Protein AF-A0A5N8ZDA6-F1 (afdb_monomer)

Secondary structure (DSSP, 8-state):
--S---GGGS-TT-HHHHHHHHHT--TT-TT--SHHHHHHHHHH---SHHHHHHHHHHSSTTGGGGHHHHHHHHTTSS----SSGGGHHHHGGGTT---BHHHHHHHHHHTT---HHHHHHHHHHHHHT-HHHHHHHHHHHHHHHHHTT--HHHHHHHHHHHTTGGGTPBPHHHHHHHHHHHHHHHHHHHHSHHHHHHHHHHHTTT-HHHHHHHHHHHTTSS--BPPP-TTT--SS-EEEEETTEEEEEP-GGGSTT--HHHHHHHHHHHHHH----SHHHHHHHS-TTT--HHHHHHHHHHTTTTTSS-HHHHHHTHHHHHHHHHHHHHHHHTT---TTGGGT------------------HHHHHHHHHHHHSS--SPPHHHHHHHHHHHH-TTEE-SHHHHTTS-TTSEEEEEEEEEEEEEEE-TTS-EEEEEEEEETTEEEEEEE-GGGGGG--GGGGSSEEEEEEEEEEETTEEEEEEEEEEE--TTHHHHGGGTTS--S-------------------------------EEEEEEEHHHHTT-TTHHHHHHHHHHTTEEEEEEEEEEEETTEEEEEEEEEEEE---HHHHHHHHHHH-TT-EEEE-

pLDDT: mean 82.07, std 17.81, range [22.28, 98.19]

Sequence (613 aa):
TEKDFDIYEISKSDNNTFKLLSKGDTFGVFQLESAGMRKYIKELKPTSISDIAAMIALYRPGPMEHIDRFIRSKYGKEKISYPHETLKDILAETYGIIVYQDQVLKIAQAFGGYTLGEADILRKAMGKKIQEVMQAEKSRFISGSIEKGFDEKLSNEVFELIEPFAGYAFNKAHSVSYAMIAYWTAYFKANYKIEYFTALLNSSINNTDKISVCVNELRKTELQILKPNINTSNVNFEIISNDKGRVITYGLSSLKNVGETSLSKIILEREKNGDFESLSDFCKRVDSSWINKKILESLVKSGSFDEFGDRGGLLDSIERILIQINSITKLRNSNQSTMFDLFGEEVETPVNFIEIHETSTDNSQKMFWEQEVMGVSFTENPNHKKMMRIKQINEEIIVSLQQIETVDINRQHTFIAEVKSYEKRTSRKGSEFMIVKLELVDGSIDLMVWQNKLSEVDIWVHSPIAKIKGKINNRNGENSIWYDSAEIFSFEDQSNLQNNLKSQTPIITKEEYKPKMKKENSPIEEITNGNINEIREIIITLDTQKHSSNKHLMDDITRILLDNEGNIPVSIVVKNNSEKIKLNLPFANVNTSKSFEEKLDSIVGLQNVFYKH

Radius of gyration: 35.69 Å; Cα contacts (8 Å, |Δi|>4): 875; chains: 1; bounding box: 74×100×97 Å

Nearest PDB structures (foldseek):
  7pu7-assembly1_A  TM=8.007E-01  e=2.616E-35  Mycobacterium tuberculosis
  4iqj-assembly1_B  TM=6.644E-01  e=2.038E-38  Thermus aquaticus
  4iqj-assembly1_D  TM=6.532E-01  e=2.038E-38  Thermus aquaticus
  4iqj-assembly1_C  TM=6.615E-01  e=1.069E-35  Thermus aquaticus
  4jom-assembly1_A  TM=8.902E-01  e=9.235E-27  Escherichia coli K-12

Solvent-accessible surface area (backbone atoms only — not comparable to full-atom values): 34813 Å² total; per-residue (Å²): 133,96,63,92,79,60,79,86,73,58,69,82,74,51,62,57,29,34,51,36,43,29,70,34,67,23,77,89,18,55,97,34,52,48,71,70,50,20,52,50,38,31,72,53,41,40,83,42,56,65,48,46,15,51,48,66,50,27,72,41,96,74,51,43,77,48,46,64,55,46,42,33,27,74,72,65,76,35,84,72,61,62,101,43,78,86,46,40,81,66,21,55,93,44,53,52,45,90,53,33,42,64,44,55,36,51,47,34,30,72,44,24,61,37,52,74,71,54,20,48,51,53,44,53,41,43,52,68,64,43,64,72,58,48,53,52,50,48,55,46,33,38,53,31,13,44,78,70,70,44,58,68,67,60,37,49,52,55,49,62,62,44,56,75,37,41,65,60,38,26,60,51,70,62,32,45,56,53,25,49,52,24,47,50,40,34,36,38,47,54,76,37,44,69,64,38,52,39,51,55,43,50,78,32,35,94,35,39,67,60,37,25,53,49,54,57,54,39,66,78,46,95,60,50,69,48,72,40,28,70,71,78,31,45,57,54,45,42,80,46,79,54,101,90,45,73,34,33,34,30,25,55,36,37,32,49,74,33,53,56,76,36,46,48,53,55,51,51,52,31,74,74,71,46,69,66,88,38,63,67,51,43,34,68,71,46,51,49,90,48,58,50,72,60,32,52,51,32,39,38,42,50,37,26,44,54,92,66,45,44,55,54,20,50,60,77,38,44,67,60,51,53,51,49,12,40,52,49,37,48,49,66,71,62,72,58,64,51,86,50,52,79,70,74,43,89,70,75,77,86,72,78,80,82,83,61,55,92,51,84,67,53,64,70,59,47,26,49,36,12,32,72,30,42,53,42,57,80,65,76,56,76,63,40,61,54,45,52,51,49,34,75,76,37,78,73,45,38,40,35,61,74,57,59,78,76,51,71,54,93,44,77,44,39,33,47,32,30,46,76,51,73,47,80,47,68,46,99,85,71,50,49,33,34,43,34,38,29,37,34,68,76,47,73,43,46,33,41,32,48,58,95,48,50,86,73,65,60,74,34,76,77,26,68,30,25,35,37,33,25,32,52,43,75,57,99,86,46,71,33,31,38,61,74,50,72,41,68,49,62,86,69,66,61,67,63,56,71,71,72,78,75,86,85,82,89,82,88,84,78,87,78,92,89,90,82,90,88,82,92,88,84,92,83,91,82,88,88,88,85,91,85,82,69,62,63,32,40,39,39,44,44,47,54,86,85,48,66,84,50,91,53,53,68,59,54,51,52,48,56,41,66,76,31,63,47,84,27,40,34,31,41,33,42,38,50,104,88,51,76,50,77,45,78,39,95,85,39,28,29,53,92,44,75,69,54,52,55,56,48,33,74,73,62,37,85,91,25,69,44,79,39,100

Foldseek 3Di:
DPDPDDLVPDDQQDPLLLVCQLCLVCPQQFPQHDPVSSVLSVLQSDRGLLSQLLSSQQPDPPSVVCSVVQSCLVVVVDPQDELDPLLCVLCVSRSNAQRALVSQLSLLCSQLVDDSVVSVVQLVCLLVVPPVVLVVVLVSRLVSNVVVPDDSVSSNVSSVRVNSCSNRHHHSVVSSVSSSSSSSLSVCCRPVVQVSLQVQCQVCLQPLQSNQVSVVSCVVDPAAEDFAALQPEEQGWDWDADPVGIHIYHHLCSWPPQHSVLRNVSVVQCVVPHGQPELLSSLLRHALVSDDLSSQLRCLLSCRCVVHAHSVLSNVCSVVSSVSSHVNNCCVVVPCPDPCVVVVDPDPDPRDDRDRPHDDDDLVSSQVSNCVTNVGGPRADPVQVLQVVVCVVPVQEDQDPVVVVVDDLVDKGKYKWFFDDKDWDADPVRFIKMWTWTAGRYGIATEIGGRVCPVQDDCQNVARIKIFIFGWDDDPNHIHTYGDHIDRDDSVVVVVVVVPPPDDDDDDDDDDDDDDDDDYDDDDDDDDDDDDDDFAAKEFEAECVVCVVPPCLVVQLVVLQVVFADAHWYWYWYDDPPDIDIGTDPPRHGDDDPVSVVSNCVRRNPPRMDTHD

Mean predicted aligned error: 16.7 Å

Structure (mmCIF, N/CA/C/O backbone):
data_AF-A0A5N8ZDA6-F1
#
_entry.id   AF-A0A5N8ZDA6-F1
#
loop_
_atom_site.group_PDB
_atom_site.id
_atom_site.type_symbol
_atom_site.label_atom_id
_atom_site.label_alt_id
_atom_site.label_comp_id
_atom_site.label_asym_id
_atom_site.label_entity_id
_atom_site.label_seq_id
_atom_site.pdbx_PDB_ins_code
_atom_site.Cartn_x
_atom_site.Cartn_y
_atom_site.Cartn_z
_atom_site.occupancy
_atom_site.B_iso_or_equiv
_atom_site.auth_seq_id
_atom_site.auth_comp_id
_atom_site.auth_asym_id
_atom_site.auth_atom_id
_atom_site.pdbx_PDB_model_num
ATOM 1 N N . THR A 1 1 ? -13.681 0.923 -21.274 1.00 44.97 1 THR A N 1
ATOM 2 C CA . THR A 1 1 ? -14.851 0.923 -20.369 1.00 44.97 1 THR A CA 1
ATOM 3 C C . THR A 1 1 ? -15.712 2.121 -20.726 1.00 44.97 1 THR A C 1
ATOM 5 O O . THR A 1 1 ? -15.374 3.225 -20.342 1.00 44.97 1 THR A O 1
ATOM 8 N N . GLU A 1 2 ? -16.768 1.925 -21.521 1.00 45.09 2 GLU A N 1
ATOM 9 C CA . GLU A 1 2 ? -17.649 2.997 -22.048 1.00 45.09 2 GLU A CA 1
ATOM 10 C C . GLU A 1 2 ? -18.914 3.215 -21.195 1.00 45.09 2 GLU A C 1
ATOM 12 O O . GLU A 1 2 ? -20.007 3.437 -21.707 1.00 45.09 2 GLU A O 1
ATOM 17 N N . LYS A 1 3 ? -18.800 3.108 -19.871 1.00 56.09 3 LYS A N 1
ATOM 18 C CA . LYS A 1 3 ? -19.872 3.544 -18.973 1.00 56.09 3 LYS A CA 1
ATOM 19 C C . LYS A 1 3 ? -19.346 4.733 -18.197 1.00 56.09 3 LYS A C 1
ATOM 21 O O . LYS A 1 3 ? -18.344 4.576 -17.499 1.00 56.09 3 LYS A O 1
ATOM 26 N N . ASP A 1 4 ? -20.019 5.873 -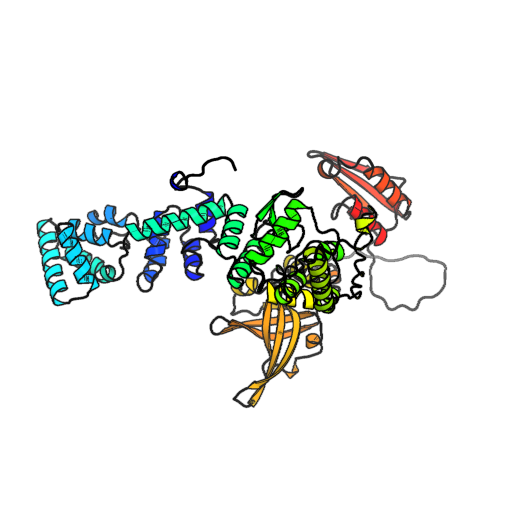18.313 1.00 70.50 4 ASP A N 1
ATOM 27 C CA . ASP A 1 4 ? -19.856 6.965 -17.359 1.00 70.50 4 ASP A CA 1
ATOM 28 C C . ASP A 1 4 ? -20.093 6.382 -15.964 1.00 70.50 4 ASP A C 1
ATOM 30 O O . ASP A 1 4 ? -21.165 5.859 -15.655 1.00 70.50 4 ASP A O 1
ATOM 34 N N . PHE A 1 5 ? -19.027 6.336 -15.170 1.00 77.50 5 PHE A N 1
ATOM 35 C CA . PHE A 1 5 ? -19.032 5.738 -13.846 1.00 77.50 5 PHE A CA 1
ATOM 36 C C . PHE A 1 5 ? -19.267 6.851 -12.827 1.00 77.50 5 PHE A C 1
ATOM 38 O O . PHE A 1 5 ? -18.382 7.681 -12.615 1.00 77.50 5 PHE A O 1
ATOM 45 N N . ASP A 1 6 ? -20.434 6.863 -12.183 1.00 88.62 6 ASP A N 1
ATOM 46 C CA . ASP A 1 6 ? -20.705 7.763 -11.064 1.00 88.62 6 ASP A CA 1
ATOM 47 C C . ASP A 1 6 ? -20.425 7.060 -9.726 1.00 88.62 6 ASP A C 1
ATOM 49 O O . ASP A 1 6 ? -21.058 6.072 -9.345 1.00 88.62 6 ASP A O 1
ATOM 53 N N . ILE A 1 7 ? -19.467 7.602 -8.974 1.00 90.62 7 ILE A N 1
ATOM 54 C CA . ILE A 1 7 ? -19.080 7.107 -7.652 1.00 90.62 7 ILE A CA 1
ATOM 55 C C . ILE A 1 7 ? -20.233 7.178 -6.632 1.00 90.62 7 ILE A C 1
ATOM 57 O O . ILE A 1 7 ? -20.275 6.390 -5.679 1.00 90.62 7 ILE A O 1
ATOM 61 N N . TYR A 1 8 ? -21.189 8.092 -6.826 1.00 91.94 8 TYR A N 1
ATOM 62 C CA . TYR A 1 8 ? -22.351 8.258 -5.954 1.00 91.94 8 TYR A CA 1
ATOM 63 C C . TYR A 1 8 ? -23.435 7.194 -6.186 1.00 91.94 8 TYR A C 1
ATOM 65 O O . TYR A 1 8 ? -24.268 6.988 -5.300 1.00 91.94 8 TYR A O 1
ATOM 73 N N . GLU A 1 9 ? -23.385 6.468 -7.308 1.00 91.69 9 GLU A N 1
ATOM 74 C CA . GLU A 1 9 ? -24.292 5.355 -7.620 1.00 91.69 9 GLU A CA 1
ATOM 75 C C . GLU A 1 9 ? -23.808 4.001 -7.070 1.00 91.69 9 GLU A C 1
ATOM 77 O O . GLU A 1 9 ? -24.547 3.013 -7.089 1.00 91.69 9 GLU A O 1
ATOM 82 N N . ILE A 1 10 ? -22.585 3.934 -6.527 1.00 92.81 10 ILE A N 1
ATOM 83 C CA . ILE A 1 10 ? -22.046 2.710 -5.923 1.00 92.81 10 ILE A CA 1
ATOM 84 C C . ILE A 1 10 ? -22.944 2.254 -4.761 1.00 92.81 10 ILE A C 1
ATOM 86 O O . ILE A 1 10 ? -23.200 2.993 -3.805 1.00 92.81 10 ILE A O 1
ATOM 90 N N . SER A 1 11 ? -23.364 0.982 -4.798 1.00 94.12 11 SER A N 1
ATOM 91 C CA . SER A 1 11 ? -24.116 0.363 -3.702 1.00 94.12 11 SER A CA 1
ATOM 92 C C . SER A 1 11 ? -23.351 0.473 -2.387 1.00 94.12 11 SER A C 1
ATOM 94 O O . SER A 1 11 ? -22.189 0.086 -2.307 1.00 94.12 11 SER A O 1
ATOM 96 N N . LYS A 1 12 ? -24.026 0.921 -1.325 1.00 94.94 12 LYS A N 1
ATOM 97 C CA . LYS A 1 12 ? -23.490 1.037 0.047 1.00 94.94 12 LYS A CA 1
ATOM 98 C C . LYS A 1 12 ? -23.471 -0.294 0.819 1.00 94.94 12 LYS A C 1
ATOM 100 O O . LYS A 1 12 ? -23.159 -0.311 2.007 1.00 94.94 12 LYS A O 1
ATOM 105 N N . SER A 1 13 ? -23.864 -1.389 0.163 1.00 95.25 13 SER A N 1
ATOM 106 C CA . SER A 1 13 ? -24.004 -2.735 0.740 1.00 95.25 13 SER A CA 1
ATOM 107 C C . SER A 1 13 ? -23.238 -3.812 -0.045 1.00 95.25 13 SER A C 1
ATOM 109 O O . SER A 1 13 ? -23.569 -4.994 0.031 1.00 95.25 13 SER A O 1
ATOM 111 N N . ASP A 1 14 ? -22.216 -3.424 -0.815 1.00 97.00 14 ASP A N 1
ATOM 112 C CA . ASP A 1 14 ? -21.460 -4.355 -1.654 1.00 97.00 14 ASP A CA 1
ATOM 113 C C . ASP A 1 14 ? -20.702 -5.405 -0.822 1.00 97.00 14 ASP A C 1
ATOM 115 O O . ASP A 1 14 ? -19.830 -5.104 -0.003 1.00 97.00 14 ASP A O 1
ATOM 119 N N . ASN A 1 15 ? -21.024 -6.676 -1.065 1.00 97.44 15 ASN A N 1
ATOM 120 C CA . ASN A 1 15 ? -20.497 -7.799 -0.295 1.00 97.44 15 ASN A CA 1
ATOM 121 C C . ASN A 1 15 ? -18.991 -8.005 -0.520 1.00 97.44 15 ASN A C 1
ATOM 123 O O . ASN A 1 15 ? -18.276 -8.385 0.408 1.00 97.44 15 ASN A O 1
ATOM 127 N N . ASN A 1 16 ? -18.489 -7.759 -1.734 1.00 97.75 16 ASN A N 1
ATOM 128 C CA . ASN A 1 16 ? -17.065 -7.925 -2.040 1.00 97.75 16 ASN A CA 1
ATOM 129 C C . ASN A 1 16 ? -16.219 -6.912 -1.262 1.00 97.75 16 ASN A C 1
ATOM 131 O O . ASN A 1 16 ? -15.208 -7.286 -0.663 1.00 97.75 16 ASN A O 1
ATOM 135 N N . THR A 1 17 ? -16.689 -5.668 -1.182 1.00 98.06 17 THR A N 1
ATOM 136 C CA . THR A 1 17 ? -16.065 -4.584 -0.415 1.00 98.06 17 THR A CA 1
ATOM 137 C C . THR A 1 17 ? -15.952 -4.933 1.067 1.00 98.06 17 THR A C 1
ATOM 139 O O . THR A 1 17 ? -14.860 -4.910 1.640 1.00 98.06 17 THR A O 1
ATOM 142 N N . PHE A 1 18 ? -17.054 -5.343 1.701 1.00 98.19 18 PHE A N 1
ATOM 143 C CA . PHE A 1 18 ? -17.026 -5.709 3.120 1.00 98.19 18 PHE A CA 1
ATOM 144 C C . PHE A 1 18 ? -16.232 -6.990 3.392 1.00 98.19 18 PHE A C 1
ATOM 146 O O . PHE A 1 18 ? -15.569 -7.083 4.427 1.00 98.19 18 PHE A O 1
ATOM 153 N N . LYS A 1 19 ? -16.209 -7.958 2.465 1.00 98.06 19 LYS A N 1
ATOM 154 C CA . LYS A 1 19 ? -15.329 -9.136 2.560 1.00 98.06 19 LYS A CA 1
ATOM 155 C C . LYS A 1 19 ? -13.851 -8.756 2.505 1.00 98.06 19 LYS A C 1
ATOM 157 O O . LYS A 1 19 ? -13.074 -9.309 3.281 1.00 98.06 19 LYS A O 1
ATOM 162 N N . LEU A 1 20 ? -13.464 -7.836 1.620 1.00 97.31 20 LEU A N 1
ATOM 163 C CA . LEU A 1 20 ? -12.094 -7.325 1.523 1.00 97.31 20 LEU A CA 1
ATOM 164 C C . LEU A 1 20 ? -11.671 -6.656 2.838 1.00 97.31 20 LEU A C 1
ATOM 166 O O . LEU A 1 20 ? -10.649 -7.030 3.419 1.00 97.31 20 LEU A O 1
ATOM 170 N N . LEU A 1 21 ? -12.507 -5.758 3.370 1.00 97.94 21 LEU A N 1
ATOM 171 C CA . LEU A 1 21 ? -12.263 -5.110 4.662 1.00 97.94 21 LEU A CA 1
ATOM 172 C C . LEU A 1 21 ? -12.187 -6.133 5.803 1.00 97.94 21 LEU A C 1
ATOM 174 O O . LEU A 1 21 ? -11.251 -6.113 6.594 1.00 97.94 21 LEU A O 1
ATOM 178 N N . SER A 1 22 ? -13.106 -7.098 5.848 1.00 97.12 22 SER A N 1
ATOM 179 C CA . SER A 1 22 ? -13.143 -8.140 6.886 1.00 97.12 22 SER A CA 1
ATOM 180 C C . SER A 1 22 ? -11.922 -9.064 6.882 1.00 97.12 22 SER A C 1
ATOM 182 O O . SER A 1 22 ? -11.603 -9.665 7.907 1.00 97.12 22 SER A O 1
ATOM 184 N N . LYS A 1 23 ? -11.222 -9.194 5.748 1.00 95.12 23 LYS A N 1
ATOM 185 C CA . LYS A 1 23 ? -9.942 -9.916 5.664 1.00 95.12 23 LYS A CA 1
ATOM 186 C C . LYS A 1 23 ? -8.762 -9.092 6.192 1.00 95.12 23 LYS A C 1
ATOM 188 O O . LYS A 1 23 ? -7.704 -9.663 6.452 1.00 95.12 23 LYS A O 1
ATOM 193 N N . GLY A 1 24 ? -8.942 -7.784 6.379 1.00 93.75 24 GLY A N 1
ATOM 194 C CA . GLY A 1 24 ? -7.867 -6.842 6.672 1.00 93.75 24 GLY A CA 1
ATOM 195 C C . GLY A 1 24 ? -7.011 -6.522 5.444 1.00 93.75 24 GLY A C 1
ATOM 196 O O . GLY A 1 24 ? -5.871 -6.102 5.600 1.00 93.75 24 GLY A O 1
ATOM 197 N N . ASP A 1 25 ? -7.517 -6.725 4.225 1.00 92.56 25 ASP A N 1
ATOM 198 C CA . ASP A 1 25 ? -6.783 -6.404 2.996 1.00 92.56 25 ASP A CA 1
ATOM 199 C C . ASP A 1 25 ? -6.913 -4.905 2.666 1.00 92.56 25 ASP A C 1
ATOM 201 O O . ASP A 1 25 ? -7.508 -4.490 1.673 1.00 92.56 25 ASP A O 1
ATOM 205 N N . THR A 1 26 ? -6.380 -4.061 3.549 1.00 95.19 26 THR A N 1
ATOM 206 C CA . THR A 1 26 ? -6.582 -2.604 3.525 1.00 95.19 26 THR A CA 1
ATOM 207 C C . THR A 1 26 ? -5.403 -1.816 2.958 1.00 95.19 26 THR A C 1
ATOM 209 O O . THR A 1 26 ? -5.384 -0.597 3.076 1.00 95.19 26 THR A O 1
ATOM 212 N N . PHE A 1 27 ? -4.412 -2.465 2.333 1.00 92.62 27 PHE A N 1
ATOM 213 C CA . PHE A 1 27 ? -3.343 -1.734 1.638 1.00 92.62 27 PHE A CA 1
ATOM 214 C C . PHE A 1 27 ? -3.924 -0.818 0.553 1.00 92.62 27 PHE A C 1
ATOM 216 O O . PHE A 1 27 ? -4.753 -1.276 -0.240 1.00 92.62 27 PHE A O 1
ATOM 223 N N . GLY A 1 28 ? -3.512 0.451 0.545 1.00 93.25 28 GLY A N 1
ATOM 224 C CA . GLY A 1 28 ? -4.039 1.465 -0.359 1.00 93.25 28 GLY A CA 1
ATOM 225 C C . GLY A 1 28 ? -5.493 1.854 -0.088 1.00 93.25 28 GLY A C 1
ATOM 226 O O . GLY A 1 28 ? -6.056 2.567 -0.903 1.00 93.25 28 GLY A O 1
ATOM 227 N N . VAL A 1 29 ? -6.139 1.394 0.991 1.00 97.31 29 VAL A N 1
ATOM 228 C CA . VAL A 1 29 ? -7.509 1.802 1.353 1.00 97.31 29 VAL A CA 1
ATOM 229 C C . VAL A 1 29 ? -7.443 3.005 2.284 1.00 97.31 29 VAL A C 1
ATOM 231 O O . VAL A 1 29 ? -6.904 2.919 3.388 1.00 97.31 29 VAL A O 1
ATOM 234 N N . PHE A 1 30 ? -8.039 4.117 1.858 1.00 96.75 30 PHE A N 1
ATOM 235 C CA . PHE A 1 30 ? -7.929 5.405 2.536 1.00 96.75 30 PHE A CA 1
ATOM 236 C C . PHE A 1 30 ? -8.260 5.320 4.039 1.00 96.75 30 PHE A C 1
ATOM 238 O O . PHE A 1 30 ? -9.266 4.734 4.429 1.00 96.75 30 PHE A O 1
ATOM 245 N N . GLN A 1 31 ? -7.398 5.908 4.881 1.00 94.44 31 GLN A N 1
ATOM 246 C CA . GLN A 1 31 ? -7.428 5.883 6.359 1.00 94.44 31 GLN A CA 1
ATOM 247 C C . GLN A 1 31 ? -7.310 4.511 7.047 1.00 94.44 31 GLN A C 1
ATOM 249 O O . GLN A 1 31 ? -7.088 4.471 8.259 1.00 94.44 31 GLN A O 1
ATOM 254 N N . LEU A 1 32 ? -7.396 3.393 6.321 1.00 95.69 32 LEU A N 1
ATOM 255 C CA . LEU A 1 32 ? -7.449 2.049 6.907 1.00 95.69 32 LEU A CA 1
ATOM 256 C C . LEU A 1 32 ? -6.135 1.259 6.787 1.00 95.69 32 LEU A C 1
ATOM 258 O O . LEU A 1 32 ? -6.100 0.064 7.080 1.00 95.69 32 LEU A O 1
ATOM 262 N N . GLU A 1 33 ? -5.044 1.907 6.377 1.00 89.31 33 GLU A N 1
ATOM 263 C CA . GLU A 1 33 ? -3.803 1.221 5.986 1.00 89.31 33 GLU A CA 1
ATOM 264 C C . GLU A 1 33 ? -2.897 0.819 7.156 1.00 89.31 33 GLU A C 1
ATOM 266 O O . GLU A 1 33 ? -2.186 -0.184 7.050 1.00 89.31 33 GLU A O 1
ATOM 271 N N . SER A 1 34 ? -2.908 1.589 8.256 1.00 87.38 34 SER A N 1
ATOM 272 C CA . SER A 1 34 ? -1.982 1.383 9.382 1.00 87.38 34 SER A CA 1
ATOM 273 C C . SER A 1 34 ? -2.161 0.007 10.032 1.00 87.38 34 SER A C 1
ATOM 275 O O . SER A 1 34 ? -3.277 -0.505 10.116 1.00 87.38 34 SER A O 1
ATOM 277 N N . ALA A 1 35 ? -1.074 -0.581 10.538 1.00 84.25 35 ALA A N 1
ATOM 278 C CA . ALA A 1 35 ? -1.081 -1.948 11.066 1.00 84.25 35 ALA A CA 1
ATOM 279 C C . ALA A 1 35 ? -2.130 -2.177 12.173 1.00 84.25 35 ALA A C 1
ATOM 281 O O . ALA A 1 35 ? -2.884 -3.150 12.126 1.00 84.25 35 ALA A O 1
ATOM 282 N N . GLY A 1 36 ? -2.230 -1.262 13.145 1.00 86.44 36 GLY A N 1
ATOM 283 C CA . GLY A 1 36 ? -3.228 -1.377 14.212 1.00 86.44 36 GLY A CA 1
ATOM 284 C C . GLY A 1 36 ? -4.663 -1.161 13.718 1.00 86.44 36 GLY A C 1
ATOM 285 O O . GLY A 1 36 ? -5.559 -1.894 14.129 1.00 86.44 36 GLY A O 1
ATOM 286 N N . MET A 1 37 ? -4.884 -0.243 12.770 1.00 92.62 37 MET A N 1
ATOM 287 C CA . MET A 1 37 ? -6.203 -0.051 12.156 1.00 92.62 37 MET A CA 1
ATOM 288 C C . MET A 1 37 ? -6.630 -1.303 11.385 1.00 92.62 37 MET A C 1
ATOM 290 O O . MET A 1 37 ? -7.750 -1.782 11.539 1.00 92.62 37 MET A O 1
ATOM 294 N N . ARG A 1 38 ? -5.714 -1.893 10.610 1.00 90.88 38 ARG A N 1
ATOM 295 C CA . ARG A 1 38 ? -5.936 -3.140 9.869 1.00 90.88 38 ARG A CA 1
ATOM 296 C C . ARG A 1 38 ? -6.331 -4.290 10.794 1.00 90.88 38 ARG A C 1
ATOM 298 O O . ARG A 1 38 ? -7.262 -5.030 10.474 1.00 90.88 38 ARG A O 1
ATOM 305 N N . LYS A 1 39 ? -5.659 -4.418 11.945 1.00 91.88 39 LYS A N 1
ATOM 306 C CA . LYS A 1 39 ? -6.009 -5.395 12.986 1.00 91.88 39 LYS A CA 1
ATOM 307 C C . LYS A 1 39 ? -7.460 -5.211 13.438 1.00 91.88 39 LYS A C 1
ATOM 309 O O . LYS A 1 39 ? -8.247 -6.150 13.341 1.00 91.88 39 LYS A O 1
ATOM 314 N N . TYR A 1 40 ? -7.834 -4.005 13.863 1.00 95.62 40 TYR A N 1
ATOM 315 C CA . TYR A 1 40 ? -9.186 -3.760 14.364 1.00 95.62 40 TYR A CA 1
ATOM 316 C C . TYR A 1 40 ? -10.264 -3.872 13.290 1.00 95.62 40 TYR A C 1
ATOM 318 O O . TYR A 1 40 ? -11.334 -4.393 13.576 1.00 95.62 40 TYR A O 1
ATOM 326 N N . ILE A 1 41 ? -10.004 -3.461 12.047 1.00 96.56 41 ILE A N 1
ATOM 327 C CA . ILE A 1 41 ? -10.948 -3.651 10.934 1.00 96.56 41 ILE A CA 1
ATOM 328 C C . ILE A 1 41 ? -11.190 -5.146 10.667 1.00 96.56 41 ILE A C 1
ATOM 330 O O . ILE A 1 41 ? -12.336 -5.562 10.480 1.00 96.56 41 ILE A O 1
ATOM 334 N N . LYS A 1 42 ? -10.136 -5.970 10.717 1.00 95.50 42 LYS A N 1
ATOM 335 C CA . LYS A 1 42 ? -10.234 -7.431 10.571 1.00 95.50 42 LYS A CA 1
ATOM 336 C C . LYS A 1 42 ? -11.038 -8.079 11.704 1.00 95.50 42 LYS A C 1
ATOM 338 O O . LYS A 1 42 ? -11.796 -9.017 11.461 1.00 95.50 42 LYS A O 1
ATOM 343 N N . GLU A 1 43 ? -10.895 -7.588 12.932 1.00 96.06 43 GLU A N 1
ATOM 344 C CA . GLU A 1 43 ? -11.679 -8.054 14.084 1.00 96.06 43 GLU A CA 1
ATOM 345 C C . GLU A 1 43 ? -13.137 -7.565 14.025 1.00 96.06 43 GLU A C 1
ATOM 347 O O . GLU A 1 43 ? -14.069 -8.344 14.243 1.00 96.06 43 GLU A O 1
ATOM 352 N N . LEU A 1 44 ? -13.344 -6.300 13.652 1.00 97.06 44 LEU A N 1
ATOM 353 C CA . LEU A 1 44 ? -14.652 -5.662 13.520 1.00 97.06 44 LEU A CA 1
ATOM 354 C C . LEU A 1 44 ? -15.521 -6.313 12.440 1.00 97.06 44 LEU A C 1
ATOM 356 O O . LEU A 1 44 ? -16.739 -6.357 12.612 1.00 97.06 44 LEU A O 1
ATOM 360 N N . LYS A 1 45 ? -14.908 -6.780 11.339 1.00 97.38 45 LYS A N 1
ATOM 361 C CA . LYS A 1 45 ? -15.573 -7.244 10.104 1.00 97.38 45 LYS A CA 1
ATOM 362 C C . LYS A 1 45 ? -16.743 -6.322 9.741 1.00 97.38 45 LYS A C 1
ATOM 364 O O . LYS A 1 45 ? -17.907 -6.655 9.995 1.00 97.38 45 LYS A O 1
ATOM 369 N N . PRO A 1 46 ? -16.452 -5.095 9.273 1.00 97.06 46 PRO A N 1
ATOM 370 C CA . PRO A 1 46 ? -17.491 -4.105 9.025 1.00 97.06 46 PRO A CA 1
ATOM 371 C C . PRO A 1 46 ? -18.524 -4.654 8.036 1.00 97.06 46 PRO A C 1
ATOM 373 O O . PRO A 1 46 ? -18.172 -5.322 7.068 1.00 97.06 46 PRO A O 1
ATOM 376 N N . THR A 1 47 ? -19.797 -4.373 8.304 1.00 96.00 47 THR A N 1
ATOM 377 C CA . THR A 1 47 ? -20.955 -4.783 7.486 1.00 96.00 47 THR A CA 1
ATOM 378 C C . THR A 1 47 ? -21.764 -3.578 7.005 1.00 96.00 47 THR A C 1
ATOM 380 O O . THR A 1 47 ? -22.775 -3.733 6.328 1.00 96.00 47 THR A O 1
ATOM 383 N N . SER A 1 48 ? -21.347 -2.370 7.387 1.00 96.12 48 SER A N 1
ATOM 384 C CA . SER A 1 48 ? -21.975 -1.106 7.022 1.00 96.12 48 SER A CA 1
ATOM 385 C C . SER A 1 48 ? -20.940 0.022 6.983 1.00 96.12 48 SER A C 1
ATOM 387 O O . SER A 1 48 ? -19.863 -0.084 7.572 1.00 96.12 48 SER A O 1
ATOM 389 N N . ILE A 1 49 ? -21.281 1.138 6.336 1.00 96.88 49 ILE A N 1
ATOM 390 C CA . ILE A 1 49 ? -20.456 2.359 6.368 1.00 96.88 49 ILE A CA 1
ATOM 391 C C . ILE A 1 49 ? -20.374 2.922 7.795 1.00 96.88 49 ILE A C 1
ATOM 393 O O . ILE A 1 49 ? -19.333 3.444 8.188 1.00 96.88 49 ILE A O 1
ATOM 397 N N . SER A 1 50 ? -21.434 2.769 8.595 1.00 95.94 50 SER A N 1
ATOM 398 C CA . SER A 1 50 ? -21.455 3.197 9.997 1.00 95.94 50 SER A CA 1
ATOM 399 C C . SER A 1 50 ? -20.391 2.487 10.836 1.00 95.94 50 SER A C 1
ATOM 401 O O . SER A 1 50 ? -19.748 3.132 11.657 1.00 95.94 50 SER A O 1
ATOM 403 N N . ASP A 1 51 ? -20.130 1.199 10.583 1.00 96.75 51 ASP A N 1
ATOM 404 C CA . ASP A 1 51 ? -19.039 0.472 11.248 1.00 96.75 51 ASP A CA 1
ATOM 405 C C . ASP A 1 51 ? -17.665 1.076 10.911 1.00 96.75 51 ASP A C 1
ATOM 407 O O . ASP A 1 51 ? -16.817 1.234 11.789 1.00 96.75 51 ASP A O 1
ATOM 411 N N . ILE A 1 52 ? -17.445 1.438 9.641 1.00 97.62 52 ILE A N 1
ATOM 412 C CA . ILE A 1 52 ? -16.197 2.069 9.182 1.00 97.62 52 ILE A CA 1
ATOM 413 C C . ILE A 1 52 ? -16.039 3.447 9.838 1.00 97.62 52 ILE A C 1
ATOM 415 O O . ILE A 1 52 ? -14.975 3.763 10.369 1.00 97.62 52 ILE A O 1
ATOM 419 N N . ALA A 1 53 ? -17.109 4.247 9.856 1.00 97.44 53 ALA A N 1
ATOM 420 C CA . ALA A 1 53 ? -17.123 5.557 10.498 1.00 97.44 53 ALA A CA 1
ATOM 421 C C . ALA A 1 53 ? -16.824 5.450 12.000 1.00 97.44 53 ALA A C 1
ATOM 423 O O . ALA A 1 53 ? -15.974 6.173 12.518 1.00 97.44 53 ALA A O 1
ATOM 424 N N . ALA A 1 54 ? -17.472 4.519 12.705 1.00 96.44 54 ALA A N 1
ATOM 425 C CA . ALA A 1 54 ? -17.228 4.290 14.125 1.00 96.44 54 ALA A CA 1
ATOM 426 C C . ALA A 1 54 ? -15.770 3.897 14.388 1.00 96.44 54 ALA A C 1
ATOM 428 O O . ALA A 1 54 ? -15.151 4.439 15.300 1.00 96.44 54 ALA A O 1
ATOM 429 N N . MET A 1 55 ? -15.183 3.035 13.553 1.00 96.75 55 MET A N 1
ATOM 430 C CA . MET A 1 55 ? -13.774 2.665 13.689 1.00 96.75 55 MET A CA 1
ATOM 431 C C . MET A 1 55 ? -12.831 3.858 13.471 1.00 96.75 55 MET A C 1
ATOM 433 O O . MET A 1 55 ? -11.930 4.074 14.278 1.00 96.75 55 MET A O 1
ATOM 437 N N . ILE A 1 56 ? -13.063 4.683 12.442 1.00 95.62 56 ILE A N 1
ATOM 438 C CA . ILE A 1 56 ? -12.298 5.923 12.210 1.00 95.62 56 ILE A CA 1
ATOM 439 C C . ILE A 1 56 ? -12.400 6.864 13.422 1.00 95.62 56 ILE A C 1
ATOM 441 O O . ILE A 1 56 ? -11.413 7.476 13.833 1.00 95.62 56 ILE A O 1
ATOM 445 N N . ALA A 1 57 ? -13.587 6.974 14.020 1.00 95.00 57 ALA A N 1
ATOM 446 C CA . ALA A 1 57 ? -13.808 7.809 15.194 1.00 95.00 57 ALA A CA 1
ATOM 447 C C . ALA A 1 57 ? -13.108 7.261 16.451 1.00 95.00 57 ALA A C 1
ATOM 449 O O . ALA A 1 57 ? -12.530 8.045 17.209 1.00 95.00 57 ALA A O 1
ATOM 450 N N . LEU A 1 58 ? -13.144 5.944 16.667 1.00 94.50 58 LEU A N 1
ATOM 451 C CA . LEU A 1 58 ? -12.620 5.280 17.863 1.00 94.50 58 LEU A CA 1
ATOM 452 C C . LEU A 1 58 ? -11.102 5.057 17.833 1.00 94.50 58 LEU A C 1
ATOM 454 O O . LEU A 1 58 ? -10.477 5.069 18.890 1.00 94.50 58 LEU A O 1
ATOM 458 N N . TYR A 1 59 ? -10.488 4.875 16.660 1.00 94.12 59 TYR A N 1
ATOM 459 C CA . TYR A 1 59 ? -9.055 4.579 16.519 1.00 94.12 59 TYR A CA 1
ATOM 460 C C . TYR A 1 59 ? -8.169 5.825 16.701 1.00 94.12 59 TYR A C 1
ATOM 462 O O . TYR A 1 59 ? -7.462 6.269 15.796 1.00 94.12 59 TYR A O 1
ATOM 470 N N . ARG A 1 60 ? -8.248 6.437 17.887 1.00 90.69 60 ARG A N 1
ATOM 471 C CA . ARG A 1 60 ? -7.465 7.601 18.320 1.00 90.69 60 ARG A CA 1
ATOM 472 C C . ARG A 1 60 ? -7.102 7.482 19.812 1.00 90.69 60 ARG A C 1
ATOM 474 O O . ARG A 1 60 ? -7.839 6.833 20.557 1.00 90.69 60 ARG A O 1
ATOM 481 N N . PRO A 1 61 ? -6.006 8.109 20.281 1.00 84.62 61 PRO A N 1
ATOM 482 C CA . PRO A 1 61 ? -5.625 8.073 21.695 1.00 84.62 61 PRO A CA 1
ATOM 483 C C . PRO A 1 61 ? -6.762 8.549 22.613 1.00 84.62 61 PRO A C 1
ATOM 485 O O . PRO A 1 61 ? -7.302 9.635 22.401 1.00 84.62 61 PRO A O 1
ATOM 488 N N . GLY A 1 62 ? -7.123 7.739 23.613 1.00 84.44 62 GLY A N 1
ATOM 489 C CA . GLY A 1 62 ? -8.324 7.919 24.438 1.00 84.44 62 GLY A CA 1
ATOM 490 C C . GLY A 1 62 ? -9.396 6.881 24.088 1.00 84.44 62 GLY A C 1
ATOM 491 O O . GLY A 1 62 ? -9.402 5.815 24.696 1.00 84.44 62 GLY A O 1
ATOM 492 N N . PRO A 1 63 ? -10.248 7.115 23.071 1.00 86.94 63 PRO A N 1
ATOM 493 C CA . PRO A 1 63 ? -11.386 6.246 22.758 1.00 86.94 63 PRO A CA 1
ATOM 494 C C . PRO A 1 63 ? -11.012 4.848 22.239 1.00 86.94 63 PRO A C 1
ATOM 496 O O . PRO A 1 63 ? -11.887 3.984 22.161 1.00 86.94 63 PRO A O 1
ATOM 499 N N . MET A 1 64 ? -9.737 4.593 21.912 1.00 90.50 64 MET A N 1
ATOM 500 C CA . MET A 1 64 ? -9.258 3.267 21.497 1.00 90.50 64 MET A CA 1
ATOM 501 C C . MET A 1 64 ? -9.575 2.159 22.507 1.00 90.50 64 MET A C 1
ATOM 503 O O . MET A 1 64 ? -9.789 1.022 22.093 1.00 90.50 64 MET A O 1
ATOM 507 N N . GLU A 1 65 ? -9.655 2.470 23.804 1.00 89.50 65 GLU A N 1
ATOM 508 C CA . GLU A 1 65 ? -9.998 1.491 24.846 1.00 89.50 65 GLU A CA 1
ATOM 509 C C . GLU A 1 65 ? -11.411 0.900 24.685 1.00 89.50 65 GLU A C 1
ATOM 511 O O . GLU A 1 65 ? -11.700 -0.197 25.164 1.00 89.50 65 GLU A O 1
ATOM 516 N N . HIS A 1 66 ? -12.298 1.594 23.966 1.00 91.56 66 HIS A N 1
ATOM 517 C CA . HIS A 1 66 ? -13.663 1.137 23.724 1.00 91.56 66 HIS A CA 1
ATOM 518 C C . HIS A 1 66 ? -13.807 0.267 22.476 1.00 91.56 66 HIS A C 1
ATOM 520 O O . HIS A 1 66 ? -14.880 -0.303 22.277 1.00 91.56 66 HIS A O 1
ATOM 526 N N . ILE A 1 67 ? -12.766 0.132 21.644 1.00 95.19 67 ILE A N 1
ATOM 527 C CA . ILE A 1 67 ? -12.847 -0.645 20.399 1.00 95.19 67 ILE A CA 1
ATOM 528 C C . ILE A 1 67 ? -13.189 -2.107 20.695 1.00 95.19 67 ILE A C 1
ATOM 530 O O . ILE A 1 67 ? -14.109 -2.656 20.088 1.00 95.19 67 ILE A O 1
ATOM 534 N N . ASP A 1 68 ? -12.527 -2.725 21.673 1.00 95.19 68 ASP A N 1
ATOM 535 C CA . ASP A 1 68 ? -12.779 -4.130 22.002 1.00 95.19 68 ASP A CA 1
ATOM 536 C C . ASP A 1 68 ? -14.217 -4.348 22.486 1.00 95.19 68 ASP A C 1
ATOM 538 O O . ASP A 1 68 ? -14.872 -5.323 22.107 1.00 95.19 68 ASP A O 1
ATOM 542 N N . ARG A 1 69 ? -14.734 -3.415 23.297 1.00 94.69 69 ARG A N 1
ATOM 543 C CA . ARG A 1 69 ? -16.130 -3.424 23.749 1.00 94.69 69 ARG A CA 1
ATOM 544 C C . ARG A 1 69 ? -17.086 -3.266 22.571 1.00 94.69 69 ARG A C 1
ATOM 546 O O . ARG A 1 69 ? -18.022 -4.048 22.447 1.00 94.69 69 ARG A O 1
ATOM 553 N N . PHE A 1 70 ? -16.825 -2.308 21.684 1.00 95.81 70 PHE A N 1
ATOM 554 C CA . PHE A 1 70 ? -17.618 -2.068 20.478 1.00 95.81 70 PHE A CA 1
ATOM 555 C C . PHE A 1 70 ? -17.725 -3.339 19.625 1.00 95.81 70 PHE A C 1
ATOM 557 O O . PHE A 1 70 ? -18.823 -3.753 19.250 1.00 95.81 70 PHE A O 1
ATOM 564 N N . ILE A 1 71 ? -16.594 -4.009 19.387 1.00 96.75 71 ILE A N 1
ATOM 565 C CA . ILE A 1 71 ? -16.526 -5.252 18.613 1.00 96.75 71 ILE A CA 1
ATOM 566 C C . ILE A 1 71 ? -17.277 -6.385 19.327 1.00 96.75 71 ILE A C 1
ATOM 568 O O . ILE A 1 71 ? -18.089 -7.070 18.703 1.00 96.75 71 ILE A O 1
ATOM 572 N N . ARG A 1 72 ? -17.060 -6.600 20.632 1.00 96.94 72 ARG A N 1
ATOM 573 C CA . ARG A 1 72 ? -17.767 -7.656 21.383 1.00 96.94 72 ARG A CA 1
ATOM 574 C C . ARG A 1 72 ? -19.277 -7.443 21.398 1.00 96.94 72 ARG A C 1
ATOM 576 O O . ARG A 1 72 ? -20.010 -8.410 21.184 1.00 96.94 72 ARG A O 1
ATOM 583 N N . SER A 1 73 ? -19.730 -6.209 21.606 1.00 95.44 73 SER A N 1
ATOM 584 C CA . SER A 1 73 ? -21.148 -5.854 21.597 1.00 95.44 73 SER A CA 1
ATOM 585 C C . SER A 1 73 ? -21.784 -6.080 20.226 1.00 95.44 73 SER A C 1
ATOM 587 O O . SER A 1 73 ? -22.854 -6.682 20.153 1.00 95.44 73 SER A O 1
ATOM 589 N N . LYS A 1 74 ? -21.097 -5.708 19.133 1.00 94.94 74 LYS A N 1
ATOM 590 C CA . LYS A 1 74 ? -21.551 -5.984 17.758 1.00 94.94 74 LYS A CA 1
ATOM 591 C C . LYS A 1 74 ? -21.848 -7.468 17.523 1.00 94.94 74 LYS A C 1
ATOM 593 O O . LYS A 1 74 ? -22.829 -7.807 16.870 1.00 94.94 74 LYS A O 1
ATOM 598 N N . TYR A 1 75 ? -21.014 -8.358 18.059 1.00 95.56 75 TYR A N 1
ATOM 599 C CA . TYR A 1 75 ? -21.185 -9.810 17.923 1.00 95.56 75 TYR A CA 1
ATOM 600 C C . TYR A 1 75 ? -22.032 -10.455 19.029 1.00 95.56 75 TYR A C 1
ATOM 602 O O . TYR A 1 75 ? -22.070 -11.681 19.117 1.00 95.56 75 TYR A O 1
ATOM 610 N N . GLY A 1 76 ? -22.661 -9.667 19.906 1.00 94.00 76 GLY A N 1
ATOM 611 C CA . GLY A 1 76 ? -23.457 -10.185 21.021 1.00 94.00 76 GLY A CA 1
ATOM 612 C C . GLY A 1 76 ? -22.649 -10.951 22.076 1.00 94.00 76 GLY A C 1
ATOM 613 O O . GLY A 1 76 ? -23.226 -11.690 22.869 1.00 94.00 76 GLY A O 1
ATOM 614 N N . LYS A 1 77 ? -21.318 -10.794 22.101 1.00 94.50 77 LYS A N 1
ATOM 615 C CA . LYS A 1 77 ? -20.434 -11.387 23.124 1.00 94.50 77 LYS A CA 1
ATOM 616 C C . LYS A 1 77 ? -20.435 -10.594 24.426 1.00 94.50 77 LYS A C 1
ATOM 618 O O . LYS A 1 77 ? -20.032 -11.108 25.463 1.00 94.50 77 LYS A O 1
ATOM 623 N N . GLU A 1 78 ? -20.862 -9.341 24.359 1.00 94.88 78 GLU A N 1
ATOM 624 C CA . GLU A 1 78 ? -21.089 -8.474 25.504 1.00 94.88 78 GLU A CA 1
ATOM 625 C C . GLU A 1 78 ? -22.507 -7.909 25.396 1.00 94.88 78 GLU A C 1
ATOM 627 O O . GLU A 1 78 ? -22.947 -7.520 24.311 1.00 94.88 78 GLU A O 1
ATOM 632 N N . LYS A 1 79 ? -23.255 -7.918 26.504 1.00 93.12 79 LYS A N 1
ATOM 633 C CA . LYS A 1 79 ? -24.634 -7.428 26.513 1.00 93.12 79 LYS A CA 1
ATOM 634 C C . LYS A 1 79 ? -24.624 -5.912 26.335 1.00 93.12 79 LYS A C 1
ATOM 636 O O . LYS A 1 79 ? -24.042 -5.195 27.147 1.00 93.12 79 LYS A O 1
ATOM 641 N N . ILE A 1 80 ? -25.323 -5.429 25.311 1.00 93.56 80 ILE A N 1
ATOM 642 C CA . ILE A 1 80 ? -25.558 -3.996 25.136 1.00 93.56 80 ILE A CA 1
ATOM 643 C C . ILE A 1 80 ? -26.442 -3.525 26.293 1.00 93.56 80 ILE A C 1
ATOM 645 O O . ILE A 1 80 ? -27.541 -4.044 26.496 1.00 93.56 80 ILE A O 1
ATOM 649 N N . SER A 1 81 ? -25.937 -2.568 27.064 1.00 86.75 81 SER A N 1
ATOM 650 C CA . SER A 1 81 ? -26.634 -1.978 28.201 1.00 86.75 81 SER A CA 1
ATOM 651 C C . SER A 1 81 ? -26.731 -0.479 27.998 1.00 86.75 81 SER A C 1
ATOM 653 O O . SER A 1 81 ? -25.746 0.163 27.634 1.00 86.75 81 SER A O 1
ATOM 655 N N . TYR A 1 82 ? -27.913 0.058 28.266 1.00 90.25 82 TYR A N 1
ATOM 656 C CA . TYR A 1 82 ? -28.183 1.486 28.273 1.00 90.25 82 TYR A CA 1
ATOM 657 C C . TYR A 1 82 ? -28.587 1.874 29.697 1.00 90.25 82 TYR A C 1
ATOM 659 O O . TYR A 1 82 ? -29.352 1.124 30.304 1.00 90.25 82 TYR A O 1
ATOM 667 N N . PRO A 1 83 ? -28.134 3.024 30.224 1.00 87.12 83 PRO A N 1
ATOM 668 C CA . PRO A 1 83 ? -28.617 3.526 31.512 1.00 87.12 83 PRO A CA 1
ATOM 669 C C . PRO A 1 83 ? -30.143 3.708 31.549 1.00 87.12 83 PRO A C 1
ATOM 671 O O . PRO A 1 83 ? -30.770 3.555 32.589 1.00 87.12 83 PRO A O 1
ATOM 674 N N . HIS A 1 84 ? -30.755 4.011 30.398 1.00 92.31 84 HIS A N 1
ATOM 675 C CA . HIS A 1 84 ? -32.196 4.198 30.263 1.00 92.31 84 HIS A CA 1
ATOM 676 C C . HIS A 1 84 ? -32.672 3.909 28.832 1.00 92.31 84 HIS A C 1
ATOM 678 O O . HIS A 1 84 ? -31.914 4.107 27.879 1.00 92.31 84 HIS A O 1
ATOM 684 N N . GLU A 1 85 ? -33.944 3.529 28.659 1.00 91.31 85 GLU A N 1
ATOM 685 C CA . GLU A 1 85 ? -34.533 3.207 27.345 1.00 91.31 85 GLU A CA 1
ATOM 686 C C . GLU A 1 85 ? -34.472 4.400 26.370 1.00 91.31 85 GLU A C 1
ATOM 688 O O . GLU A 1 85 ? -34.209 4.216 25.187 1.00 91.31 85 GLU A O 1
ATOM 693 N N . THR A 1 86 ? -34.584 5.639 26.866 1.00 90.56 86 THR A N 1
ATOM 694 C CA . THR A 1 86 ? -34.444 6.878 26.063 1.00 90.56 86 THR A CA 1
ATOM 695 C C . THR A 1 86 ? -33.097 6.984 25.334 1.00 90.56 86 THR A C 1
ATOM 697 O O . THR A 1 86 ? -32.994 7.661 24.314 1.00 90.56 86 THR A O 1
ATOM 700 N N . LEU A 1 87 ? -32.046 6.330 25.841 1.00 91.75 87 LEU A N 1
ATOM 701 C CA . LEU A 1 87 ? -30.715 6.353 25.224 1.00 91.75 87 LEU A CA 1
ATOM 702 C C . LEU A 1 87 ? -30.546 5.315 24.118 1.00 91.75 87 LEU A C 1
ATOM 704 O O . LEU A 1 87 ? -29.600 5.411 23.335 1.00 91.75 87 LEU A O 1
ATOM 708 N N . LYS A 1 88 ? -31.452 4.339 24.039 1.00 93.12 88 LYS A N 1
ATOM 709 C CA . LYS A 1 88 ? -31.362 3.225 23.101 1.00 93.12 88 LYS A CA 1
ATOM 710 C C . LYS A 1 88 ? -31.303 3.715 21.663 1.00 93.12 88 LYS A C 1
ATOM 712 O O . LYS A 1 88 ? -30.353 3.383 20.971 1.00 93.12 88 LYS A O 1
ATOM 717 N N . ASP A 1 89 ? -32.223 4.576 21.239 1.00 92.75 89 ASP A N 1
ATOM 718 C CA . ASP A 1 89 ? -32.258 5.059 19.850 1.00 92.75 89 ASP A CA 1
ATOM 719 C C . ASP A 1 89 ? -31.051 5.943 19.493 1.00 92.75 89 ASP A C 1
ATOM 721 O O . ASP A 1 89 ? -30.615 5.982 18.343 1.00 92.75 89 ASP A O 1
ATOM 725 N N . ILE A 1 90 ? -30.474 6.638 20.479 1.00 93.50 90 ILE A N 1
ATOM 726 C CA . ILE A 1 90 ? -29.312 7.519 20.285 1.00 93.50 90 ILE A CA 1
ATOM 727 C C . ILE A 1 90 ? -28.019 6.702 20.147 1.00 93.50 90 ILE A C 1
ATOM 729 O O . ILE A 1 90 ? -27.140 7.053 19.356 1.00 93.50 90 ILE A O 1
ATOM 733 N N . LEU A 1 91 ? -27.894 5.624 20.926 1.00 93.00 91 LEU A N 1
ATOM 734 C CA . LEU A 1 91 ? -26.668 4.833 21.056 1.00 93.00 91 LEU A CA 1
ATOM 735 C C . LEU A 1 91 ? -26.735 3.469 20.352 1.00 93.00 91 LEU A C 1
ATOM 737 O O . LEU A 1 91 ? -25.738 2.747 20.346 1.00 93.00 91 LEU A O 1
ATOM 741 N N . ALA A 1 92 ? -27.873 3.105 19.755 1.00 92.44 92 ALA A N 1
ATOM 742 C CA . ALA A 1 92 ? -28.072 1.825 19.072 1.00 92.44 92 ALA A CA 1
ATOM 743 C C . ALA A 1 92 ? -27.041 1.597 17.962 1.00 92.44 92 ALA A C 1
ATOM 745 O O . ALA A 1 92 ? -26.462 0.517 17.870 1.00 92.44 92 ALA A O 1
ATOM 746 N N . GLU A 1 93 ? -26.768 2.628 17.155 1.00 91.62 93 GLU A N 1
ATOM 747 C CA . GLU A 1 93 ? -25.805 2.552 16.047 1.00 91.62 93 GLU A CA 1
ATOM 748 C C . GLU A 1 93 ? -24.353 2.324 16.496 1.00 91.62 93 GLU A C 1
ATOM 750 O O . GLU A 1 93 ? -23.512 1.940 15.688 1.00 91.62 93 GLU A O 1
ATOM 755 N N . THR A 1 94 ? -24.055 2.548 17.776 1.00 93.69 94 THR A N 1
ATOM 756 C CA . THR A 1 94 ? -22.724 2.382 18.374 1.00 93.69 94 THR A CA 1
ATOM 757 C C . THR A 1 94 ? -22.741 1.414 19.554 1.00 93.69 94 THR A C 1
ATOM 759 O O . THR A 1 94 ? -21.861 1.452 20.415 1.00 93.69 94 THR A O 1
ATOM 762 N N . TYR A 1 95 ? -23.742 0.531 19.602 1.00 93.25 95 TYR A N 1
ATOM 763 C CA . TYR A 1 95 ? -23.856 -0.550 20.579 1.00 93.25 95 TYR A CA 1
ATOM 764 C C . TYR A 1 95 ? -23.766 -0.083 22.046 1.00 93.25 95 TYR A C 1
ATOM 766 O O . TYR A 1 95 ? -23.152 -0.746 22.884 1.00 93.25 95 TYR A O 1
ATOM 774 N N . GLY A 1 96 ? -24.366 1.071 22.362 1.00 91.12 96 GLY A N 1
ATOM 775 C CA . GLY A 1 96 ? -24.382 1.634 23.719 1.00 91.12 96 GLY A CA 1
ATOM 776 C C . GLY A 1 96 ? -23.139 2.445 24.101 1.00 91.12 96 GLY A C 1
ATOM 777 O O . GLY A 1 96 ? -23.024 2.870 25.247 1.00 91.12 96 GLY A O 1
ATOM 778 N N . ILE A 1 97 ? -22.205 2.666 23.172 1.00 91.25 97 ILE A N 1
ATOM 779 C CA . ILE A 1 97 ? -20.975 3.436 23.404 1.00 91.25 97 ILE A CA 1
ATOM 780 C C . ILE A 1 97 ? -21.141 4.837 22.819 1.00 91.25 97 ILE A C 1
ATOM 782 O O . ILE A 1 97 ? -21.583 4.984 21.681 1.00 91.25 97 ILE A O 1
ATOM 786 N N . ILE A 1 98 ? -20.763 5.875 23.564 1.00 91.31 98 ILE A N 1
ATOM 787 C CA . ILE A 1 98 ? -20.749 7.247 23.046 1.00 91.31 98 ILE A CA 1
ATOM 788 C C . ILE A 1 98 ? -19.513 7.421 22.161 1.00 91.31 98 ILE A C 1
ATOM 790 O O . ILE A 1 98 ? -18.381 7.333 22.627 1.00 91.31 98 ILE A O 1
ATOM 794 N N . VAL A 1 99 ? -19.734 7.676 20.874 1.00 92.56 99 VAL A N 1
ATOM 795 C CA . VAL A 1 99 ? -18.668 7.858 19.876 1.00 92.56 99 VAL A CA 1
ATOM 796 C C . VAL A 1 99 ? -18.714 9.261 19.279 1.00 92.56 99 VAL A C 1
ATOM 798 O O . VAL A 1 99 ? -17.672 9.872 19.023 1.00 92.56 99 VAL A O 1
ATOM 801 N N . TYR A 1 100 ? -19.919 9.794 19.065 1.00 93.81 100 TYR A N 1
ATOM 802 C CA . TYR A 1 100 ? -20.125 11.015 18.296 1.00 93.81 100 TYR A CA 1
ATOM 803 C C . TYR A 1 100 ? -20.563 12.209 19.142 1.00 93.81 100 TYR A C 1
ATOM 805 O O . TYR A 1 100 ? -21.311 12.081 20.107 1.00 93.81 100 TYR A O 1
ATOM 813 N N . GLN A 1 101 ? -20.167 13.406 18.709 1.00 92.06 101 GLN A N 1
ATOM 814 C CA . GLN A 1 101 ? -20.629 14.675 19.281 1.00 92.06 101 GLN A CA 1
ATOM 815 C C . GLN A 1 101 ? -22.151 14.804 19.176 1.00 92.06 101 GLN A C 1
ATOM 817 O O . GLN A 1 101 ? -22.801 15.201 20.136 1.00 92.06 101 GLN A O 1
ATOM 822 N N . ASP A 1 102 ? -22.727 14.388 18.049 1.00 91.94 102 ASP A N 1
ATOM 823 C CA . ASP A 1 102 ? -24.171 14.345 17.817 1.00 91.94 102 ASP A CA 1
ATOM 824 C C . ASP A 1 102 ? -24.919 13.524 18.875 1.00 91.94 102 ASP A C 1
ATOM 826 O O . ASP A 1 102 ? -26.034 13.878 19.253 1.00 91.94 102 ASP A O 1
ATOM 830 N N . GLN A 1 103 ? -24.312 12.443 19.378 1.00 93.19 103 GLN A N 1
ATOM 831 C CA . GLN A 1 103 ? -24.911 11.637 20.442 1.00 93.19 103 GLN A CA 1
ATOM 832 C C . GLN A 1 103 ? -24.950 12.426 21.749 1.00 93.19 103 GLN A C 1
ATOM 834 O O . GLN A 1 103 ? -25.996 12.469 22.384 1.00 93.19 103 GLN A O 1
ATOM 839 N N . VAL A 1 104 ? -23.872 13.135 22.103 1.00 91.44 104 VAL A N 1
ATOM 840 C CA . VAL A 1 104 ? -23.838 14.013 23.287 1.00 91.44 104 VAL A CA 1
ATOM 841 C C . VAL A 1 104 ? -24.911 15.102 23.199 1.00 91.44 104 VAL A C 1
ATOM 843 O O . VAL A 1 104 ? -25.646 15.315 24.162 1.00 91.44 104 VAL A O 1
ATOM 846 N N . LEU A 1 105 ? -25.067 15.739 22.032 1.00 92.25 105 LEU A N 1
ATOM 847 C CA . LEU A 1 105 ? -26.100 16.760 21.818 1.00 92.25 105 LEU A CA 1
ATOM 848 C C . LEU A 1 105 ? -27.514 16.191 22.002 1.00 92.25 105 LEU A C 1
ATOM 850 O O . LEU A 1 105 ? -28.345 16.790 22.685 1.00 92.25 105 LEU A O 1
ATOM 854 N N . LYS A 1 106 ? -27.782 15.015 21.423 1.00 93.62 106 LYS A N 1
ATOM 855 C CA . LYS A 1 106 ? -29.078 14.337 21.547 1.00 93.62 106 LYS A CA 1
ATOM 856 C C . LYS A 1 106 ? -29.357 13.871 22.974 1.00 93.62 106 LYS A C 1
ATOM 858 O O . LYS A 1 106 ? -30.500 13.954 23.406 1.00 93.62 106 LYS A O 1
ATOM 863 N N . ILE A 1 107 ? -28.340 13.432 23.718 1.00 93.50 107 ILE A N 1
ATOM 864 C CA . ILE A 1 107 ? -28.473 13.070 25.137 1.00 93.50 107 ILE A CA 1
ATOM 865 C C . ILE A 1 107 ? -28.827 14.307 25.965 1.00 93.50 107 ILE A C 1
ATOM 867 O O . ILE A 1 107 ? -29.787 14.264 26.731 1.00 93.50 107 ILE A O 1
ATOM 871 N N . ALA A 1 108 ? -28.115 15.423 25.771 1.00 92.81 108 ALA A N 1
ATOM 872 C CA . ALA A 1 108 ? -28.400 16.689 26.447 1.00 92.81 108 ALA A CA 1
ATOM 873 C C . ALA A 1 108 ? -29.827 17.182 26.177 1.00 92.81 108 ALA A C 1
ATOM 875 O O . ALA A 1 108 ? -30.537 17.574 27.101 1.00 92.81 108 ALA A O 1
ATOM 876 N N . GLN A 1 109 ? -30.286 17.093 24.929 1.00 93.88 109 GLN A N 1
ATOM 877 C CA . GLN A 1 109 ? -31.664 17.417 24.582 1.00 93.88 109 GLN A CA 1
ATOM 878 C C . GLN A 1 109 ? -32.658 16.453 25.241 1.00 93.88 109 GLN A C 1
ATOM 880 O O . GLN A 1 109 ? -33.643 16.900 25.829 1.00 93.88 109 GLN A O 1
ATOM 885 N N . ALA A 1 110 ? -32.423 15.141 25.150 1.00 92.31 110 ALA A N 1
ATOM 886 C CA . ALA A 1 110 ? -33.348 14.116 25.621 1.00 92.31 110 ALA A CA 1
ATOM 887 C C . ALA A 1 110 ? -33.512 14.128 27.148 1.00 92.31 110 ALA A C 1
ATOM 889 O O . ALA A 1 110 ? -34.651 14.151 27.612 1.00 92.31 110 ALA A O 1
ATOM 890 N N . PHE A 1 111 ? -32.405 14.190 27.893 1.00 91.81 111 PHE A N 1
ATOM 891 C CA . PHE A 1 111 ? -32.377 14.190 29.358 1.00 91.81 111 PHE A CA 1
ATOM 892 C C . PHE A 1 111 ? -32.481 15.594 29.939 1.00 91.81 111 PHE A C 1
ATOM 894 O O . PHE A 1 111 ? -33.459 15.900 30.598 1.00 91.81 111 PHE A O 1
ATOM 901 N N . GLY A 1 112 ? -31.539 16.482 29.628 1.00 90.56 112 GLY A N 1
ATOM 902 C CA . GLY A 1 112 ? -31.459 17.800 30.264 1.00 90.56 112 GLY A CA 1
ATOM 903 C C . GLY A 1 112 ? -32.402 18.869 29.698 1.00 90.56 112 GLY A C 1
ATOM 904 O O . GLY A 1 112 ? -32.351 20.006 30.150 1.00 90.56 112 GLY A O 1
ATOM 905 N N . GLY A 1 113 ? -33.209 18.557 28.676 1.00 92.44 113 GLY A N 1
ATOM 906 C CA . GLY A 1 113 ? -34.162 19.514 28.091 1.00 92.44 113 GLY A CA 1
ATOM 907 C C . GLY A 1 113 ? -33.530 20.641 27.268 1.00 92.44 113 GLY A C 1
ATOM 908 O O . GLY A 1 113 ? -34.204 21.617 26.957 1.00 92.44 113 GLY A O 1
ATOM 909 N N . TYR A 1 114 ? -32.260 20.503 26.886 1.00 93.94 114 TYR A N 1
ATOM 910 C CA . TYR A 1 114 ? -31.526 21.513 26.125 1.00 93.94 114 TYR A CA 1
ATOM 911 C C . TYR A 1 114 ? -32.103 21.697 24.716 1.00 93.94 114 TYR A C 1
ATOM 913 O O . TYR A 1 114 ? -32.458 20.731 24.031 1.00 93.94 114 TYR A O 1
ATOM 921 N N . THR A 1 115 ? -32.089 22.930 24.215 1.00 94.19 115 THR A N 1
ATOM 922 C CA . THR A 1 115 ? -32.107 23.165 22.767 1.00 94.19 115 THR A CA 1
ATOM 923 C C . THR A 1 115 ? -30.777 22.714 22.148 1.00 94.19 115 THR A C 1
ATOM 925 O O . THR A 1 115 ? -29.753 22.620 22.826 1.00 94.19 115 THR A O 1
ATOM 928 N N . LEU A 1 116 ? -30.745 22.464 20.835 1.00 90.06 116 LEU A N 1
ATOM 929 C CA . LEU A 1 116 ? -29.505 22.047 20.160 1.00 90.06 116 LEU A CA 1
ATOM 930 C C . LEU A 1 116 ? -28.383 23.096 20.269 1.00 90.06 116 LEU A C 1
ATOM 932 O O . LEU A 1 116 ? -27.213 22.730 20.355 1.00 90.06 116 LEU A O 1
ATOM 936 N N . GLY A 1 117 ? -28.734 24.387 20.296 1.00 90.06 117 GLY A N 1
ATOM 937 C CA . GLY A 1 117 ? -27.764 25.468 20.482 1.00 90.06 117 GLY A CA 1
ATOM 938 C C . GLY A 1 117 ? -27.129 25.440 21.871 1.00 90.06 117 GLY A C 1
ATOM 939 O O . GLY A 1 117 ? -25.912 25.547 21.999 1.00 90.06 117 GLY A O 1
ATOM 940 N N . GLU A 1 118 ? -27.933 25.221 22.909 1.00 91.44 118 GLU A N 1
ATOM 941 C CA . GLU A 1 118 ? -27.442 25.116 24.286 1.00 91.44 118 GLU A CA 1
ATOM 942 C C . GLU A 1 118 ? -26.632 23.835 24.501 1.00 91.44 118 GLU A C 1
ATOM 944 O O . GLU A 1 118 ? -25.596 23.861 25.158 1.00 91.44 118 GLU A O 1
ATOM 949 N N . ALA A 1 119 ? -27.046 22.724 23.890 1.00 90.44 119 ALA A N 1
ATOM 950 C CA . ALA A 1 119 ? -26.286 21.482 23.924 1.00 90.44 119 ALA A CA 1
ATOM 951 C C . ALA A 1 119 ? -24.890 21.636 23.278 1.00 90.44 119 ALA A C 1
ATOM 953 O O . ALA A 1 119 ? -23.925 21.020 23.733 1.00 90.44 119 ALA A O 1
ATOM 954 N N . ASP A 1 120 ? -24.733 22.478 22.247 1.00 86.62 120 ASP A N 1
ATOM 955 C CA . ASP A 1 120 ? -23.405 22.773 21.683 1.00 86.62 120 ASP A CA 1
ATOM 956 C C . ASP A 1 120 ? -22.554 23.650 22.617 1.00 86.62 120 ASP A C 1
ATOM 958 O O . ASP A 1 120 ? -21.332 23.480 22.664 1.00 86.62 120 ASP A O 1
ATOM 962 N N . ILE A 1 121 ? -23.172 24.538 23.407 1.00 85.69 121 ILE A N 1
ATOM 963 C CA . ILE A 1 121 ? -22.475 25.276 24.475 1.00 85.69 121 ILE A CA 1
ATOM 964 C C . ILE A 1 121 ? -21.934 24.289 25.518 1.00 85.69 121 ILE A C 1
ATOM 966 O O . ILE A 1 121 ? -20.738 24.333 25.817 1.00 85.69 121 ILE A O 1
ATOM 970 N N . LEU A 1 122 ? -22.765 23.343 25.974 1.00 86.19 122 LEU A N 1
ATOM 971 C CA . LEU A 1 122 ? -22.365 22.256 26.876 1.00 86.19 122 LEU A CA 1
ATOM 972 C C . LEU A 1 122 ? -21.176 21.464 26.312 1.00 86.19 122 LEU A C 1
ATOM 974 O O . LEU A 1 122 ? -20.142 21.313 26.966 1.00 86.19 122 LEU A O 1
ATOM 978 N N . ARG A 1 123 ? -21.276 21.019 25.054 1.00 87.38 123 ARG A N 1
ATOM 979 C CA . ARG A 1 123 ? -20.209 20.275 24.367 1.00 87.38 123 ARG A CA 1
ATOM 980 C C . ARG A 1 123 ? -18.899 21.072 24.303 1.00 87.38 123 ARG A C 1
ATOM 982 O O . ARG A 1 123 ? -17.822 20.515 24.522 1.00 87.38 123 ARG A O 1
ATOM 989 N N . LYS A 1 124 ? -18.962 22.376 24.000 1.00 84.25 124 LYS A N 1
ATOM 990 C CA . LYS A 1 124 ? -17.786 23.267 23.969 1.00 84.25 124 LYS A CA 1
ATOM 991 C C . LYS A 1 124 ? -17.167 23.448 25.356 1.00 84.25 124 LYS A C 1
ATOM 993 O O . LYS A 1 124 ? -15.939 23.468 25.458 1.00 84.25 124 LYS A O 1
ATOM 998 N N . ALA A 1 125 ? -17.989 23.572 26.399 1.00 83.44 125 ALA A N 1
ATOM 999 C CA . ALA A 1 125 ? -17.532 23.693 27.781 1.00 83.44 125 ALA A CA 1
ATOM 1000 C C . ALA A 1 125 ? -16.781 22.435 28.237 1.00 83.44 125 ALA A C 1
ATOM 1002 O O . ALA A 1 125 ? -15.658 22.538 28.738 1.00 83.44 125 ALA A O 1
ATOM 1003 N N . MET A 1 126 ? -17.344 21.257 27.958 1.00 82.50 126 MET A N 1
ATOM 1004 C CA . MET A 1 126 ? -16.717 19.969 28.255 1.00 82.50 126 MET A CA 1
ATOM 1005 C C . MET A 1 126 ? -15.374 19.791 27.536 1.00 82.50 126 MET A C 1
ATOM 1007 O O . MET A 1 126 ? -14.387 19.389 28.151 1.00 82.50 126 MET A O 1
ATOM 1011 N N . GLY A 1 127 ? -15.293 20.161 26.252 1.00 81.88 127 GLY A N 1
ATOM 1012 C CA . GLY A 1 127 ? -14.043 20.085 25.490 1.00 81.88 127 GLY A CA 1
ATOM 1013 C C . GLY A 1 127 ? -12.922 20.968 26.057 1.00 81.88 127 GLY A C 1
ATOM 1014 O O . GLY A 1 127 ? -11.754 20.592 25.995 1.00 81.88 127 GLY A O 1
ATOM 1015 N N . LYS A 1 128 ? -13.266 22.125 26.643 1.00 82.69 128 LYS A N 1
ATOM 1016 C CA . LYS A 1 128 ? -12.306 23.040 27.288 1.00 82.69 128 LYS A CA 1
ATOM 1017 C C . LYS A 1 128 ? -12.008 22.702 28.754 1.00 82.69 128 LYS A C 1
ATOM 1019 O O . LYS A 1 128 ? -11.087 23.291 29.312 1.00 82.69 128 LYS A O 1
ATOM 1024 N N . LYS A 1 129 ? -12.763 21.784 29.371 1.00 79.44 129 LYS A N 1
ATOM 1025 C CA . LYS A 1 129 ? -12.631 21.372 30.782 1.00 79.44 129 LYS A CA 1
ATOM 1026 C C . LYS A 1 129 ? -12.670 22.540 31.785 1.00 79.44 129 LYS A C 1
ATOM 1028 O O . LYS A 1 129 ? -11.913 22.563 32.752 1.00 79.44 129 LYS A O 1
ATOM 1033 N N . ILE A 1 130 ? -13.544 23.523 31.563 1.00 79.62 130 ILE A N 1
ATOM 1034 C CA . ILE A 1 130 ? -13.685 24.679 32.466 1.00 79.62 130 ILE A CA 1
ATOM 1035 C C . ILE A 1 130 ? -14.541 24.262 33.669 1.00 79.62 130 ILE A C 1
ATOM 1037 O O . ILE A 1 130 ? -15.748 24.085 33.521 1.00 79.62 130 ILE A O 1
ATOM 1041 N N .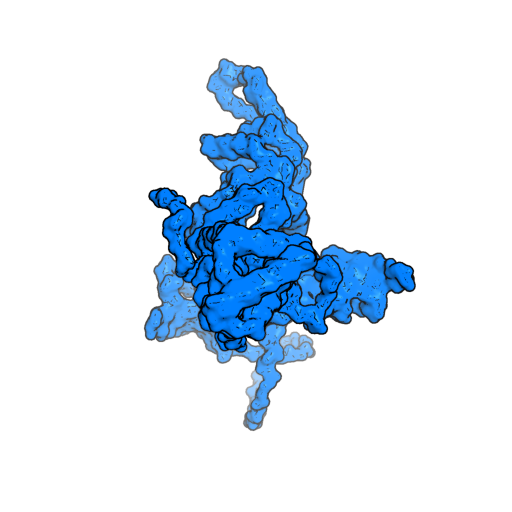 GLN A 1 131 ? -13.927 24.102 34.847 1.00 81.75 131 GLN A N 1
ATOM 1042 C CA . GLN A 1 131 ? -14.583 23.535 36.038 1.00 81.75 131 GLN A CA 1
ATOM 1043 C C . GLN A 1 131 ? -15.857 24.282 36.457 1.00 81.75 131 GLN A C 1
ATOM 1045 O O . GLN A 1 131 ? -16.887 23.650 36.675 1.00 81.75 131 GLN A O 1
ATOM 1050 N N . GLU A 1 132 ? -15.809 25.612 36.525 1.00 85.56 132 GLU A N 1
ATOM 1051 C CA . GLU A 1 132 ? -16.948 26.444 36.945 1.00 85.56 132 GLU A CA 1
ATOM 1052 C C . GLU A 1 132 ? -18.147 26.290 35.998 1.00 85.56 132 GLU A C 1
ATOM 1054 O O . GLU A 1 132 ? -19.280 26.094 36.435 1.00 85.56 132 GLU A O 1
ATOM 1059 N N . VAL A 1 133 ? -17.886 26.298 34.686 1.00 84.50 133 VAL A N 1
ATOM 1060 C CA . VAL A 1 133 ? -18.922 26.113 33.661 1.00 84.50 133 VAL A CA 1
ATOM 1061 C C . VAL A 1 133 ? -19.472 24.690 33.717 1.00 84.50 133 VAL A C 1
ATOM 1063 O O . VAL A 1 133 ? -20.679 24.503 33.661 1.00 84.50 133 VAL A O 1
ATOM 1066 N N . MET A 1 134 ? -18.617 23.683 33.904 1.00 84.25 134 MET A N 1
ATOM 1067 C CA . MET A 1 134 ? -19.048 22.288 34.027 1.00 84.25 134 MET A CA 1
ATOM 1068 C C . MET A 1 134 ? -19.964 22.047 35.230 1.00 84.25 134 MET A C 1
ATOM 1070 O O . MET A 1 134 ? -20.943 21.317 35.099 1.00 84.25 134 MET A O 1
ATOM 1074 N N . GLN A 1 135 ? -19.698 22.670 36.382 1.00 87.31 135 GLN A N 1
ATOM 1075 C CA . GLN A 1 135 ? -20.580 22.564 37.550 1.00 87.31 135 GLN A CA 1
ATOM 1076 C C . GLN A 1 135 ? -21.937 23.241 37.322 1.00 87.31 135 GLN A C 1
ATOM 1078 O O . GLN A 1 135 ? -22.975 22.684 37.698 1.00 87.31 135 GLN A O 1
ATOM 1083 N N . ALA A 1 136 ? -21.942 24.412 36.678 1.00 89.62 136 ALA A N 1
ATOM 1084 C CA . ALA A 1 136 ? -23.175 25.103 36.309 1.00 89.62 136 ALA A CA 1
ATOM 1085 C C . ALA A 1 136 ? -24.013 24.261 35.333 1.00 89.62 136 ALA A C 1
ATOM 1087 O O . ALA A 1 136 ? -25.203 24.037 35.554 1.00 89.62 136 ALA A O 1
ATOM 1088 N N . GLU A 1 137 ? -23.372 23.715 34.301 1.00 90.56 137 GLU A N 1
ATOM 1089 C CA . GLU A 1 137 ? -24.013 22.857 33.309 1.00 90.56 137 GLU A CA 1
ATOM 1090 C C . GLU A 1 137 ? -24.485 21.512 33.892 1.00 90.56 137 GLU A C 1
ATOM 1092 O O . GLU A 1 137 ? -25.562 21.033 33.533 1.00 90.56 137 GLU A O 1
ATOM 1097 N N . LYS A 1 138 ? -23.745 20.918 34.843 1.00 91.44 138 LYS A N 1
ATOM 1098 C CA . LYS A 1 138 ? -24.187 19.721 35.581 1.00 91.44 138 LYS A CA 1
ATOM 1099 C C . LYS A 1 138 ? -25.476 19.999 36.347 1.00 91.44 138 LYS A C 1
ATOM 1101 O O . LYS A 1 138 ? -26.450 19.262 36.210 1.00 91.44 138 LYS A O 1
ATOM 1106 N N . SER A 1 139 ? -25.501 21.095 37.105 1.00 92.44 139 SER A N 1
ATOM 1107 C CA . SER A 1 139 ? -26.672 21.507 37.892 1.00 92.44 139 SER A CA 1
ATOM 1108 C C . SER A 1 139 ? -27.888 21.753 36.995 1.00 92.44 139 SER A C 1
ATOM 1110 O O . SER A 1 139 ? -28.998 21.301 37.290 1.00 92.44 139 SER A O 1
ATOM 1112 N N . ARG A 1 140 ? -27.666 22.408 35.850 1.00 93.12 140 ARG A N 1
ATOM 1113 C CA . ARG A 1 140 ? -28.685 22.640 34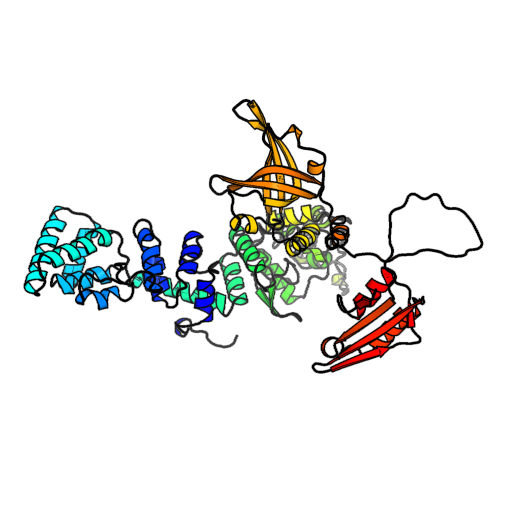.825 1.00 93.12 140 ARG A CA 1
ATOM 1114 C C . ARG A 1 140 ? -29.206 21.336 34.219 1.00 93.12 140 ARG A C 1
ATOM 1116 O O . ARG A 1 140 ? -30.415 21.165 34.099 1.00 93.12 140 ARG A O 1
ATOM 1123 N N . PHE A 1 141 ? -28.313 20.418 33.847 1.00 94.56 141 PHE A N 1
ATOM 1124 C CA . PHE A 1 141 ? -28.686 19.133 33.256 1.00 94.56 141 PHE A CA 1
ATOM 1125 C C . PHE A 1 141 ? -29.528 18.284 34.206 1.00 94.56 141 PHE A C 1
ATOM 1127 O O . PHE A 1 141 ? -30.542 17.734 33.782 1.00 94.56 141 PHE A O 1
ATOM 1134 N N . ILE A 1 142 ? -29.143 18.203 35.482 1.00 94.81 142 ILE A N 1
ATOM 1135 C CA . ILE A 1 142 ? -29.893 17.451 36.496 1.00 94.81 142 ILE A CA 1
ATOM 1136 C C . ILE A 1 142 ? -31.274 18.077 36.706 1.00 94.81 142 ILE A C 1
ATOM 1138 O O . ILE A 1 142 ? -32.270 17.363 36.652 1.00 94.81 142 ILE A O 1
ATOM 1142 N N . SER A 1 143 ? -31.348 19.404 36.854 1.00 95.06 143 SER A N 1
ATOM 1143 C CA . SER A 1 143 ? -32.626 20.111 37.037 1.00 95.06 143 SER A CA 1
ATOM 1144 C C . SER A 1 143 ? -33.579 19.868 35.861 1.00 95.06 143 SER A C 1
ATOM 1146 O O . SER A 1 143 ? -34.716 19.451 36.065 1.00 95.06 143 SER A O 1
ATOM 1148 N N . GLY A 1 144 ? -33.091 20.018 34.623 1.00 94.69 144 GLY A N 1
ATOM 1149 C CA . GLY A 1 144 ? -33.890 19.749 33.424 1.00 94.69 144 GLY A CA 1
ATOM 1150 C C . GLY A 1 144 ? -34.281 18.274 33.262 1.00 94.69 144 GLY A C 1
ATOM 1151 O O . GLY A 1 144 ? -35.354 17.973 32.741 1.00 94.69 144 GLY A O 1
ATOM 1152 N N . SER A 1 145 ? -33.452 17.346 33.750 1.00 95.06 145 SER A N 1
ATOM 1153 C CA . SER A 1 145 ? -33.773 15.911 33.751 1.00 95.06 145 SER A CA 1
ATOM 1154 C C . SER A 1 145 ? -34.886 15.572 34.741 1.00 95.06 145 SER A C 1
ATOM 1156 O O . SER A 1 145 ? -35.795 14.814 34.401 1.00 95.06 145 SER A O 1
ATOM 1158 N N . ILE A 1 146 ? -34.873 16.190 35.925 1.00 95.38 146 ILE A N 1
ATOM 1159 C CA . ILE A 1 146 ? -35.936 16.041 36.926 1.00 95.38 146 ILE A CA 1
ATOM 1160 C C . ILE A 1 146 ? -37.257 16.615 36.399 1.00 95.38 146 ILE A C 1
ATOM 1162 O O . ILE A 1 146 ? -38.292 15.961 36.512 1.00 95.38 146 ILE A O 1
ATOM 1166 N N . GLU A 1 147 ? -37.237 17.786 35.751 1.00 94.69 147 GLU A N 1
ATOM 1167 C CA . GLU A 1 147 ? -38.429 18.377 35.116 1.00 94.69 147 GLU A CA 1
ATOM 1168 C C . GLU A 1 147 ? -39.032 17.477 34.026 1.00 94.69 147 GLU A C 1
ATOM 1170 O O . GLU A 1 147 ? -40.244 17.473 33.807 1.00 94.69 147 GLU A O 1
ATOM 1175 N N . LYS A 1 148 ? -38.197 16.668 33.369 1.00 92.44 148 LYS A N 1
ATOM 1176 C CA . LYS A 1 148 ? -38.615 15.665 32.381 1.00 92.44 148 LYS A CA 1
ATOM 1177 C C . LYS A 1 148 ? -39.072 14.335 32.980 1.00 92.44 148 LYS A C 1
ATOM 1179 O O . LYS A 1 148 ? -39.493 13.455 32.230 1.00 92.44 148 LYS A O 1
ATOM 1184 N N . GLY A 1 149 ? -39.030 14.195 34.304 1.00 92.88 149 GLY A N 1
ATOM 1185 C CA . GLY A 1 149 ? -39.499 13.015 35.026 1.00 92.88 149 GLY A CA 1
ATOM 1186 C C . GLY A 1 149 ? -38.450 11.919 35.222 1.00 92.88 149 GLY A C 1
ATOM 1187 O O . GLY A 1 149 ? -38.825 10.795 35.553 1.00 92.88 149 GLY A O 1
ATOM 1188 N N . PHE A 1 150 ? -37.159 12.210 35.027 1.00 94.88 150 PHE A N 1
ATOM 1189 C CA . PHE A 1 150 ? -36.077 11.283 35.368 1.00 94.88 150 PHE A CA 1
ATOM 1190 C C . PHE A 1 150 ? -35.670 11.432 36.834 1.00 94.88 150 PHE A C 1
ATOM 1192 O O . PHE A 1 150 ? -35.714 12.525 37.399 1.00 94.88 150 PHE A O 1
ATOM 1199 N N . ASP A 1 151 ? -35.240 10.335 37.458 1.00 93.81 151 ASP A N 1
ATOM 1200 C CA . ASP A 1 151 ? -34.714 10.400 38.816 1.00 93.81 151 ASP A CA 1
ATOM 1201 C C . ASP A 1 151 ? -33.316 11.050 38.851 1.00 93.81 151 ASP A C 1
ATOM 1203 O O . ASP A 1 151 ? -32.545 11.022 37.884 1.00 93.81 151 ASP A O 1
ATOM 1207 N N . GLU A 1 152 ? -32.985 11.675 39.981 1.00 93.44 152 GLU A N 1
ATOM 1208 C CA . GLU A 1 152 ? -31.725 12.403 40.154 1.00 93.44 152 GLU A CA 1
ATOM 1209 C C . GLU A 1 152 ? -30.496 11.484 40.050 1.00 93.44 152 GLU A C 1
ATOM 1211 O O . GLU A 1 152 ? -29.449 11.896 39.543 1.00 93.44 152 GLU A O 1
ATOM 1216 N N . LYS A 1 153 ? -30.608 10.226 40.493 1.00 93.75 153 LYS A N 1
ATOM 1217 C CA . LYS A 1 153 ? -29.497 9.268 40.485 1.00 93.75 153 LYS A CA 1
ATOM 1218 C C . LYS A 1 153 ? -29.128 8.880 39.053 1.00 93.75 153 LYS A C 1
ATOM 1220 O O . LYS A 1 153 ? -27.958 8.953 38.688 1.00 93.75 153 LYS A O 1
ATOM 1225 N N . LEU A 1 154 ? -30.123 8.546 38.239 1.00 93.31 154 LEU A N 1
ATOM 1226 C CA . LEU A 1 154 ? -29.994 8.277 36.814 1.00 93.31 154 LEU A CA 1
ATOM 1227 C C . LEU A 1 154 ? -29.477 9.511 36.070 1.00 93.31 154 LEU A C 1
ATOM 1229 O O . LEU A 1 154 ? -28.612 9.397 35.208 1.00 93.31 154 LEU A O 1
ATOM 1233 N N . SER A 1 155 ? -29.972 10.700 36.417 1.00 93.56 155 SER A N 1
ATOM 1234 C CA . SER A 1 155 ? -29.522 11.955 35.801 1.00 93.56 155 SER A CA 1
ATOM 1235 C C . SER A 1 155 ? -28.031 12.206 36.048 1.00 93.56 155 SER A C 1
ATOM 1237 O O . SER A 1 155 ? -27.308 12.589 35.128 1.00 93.56 155 SER A O 1
ATOM 1239 N N . ASN A 1 156 ? -27.552 11.937 37.267 1.00 92.44 156 ASN A N 1
ATOM 1240 C CA . ASN A 1 156 ? -26.126 11.989 37.587 1.00 92.44 156 ASN A CA 1
ATOM 1241 C C . ASN A 1 156 ? -25.329 10.931 36.813 1.00 92.44 156 ASN A C 1
ATOM 1243 O O . ASN A 1 156 ? -24.319 11.277 36.208 1.00 92.44 156 ASN A O 1
ATOM 1247 N N . GLU A 1 157 ? -25.805 9.683 36.765 1.00 91.62 157 GLU A N 1
ATOM 1248 C CA . GLU A 1 157 ? -25.151 8.595 36.024 1.00 91.62 157 GLU A CA 1
ATOM 1249 C C . GLU A 1 157 ? -24.999 8.928 34.529 1.00 91.62 157 GLU A C 1
ATOM 1251 O O . GLU A 1 157 ? -23.929 8.749 33.947 1.00 91.62 157 GLU A O 1
ATOM 1256 N N . VAL A 1 158 ? -26.043 9.472 33.895 1.00 91.38 158 VAL A N 1
ATOM 1257 C CA . VAL A 1 158 ? -25.997 9.871 32.480 1.00 91.38 158 VAL A CA 1
ATOM 1258 C C . VAL A 1 158 ? -25.070 11.069 32.263 1.00 91.38 158 VAL A C 1
ATOM 1260 O O . VAL A 1 158 ? -24.365 11.109 31.253 1.00 91.38 158 VAL A O 1
ATOM 1263 N N . PHE A 1 159 ? -25.025 12.029 33.193 1.00 90.00 159 PHE A N 1
ATOM 1264 C CA . PHE A 1 159 ? -24.086 13.149 33.101 1.00 90.00 159 PHE A CA 1
ATOM 1265 C C . PHE A 1 159 ? -22.624 12.683 33.225 1.00 90.00 159 PHE A C 1
ATOM 1267 O O . PHE A 1 159 ? -21.763 13.091 32.445 1.00 90.00 159 PHE A O 1
ATOM 1274 N N . GLU A 1 160 ? -22.346 11.776 34.161 1.00 88.31 160 GLU A N 1
ATOM 1275 C CA . GLU A 1 160 ? -21.025 11.160 34.339 1.00 88.31 160 GLU A CA 1
ATOM 1276 C C . GLU A 1 160 ? -20.624 10.298 33.136 1.00 88.31 160 GLU A C 1
ATOM 1278 O O . GLU A 1 160 ? -19.441 10.193 32.818 1.00 88.31 160 GLU A O 1
ATOM 1283 N N . LEU A 1 161 ? -21.596 9.737 32.408 1.00 84.38 161 LEU A N 1
ATOM 1284 C CA . LEU A 1 161 ? -21.344 9.031 31.155 1.00 84.38 161 LEU A CA 1
ATOM 1285 C C . LEU A 1 161 ? -20.918 9.980 30.022 1.00 84.38 161 LEU A C 1
ATOM 1287 O O . LEU A 1 161 ? -20.090 9.595 29.204 1.00 84.38 161 LEU A O 1
ATOM 1291 N N . ILE A 1 162 ? -21.463 11.198 29.927 1.00 85.62 162 ILE A N 1
ATOM 1292 C CA . ILE A 1 162 ? -21.129 12.139 28.834 1.00 85.62 162 ILE A CA 1
ATOM 1293 C C . ILE A 1 162 ? -19.850 12.946 29.100 1.00 85.62 162 ILE A C 1
ATOM 1295 O O . ILE A 1 162 ? -19.126 13.267 28.154 1.00 85.62 162 ILE A O 1
ATOM 1299 N N . GLU A 1 163 ? -19.559 13.264 30.364 1.00 81.81 163 GLU A N 1
ATOM 1300 C CA . GLU A 1 163 ? -18.454 14.138 30.780 1.00 81.81 163 GLU A CA 1
ATOM 1301 C C . GLU A 1 163 ? -17.070 13.705 30.248 1.00 81.81 163 GLU A C 1
ATOM 1303 O O . GLU A 1 163 ? -16.410 14.525 29.597 1.00 81.81 163 GLU A O 1
ATOM 1308 N N . PRO A 1 164 ? -16.613 12.446 30.426 1.00 77.44 164 PRO A N 1
ATOM 1309 C CA . PRO A 1 164 ? -15.306 12.024 29.928 1.00 77.44 164 PRO A CA 1
ATOM 1310 C C . PRO A 1 164 ? -15.263 11.960 28.396 1.00 77.44 164 PRO A C 1
ATOM 1312 O O . PRO A 1 164 ? -14.214 12.194 27.792 1.00 77.44 164 PRO A O 1
ATOM 1315 N N . PHE A 1 165 ? -16.400 11.701 27.744 1.00 71.44 165 PHE A N 1
ATOM 1316 C CA . PHE A 1 165 ? -16.466 11.512 26.297 1.00 71.44 165 PHE A CA 1
ATOM 1317 C C . PHE A 1 165 ? -16.522 12.806 25.514 1.00 71.44 165 PHE A C 1
ATOM 1319 O O . PHE A 1 165 ? -16.096 12.824 24.366 1.00 71.44 165 PHE A O 1
ATOM 1326 N N . ALA A 1 166 ? -16.981 13.911 26.083 1.00 65.62 166 ALA A N 1
ATOM 1327 C CA . ALA A 1 166 ? -17.055 15.156 25.333 1.00 65.62 166 ALA A CA 1
ATOM 1328 C C . ALA A 1 166 ? -15.675 15.723 24.923 1.00 65.62 166 ALA A C 1
ATOM 1330 O O . ALA A 1 166 ? -15.593 16.486 23.959 1.00 65.62 166 ALA A O 1
ATOM 1331 N N . GLY A 1 167 ? -14.585 15.282 25.566 1.00 68.19 167 GLY A N 1
ATOM 1332 C CA . GLY A 1 167 ? -13.211 15.534 25.108 1.00 68.19 167 GLY A CA 1
ATOM 1333 C C . GLY A 1 167 ? -12.746 14.658 23.931 1.00 68.19 167 GLY A C 1
ATOM 1334 O O . GLY A 1 167 ? -11.820 15.043 23.220 1.00 68.19 167 GLY A O 1
ATOM 1335 N N . TYR A 1 168 ? -13.387 13.508 23.695 1.00 77.12 168 TYR A N 1
ATOM 1336 C CA . TYR A 1 168 ? -12.970 12.502 22.700 1.00 77.12 168 TYR A CA 1
ATOM 1337 C C . TYR A 1 168 ? -14.005 12.247 21.591 1.00 77.12 168 TYR A C 1
ATOM 1339 O O . TYR A 1 168 ? -13.665 11.699 20.533 1.00 77.12 168 TYR A O 1
ATOM 1347 N N . ALA A 1 169 ? -15.248 12.681 21.804 1.00 81.25 169 ALA A N 1
ATOM 1348 C CA . ALA A 1 169 ? -16.371 12.510 20.902 1.00 81.25 169 ALA A CA 1
ATOM 1349 C C . ALA A 1 169 ? -16.058 13.145 19.548 1.00 81.25 169 ALA A C 1
ATOM 1351 O O . ALA A 1 169 ? -15.600 14.291 19.444 1.00 81.25 169 ALA A O 1
ATOM 1352 N N . PHE A 1 170 ? -16.312 12.383 18.491 1.00 90.88 170 PHE A N 1
ATOM 1353 C CA . PHE A 1 170 ? -15.942 12.769 17.140 1.00 90.88 170 PHE A CA 1
ATOM 1354 C C . PHE A 1 170 ? -17.095 13.423 16.391 1.00 90.88 170 PHE A C 1
ATOM 1356 O O . PHE A 1 170 ? -18.263 13.126 16.633 1.00 90.88 170 PHE A O 1
ATOM 1363 N N . ASN A 1 171 ? -16.781 14.305 15.448 1.00 93.44 171 ASN A N 1
ATOM 1364 C CA . ASN A 1 171 ? -17.805 14.869 14.580 1.00 93.44 171 ASN A CA 1
ATOM 1365 C C . ASN A 1 171 ? -18.327 13.783 13.622 1.00 93.44 171 ASN A C 1
ATOM 1367 O O . ASN A 1 171 ? -17.561 13.248 12.814 1.00 93.44 171 ASN A O 1
ATOM 1371 N N . LYS A 1 172 ? -19.624 13.450 13.707 1.00 94.44 172 LYS A N 1
ATOM 1372 C CA . LYS A 1 172 ? -20.203 12.343 12.935 1.00 94.44 172 LYS A CA 1
ATOM 1373 C C . LYS A 1 172 ? -20.186 12.611 11.434 1.00 94.44 172 LYS A C 1
ATOM 1375 O O . LYS A 1 172 ? -19.824 11.725 10.666 1.00 94.44 172 LYS A O 1
ATOM 1380 N N . ALA A 1 173 ? -20.535 13.826 11.013 1.00 95.81 173 ALA A N 1
ATOM 1381 C CA . ALA A 1 173 ? -20.585 14.189 9.598 1.00 95.81 173 ALA A CA 1
ATOM 1382 C C . ALA A 1 173 ? -19.209 14.043 8.927 1.00 95.81 173 ALA A C 1
ATOM 1384 O O . ALA A 1 173 ? -19.098 13.436 7.861 1.00 95.81 173 ALA A O 1
ATOM 1385 N N . HIS A 1 174 ? -18.150 14.519 9.587 1.00 95.81 174 HIS A N 1
ATOM 1386 C CA . HIS A 1 174 ? -16.773 14.346 9.127 1.00 95.81 174 HIS A CA 1
ATOM 1387 C C . HIS A 1 174 ? -16.381 12.862 9.059 1.00 95.81 174 HIS A C 1
ATOM 1389 O O . HIS A 1 174 ? -15.886 12.396 8.035 1.00 95.81 174 HIS A O 1
ATOM 1395 N N . SER A 1 175 ? -16.678 12.102 10.116 1.00 96.12 175 SER A N 1
ATOM 1396 C CA . SER A 1 175 ? -16.406 10.664 10.192 1.00 96.12 175 SER A CA 1
ATOM 1397 C C . SER A 1 175 ? -17.052 9.868 9.059 1.00 96.12 175 SER A C 1
ATOM 1399 O O . SER A 1 175 ? -16.375 9.102 8.381 1.00 96.12 175 SER A O 1
ATOM 1401 N N . VAL A 1 176 ? -18.348 10.081 8.816 1.00 96.75 176 VAL A N 1
ATOM 1402 C CA . VAL A 1 176 ? -19.106 9.381 7.771 1.00 96.75 176 VAL A CA 1
ATOM 1403 C C . VAL A 1 176 ? -18.632 9.792 6.378 1.00 96.75 176 VAL A C 1
ATOM 1405 O O . VAL A 1 176 ? -18.517 8.938 5.503 1.00 96.75 176 VAL A O 1
ATOM 1408 N N . SER A 1 177 ? -18.298 11.069 6.169 1.00 97.00 177 SER A N 1
ATOM 1409 C CA . SER A 1 177 ? -17.785 11.548 4.877 1.00 97.00 177 SER A CA 1
ATOM 1410 C C . SER A 1 177 ? -16.462 10.869 4.508 1.00 97.00 177 SER A C 1
ATOM 1412 O O . SER A 1 177 ? -16.295 10.396 3.387 1.00 97.00 177 SER A O 1
ATOM 1414 N N . TYR A 1 178 ? -15.541 10.745 5.466 1.00 97.06 178 TYR A N 1
ATOM 1415 C CA . TYR A 1 178 ? -14.264 10.058 5.252 1.00 97.06 178 TYR A CA 1
ATOM 1416 C C . TYR A 1 178 ? -14.435 8.535 5.172 1.00 97.06 178 TYR A C 1
ATOM 1418 O O . TYR A 1 178 ? -13.774 7.890 4.360 1.00 97.06 178 TYR A O 1
ATOM 1426 N N . ALA A 1 179 ? -15.373 7.965 5.935 1.00 97.81 179 ALA A N 1
ATOM 1427 C CA . ALA A 1 179 ? -15.752 6.560 5.811 1.00 97.81 179 ALA A CA 1
ATOM 1428 C C . ALA A 1 179 ? -16.297 6.227 4.416 1.00 97.81 179 ALA A C 1
ATOM 1430 O O . ALA A 1 179 ? -16.054 5.130 3.924 1.00 97.81 179 ALA A O 1
ATOM 1431 N N . MET A 1 180 ? -16.981 7.166 3.754 1.00 97.69 180 MET A N 1
ATOM 1432 C CA . MET A 1 180 ? -17.434 6.990 2.373 1.00 97.69 180 MET A CA 1
ATOM 1433 C C . MET A 1 180 ? -16.252 6.897 1.398 1.00 97.69 180 MET A C 1
ATOM 1435 O O . MET A 1 180 ? -16.239 6.020 0.542 1.00 97.69 180 MET A O 1
ATOM 1439 N N . ILE A 1 181 ? -15.214 7.722 1.571 1.00 97.50 181 ILE A N 1
ATOM 1440 C CA . ILE A 1 181 ? -13.981 7.642 0.766 1.00 97.50 181 ILE A CA 1
ATOM 1441 C C . ILE A 1 181 ? -13.245 6.320 1.026 1.00 97.50 181 ILE A C 1
ATOM 1443 O O . ILE A 1 181 ? -12.808 5.649 0.087 1.00 97.50 181 ILE A O 1
ATOM 1447 N N . ALA A 1 182 ? -13.145 5.904 2.292 1.00 98.00 182 ALA A N 1
ATOM 1448 C CA . ALA A 1 182 ? -12.590 4.601 2.660 1.00 98.00 182 ALA A CA 1
ATOM 1449 C C . ALA A 1 182 ? -13.391 3.446 2.027 1.00 98.00 182 ALA A C 1
ATOM 1451 O O . ALA A 1 182 ? -12.815 2.489 1.513 1.00 98.00 182 ALA A O 1
ATOM 1452 N N . TYR A 1 183 ? -14.721 3.555 2.000 1.00 98.12 183 TYR A N 1
ATOM 1453 C CA . TYR A 1 183 ? -15.594 2.579 1.358 1.00 98.12 183 TYR A CA 1
ATOM 1454 C C . TYR A 1 183 ? -15.397 2.536 -0.161 1.00 98.12 183 TYR A C 1
ATOM 1456 O O . TYR A 1 183 ? -15.232 1.455 -0.713 1.00 98.12 183 TYR A O 1
ATOM 1464 N N . TRP A 1 184 ? -15.350 3.683 -0.842 1.00 97.56 184 TRP A N 1
ATOM 1465 C CA . TRP A 1 184 ? -15.128 3.735 -2.288 1.00 97.56 184 TRP A CA 1
ATOM 1466 C C . TRP A 1 184 ? -13.765 3.177 -2.696 1.00 97.56 184 TRP A C 1
ATOM 1468 O O . TRP A 1 184 ? -13.678 2.383 -3.628 1.00 97.56 184 TRP A O 1
ATOM 1478 N N . THR A 1 185 ? -12.703 3.535 -1.974 1.00 97.50 185 THR A N 1
ATOM 1479 C CA . THR A 1 185 ? -11.361 2.980 -2.220 1.00 97.50 185 THR A CA 1
ATOM 1480 C C . THR A 1 185 ? -11.327 1.466 -2.006 1.00 97.50 185 THR A C 1
ATOM 1482 O O . THR A 1 185 ? -10.803 0.734 -2.847 1.00 97.50 185 THR A O 1
ATOM 1485 N N . ALA A 1 186 ? -11.972 0.963 -0.949 1.00 98.00 186 ALA A N 1
ATOM 1486 C CA . ALA A 1 186 ? -12.147 -0.474 -0.745 1.00 98.00 186 ALA A CA 1
ATOM 1487 C C . ALA A 1 186 ? -12.985 -1.133 -1.857 1.00 98.00 186 ALA A C 1
ATOM 1489 O O . ALA A 1 186 ? -12.663 -2.241 -2.284 1.00 98.00 186 ALA A O 1
ATOM 1490 N N . TYR A 1 187 ? -14.025 -0.455 -2.350 1.00 97.75 187 TYR A N 1
ATOM 1491 C CA . TYR A 1 187 ? -14.894 -0.942 -3.419 1.00 97.75 187 TYR A CA 1
ATOM 1492 C C . TYR A 1 187 ? -14.142 -1.113 -4.735 1.00 97.75 187 TYR A C 1
ATOM 1494 O O . TYR A 1 187 ? -14.223 -2.179 -5.349 1.00 97.75 187 TYR A O 1
ATOM 1502 N N . PHE A 1 188 ? -13.371 -0.106 -5.149 1.00 96.75 188 PHE A N 1
ATOM 1503 C CA . PHE A 1 188 ? -12.557 -0.209 -6.356 1.00 96.75 188 PHE A CA 1
ATOM 1504 C C . PHE A 1 188 ? -11.484 -1.281 -6.216 1.00 96.75 188 PHE A C 1
ATOM 1506 O O . PHE A 1 188 ? -11.313 -2.084 -7.126 1.00 96.75 188 PHE A O 1
ATOM 1513 N N . LYS A 1 189 ? -10.831 -1.385 -5.055 1.00 96.44 189 LYS A N 1
ATOM 1514 C CA . LYS A 1 189 ? -9.872 -2.466 -4.810 1.00 96.44 189 LYS A CA 1
ATOM 1515 C C . LYS A 1 189 ? -10.516 -3.856 -4.896 1.00 96.44 189 LYS A C 1
ATOM 1517 O O . LYS A 1 189 ? -9.899 -4.785 -5.413 1.00 96.44 189 LYS A O 1
ATOM 1522 N N . ALA A 1 190 ? -11.743 -4.006 -4.395 1.00 96.38 190 ALA A N 1
ATOM 1523 C CA . ALA A 1 190 ? -12.451 -5.283 -4.374 1.00 96.38 190 ALA A CA 1
ATOM 1524 C C . ALA A 1 190 ? -12.986 -5.700 -5.752 1.00 96.38 190 ALA A C 1
ATOM 1526 O O . ALA A 1 190 ? -12.973 -6.888 -6.067 1.00 96.38 190 ALA A O 1
ATOM 1527 N N . ASN A 1 191 ? -13.462 -4.743 -6.554 1.00 95.56 191 ASN A N 1
ATOM 1528 C CA . ASN A 1 191 ? -14.219 -5.020 -7.780 1.00 95.56 191 ASN A CA 1
ATOM 1529 C C . ASN A 1 191 ? -13.459 -4.672 -9.077 1.00 95.56 191 ASN A C 1
ATOM 1531 O O . ASN A 1 191 ? -13.744 -5.251 -10.121 1.00 95.56 191 ASN A O 1
ATOM 1535 N N . TYR A 1 192 ? -12.463 -3.784 -9.009 1.00 94.75 192 TYR A N 1
ATOM 1536 C CA . TYR A 1 192 ? -11.652 -3.285 -10.131 1.00 94.75 192 TYR A CA 1
ATOM 1537 C C . TYR A 1 192 ? -10.165 -3.289 -9.754 1.00 94.75 192 TYR A C 1
ATOM 1539 O O . TYR A 1 192 ? -9.474 -2.274 -9.792 1.00 94.75 192 TYR A O 1
ATOM 1547 N N . LYS A 1 193 ? -9.685 -4.447 -9.285 1.00 94.38 193 LYS A N 1
ATOM 1548 C CA . LYS A 1 193 ? -8.389 -4.585 -8.606 1.00 94.38 193 LYS A CA 1
ATOM 1549 C C . LYS A 1 193 ? -7.213 -4.072 -9.451 1.00 94.38 193 LYS A C 1
ATOM 1551 O O . LYS A 1 193 ? -6.391 -3.316 -8.941 1.00 94.38 193 LYS A O 1
ATOM 1556 N N . ILE A 1 194 ? -7.129 -4.463 -10.726 1.00 95.81 194 ILE A N 1
ATOM 1557 C CA . ILE A 1 194 ? -6.008 -4.082 -11.605 1.00 95.81 194 ILE A CA 1
ATOM 1558 C C . ILE A 1 194 ? -6.038 -2.589 -11.945 1.00 95.81 194 ILE A C 1
ATOM 1560 O O . ILE A 1 194 ? -4.999 -1.934 -11.899 1.00 95.81 194 ILE A O 1
ATOM 1564 N N . GLU A 1 195 ? -7.221 -2.027 -12.195 1.00 95.81 195 GLU A N 1
ATOM 1565 C CA . GLU A 1 195 ? -7.430 -0.592 -12.395 1.00 95.81 195 GLU A CA 1
ATOM 1566 C C . GLU A 1 195 ? -7.057 0.195 -11.140 1.00 95.81 195 GLU A C 1
ATOM 1568 O O . GLU A 1 195 ? -6.338 1.189 -11.223 1.00 95.81 195 GLU A O 1
ATOM 1573 N N . TYR A 1 196 ? -7.473 -0.290 -9.969 1.00 96.19 196 TYR A N 1
ATOM 1574 C CA . TYR A 1 196 ? -7.199 0.347 -8.689 1.00 96.19 196 TYR A CA 1
ATOM 1575 C C . TYR A 1 196 ? -5.706 0.390 -8.366 1.00 96.19 196 TYR A C 1
ATOM 1577 O O . TYR A 1 196 ? -5.177 1.447 -8.032 1.00 96.19 196 TYR A O 1
ATOM 1585 N N . PHE A 1 197 ? -5.005 -0.740 -8.496 1.00 96.50 197 PHE A N 1
ATOM 1586 C CA . PHE A 1 197 ? -3.562 -0.774 -8.263 1.00 96.50 197 PHE A CA 1
ATOM 1587 C C . PHE A 1 197 ? -2.791 0.054 -9.293 1.00 96.50 197 PHE A C 1
ATOM 1589 O O . PHE A 1 197 ? -1.838 0.731 -8.919 1.00 96.50 197 PHE A O 1
ATOM 1596 N N . THR A 1 198 ? -3.217 0.065 -10.559 1.00 97.69 198 THR A N 1
ATOM 1597 C CA . THR A 1 198 ? -2.597 0.922 -11.583 1.00 97.69 198 THR A CA 1
ATOM 1598 C C . THR A 1 198 ? -2.783 2.402 -11.246 1.00 97.69 198 THR A C 1
ATOM 1600 O O . THR A 1 198 ? -1.828 3.175 -11.299 1.00 97.69 198 THR A O 1
ATOM 1603 N N . ALA A 1 199 ? -3.983 2.800 -10.810 1.00 97.00 199 ALA A N 1
ATOM 1604 C CA . ALA A 1 199 ? -4.247 4.157 -10.341 1.00 97.00 199 ALA A CA 1
ATOM 1605 C C . ALA A 1 199 ? -3.416 4.514 -9.095 1.00 97.00 199 ALA A C 1
ATOM 1607 O O . ALA A 1 199 ? -2.880 5.617 -9.022 1.00 97.00 199 ALA A O 1
ATOM 1608 N N . LEU A 1 200 ? -3.252 3.581 -8.150 1.00 96.12 200 LEU A N 1
ATOM 1609 C CA . LEU A 1 200 ? -2.448 3.768 -6.936 1.00 96.12 200 LEU A CA 1
ATOM 1610 C C . LEU A 1 200 ? -0.944 3.913 -7.232 1.00 96.12 200 LEU A C 1
ATOM 1612 O O . LEU A 1 200 ? -0.250 4.710 -6.591 1.00 96.12 200 LEU A O 1
ATOM 1616 N N . LEU A 1 201 ? -0.439 3.152 -8.208 1.00 96.69 201 LEU A N 1
ATOM 1617 C CA . LEU A 1 201 ? 0.927 3.278 -8.718 1.00 96.69 201 LEU A CA 1
ATOM 1618 C C . LEU A 1 201 ? 1.131 4.655 -9.360 1.00 96.69 201 LEU A C 1
ATOM 1620 O O . LEU A 1 201 ? 2.053 5.376 -8.981 1.00 96.69 201 LEU A O 1
ATOM 1624 N N . ASN A 1 202 ? 0.221 5.064 -10.247 1.00 97.00 202 ASN A N 1
ATOM 1625 C CA . ASN A 1 202 ? 0.284 6.362 -10.919 1.00 97.00 202 ASN A CA 1
ATOM 1626 C C . ASN A 1 202 ? 0.114 7.550 -9.957 1.00 97.00 202 ASN A C 1
ATOM 1628 O O . ASN A 1 202 ? 0.813 8.551 -10.091 1.00 97.00 202 ASN A O 1
ATOM 1632 N N . SER A 1 203 ? -0.729 7.447 -8.923 1.00 95.56 203 SER A N 1
ATOM 1633 C CA . SER A 1 203 ? -0.854 8.506 -7.907 1.00 95.56 203 SER A CA 1
ATOM 1634 C C . SER A 1 203 ? 0.414 8.674 -7.064 1.00 95.56 203 SER A C 1
ATOM 1636 O O . SER A 1 203 ? 0.605 9.703 -6.418 1.00 95.56 203 SER A O 1
ATOM 1638 N N . SER A 1 204 ? 1.266 7.647 -7.038 1.00 92.44 204 SER A N 1
ATOM 1639 C CA . SER A 1 204 ? 2.506 7.594 -6.263 1.00 92.44 204 SER A CA 1
ATOM 1640 C C . SER A 1 204 ? 3.749 7.612 -7.152 1.00 92.44 204 SER A C 1
ATOM 1642 O O . SER A 1 204 ? 4.828 7.288 -6.666 1.00 92.44 204 SER A O 1
ATOM 1644 N N . ILE A 1 205 ? 3.620 8.000 -8.426 1.00 91.94 205 ILE A N 1
ATOM 1645 C CA . ILE A 1 205 ? 4.659 7.802 -9.447 1.00 91.94 205 ILE A CA 1
ATOM 1646 C C . ILE A 1 205 ? 5.998 8.474 -9.110 1.00 91.94 205 ILE A C 1
ATOM 1648 O O . ILE A 1 205 ? 7.061 7.943 -9.407 1.00 91.94 205 ILE A O 1
ATOM 1652 N N . ASN A 1 206 ? 5.942 9.591 -8.381 1.00 89.50 206 ASN A N 1
ATOM 1653 C CA . ASN A 1 206 ? 7.108 10.348 -7.922 1.00 89.50 206 ASN A CA 1
ATOM 1654 C C . ASN A 1 206 ? 7.674 9.857 -6.572 1.00 89.50 206 ASN A C 1
ATOM 1656 O O . ASN A 1 206 ? 8.519 10.525 -5.977 1.00 89.50 206 ASN A O 1
ATOM 1660 N N . ASN A 1 207 ? 7.183 8.738 -6.034 1.00 89.00 207 ASN A N 1
ATOM 1661 C CA . ASN A 1 207 ? 7.602 8.184 -4.748 1.00 89.00 207 ASN A CA 1
ATOM 1662 C C . ASN A 1 207 ? 7.971 6.701 -4.896 1.00 89.00 207 ASN A C 1
ATOM 1664 O O . ASN A 1 207 ? 7.132 5.810 -4.751 1.00 89.00 207 ASN A O 1
ATOM 1668 N N . THR A 1 208 ? 9.257 6.452 -5.146 1.00 83.75 208 THR A N 1
ATOM 1669 C CA . THR A 1 208 ? 9.816 5.111 -5.362 1.00 83.75 208 THR A CA 1
ATOM 1670 C C . THR A 1 208 ? 9.549 4.154 -4.194 1.00 83.75 208 THR A C 1
ATOM 1672 O O . THR A 1 208 ? 9.242 2.987 -4.425 1.00 83.75 208 THR A O 1
ATOM 1675 N N . ASP A 1 209 ? 9.579 4.635 -2.947 1.00 79.38 209 ASP A N 1
ATOM 1676 C CA . ASP A 1 209 ? 9.328 3.794 -1.768 1.00 79.38 209 ASP A CA 1
ATOM 1677 C C . ASP A 1 209 ? 7.880 3.285 -1.751 1.00 79.38 209 ASP A C 1
ATOM 1679 O O . ASP A 1 209 ? 7.629 2.094 -1.563 1.00 79.38 209 ASP A O 1
ATOM 1683 N N . LYS A 1 210 ? 6.906 4.165 -2.023 1.00 86.56 210 LYS A N 1
ATOM 1684 C CA . LYS A 1 210 ? 5.491 3.775 -2.125 1.00 86.56 210 LYS A CA 1
ATOM 1685 C C . LYS A 1 210 ? 5.239 2.812 -3.280 1.00 86.56 210 LYS A C 1
ATOM 1687 O O . LYS A 1 210 ? 4.444 1.886 -3.124 1.00 86.56 210 LYS A O 1
ATOM 1692 N N . ILE A 1 211 ? 5.907 3.012 -4.415 1.00 91.69 211 ILE A N 1
ATOM 1693 C CA . ILE A 1 211 ? 5.821 2.101 -5.562 1.00 91.69 211 ILE A CA 1
ATOM 1694 C C . ILE A 1 211 ? 6.358 0.728 -5.182 1.00 91.69 211 ILE A C 1
ATOM 1696 O O . ILE A 1 211 ? 5.668 -0.257 -5.413 1.00 91.69 211 ILE A O 1
ATOM 1700 N N . SER A 1 212 ? 7.527 0.654 -4.542 1.00 84.44 212 SER A N 1
ATOM 1701 C CA . SER A 1 212 ? 8.105 -0.613 -4.084 1.00 84.44 212 SER A CA 1
ATOM 1702 C C . SER A 1 212 ? 7.144 -1.379 -3.169 1.00 84.44 212 SER A C 1
ATOM 1704 O O . SER A 1 212 ? 6.851 -2.553 -3.413 1.00 84.44 212 SER A O 1
ATOM 1706 N N . VAL A 1 213 ? 6.552 -0.703 -2.175 1.00 83.75 213 VAL A N 1
ATOM 1707 C CA . VAL A 1 213 ? 5.538 -1.314 -1.299 1.00 83.75 213 VAL A CA 1
ATOM 1708 C C . VAL A 1 213 ? 4.318 -1.779 -2.105 1.00 83.75 213 VAL A C 1
ATOM 1710 O O . VAL A 1 213 ? 3.849 -2.898 -1.910 1.00 83.75 213 VAL A O 1
ATOM 1713 N N . CYS A 1 214 ? 3.831 -0.971 -3.050 1.00 91.06 214 CYS A N 1
ATOM 1714 C CA . CYS A 1 214 ? 2.691 -1.316 -3.903 1.00 91.06 214 CYS A CA 1
ATOM 1715 C C . CYS A 1 214 ? 2.965 -2.527 -4.806 1.00 91.06 214 CYS A C 1
ATOM 1717 O O . CYS A 1 214 ? 2.136 -3.431 -4.896 1.00 91.06 214 CYS A O 1
ATOM 1719 N N . VAL A 1 215 ? 4.146 -2.596 -5.423 1.00 88.88 215 VAL A N 1
ATOM 1720 C CA . VAL A 1 215 ? 4.586 -3.734 -6.242 1.00 88.88 215 VAL A CA 1
ATOM 1721 C C . VAL A 1 215 ? 4.687 -5.003 -5.393 1.00 88.88 215 VAL A C 1
ATOM 1723 O O . VAL A 1 215 ? 4.250 -6.070 -5.823 1.00 88.88 215 VAL A O 1
ATOM 1726 N N . ASN A 1 216 ? 5.204 -4.903 -4.168 1.00 81.38 216 ASN A N 1
ATOM 1727 C CA . ASN A 1 216 ? 5.261 -6.040 -3.249 1.00 81.38 216 ASN A CA 1
ATOM 1728 C C . ASN A 1 216 ? 3.869 -6.512 -2.808 1.00 81.38 216 ASN A C 1
ATOM 1730 O O . ASN A 1 216 ? 3.657 -7.711 -2.644 1.00 81.38 216 ASN A O 1
ATOM 1734 N N . GLU A 1 217 ? 2.903 -5.608 -2.656 1.00 83.94 217 GLU A N 1
ATOM 1735 C CA . GLU A 1 217 ? 1.507 -5.971 -2.391 1.00 83.94 217 GLU A CA 1
ATOM 1736 C C . GLU A 1 217 ? 0.837 -6.608 -3.614 1.00 83.94 217 GLU A C 1
ATOM 1738 O O . GLU A 1 217 ? 0.154 -7.621 -3.476 1.00 83.94 217 GLU A O 1
ATOM 1743 N N . LEU A 1 218 ? 1.106 -6.105 -4.823 1.00 86.88 218 LEU A N 1
ATOM 1744 C CA . LEU A 1 218 ? 0.646 -6.709 -6.077 1.00 86.88 218 LEU A CA 1
ATOM 1745 C C . LEU A 1 218 ? 1.116 -8.160 -6.233 1.00 86.88 218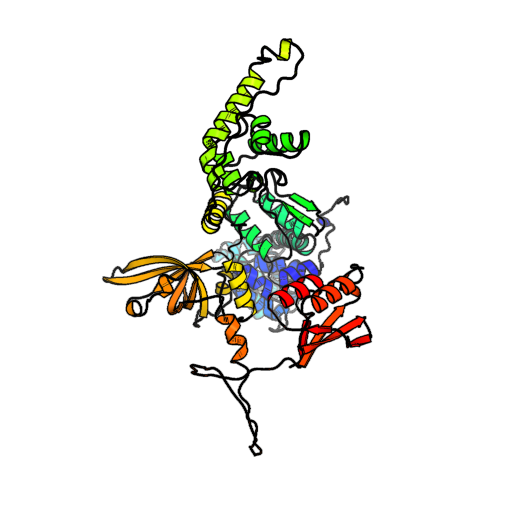 LEU A C 1
ATOM 1747 O O . LEU A 1 218 ? 0.322 -9.009 -6.630 1.00 86.88 218 LEU A O 1
ATOM 1751 N N . ARG A 1 219 ? 2.359 -8.474 -5.843 1.00 81.12 219 ARG A N 1
ATOM 1752 C CA . ARG A 1 219 ? 2.917 -9.843 -5.875 1.00 81.12 219 ARG A CA 1
ATOM 1753 C C . ARG A 1 219 ? 2.184 -10.844 -4.986 1.00 81.12 219 ARG A C 1
ATOM 1755 O O . ARG A 1 219 ? 2.297 -12.045 -5.207 1.00 81.12 219 ARG A O 1
ATOM 1762 N N . LYS A 1 220 ? 1.446 -10.371 -3.978 1.00 78.25 220 LYS A N 1
ATOM 1763 C CA . LYS A 1 220 ? 0.603 -11.217 -3.112 1.00 78.25 220 LYS A CA 1
ATOM 1764 C C . LYS A 1 220 ? -0.733 -11.559 -3.771 1.00 78.25 220 LYS A C 1
ATOM 1766 O O . LYS A 1 220 ? -1.518 -12.323 -3.213 1.00 78.25 220 LYS A O 1
ATOM 1771 N N . THR A 1 221 ? -1.006 -10.967 -4.929 1.00 83.38 221 THR A N 1
ATOM 1772 C CA . THR A 1 221 ? -2.213 -11.178 -5.717 1.00 83.38 221 THR A CA 1
ATOM 1773 C C . THR A 1 221 ? -1.896 -11.953 -6.992 1.00 83.38 221 THR A C 1
ATOM 1775 O O . THR A 1 221 ? -0.750 -12.180 -7.358 1.00 83.38 221 THR A O 1
ATOM 1778 N N . GLU A 1 222 ? -2.951 -12.339 -7.688 1.00 83.94 222 GLU A N 1
ATOM 1779 C CA . GLU A 1 222 ? -2.949 -12.938 -9.016 1.00 83.94 222 GLU A CA 1
ATOM 1780 C C . GLU A 1 222 ? -2.547 -11.970 -10.146 1.00 83.94 222 GLU A C 1
ATOM 1782 O O . GLU A 1 222 ? -2.436 -12.387 -11.297 1.00 83.94 222 GLU A O 1
ATOM 1787 N N . LEU A 1 223 ? -2.367 -10.678 -9.847 1.00 88.94 223 LEU A N 1
ATOM 1788 C CA . LEU A 1 223 ? -2.049 -9.664 -10.846 1.00 88.94 223 LEU A CA 1
ATOM 1789 C C . LEU A 1 223 ? -0.574 -9.708 -11.240 1.00 88.94 223 LEU A C 1
ATOM 1791 O O . LEU A 1 223 ? 0.317 -9.802 -10.397 1.00 88.94 223 LEU A O 1
ATOM 1795 N N . GLN A 1 224 ? -0.320 -9.557 -12.537 1.00 89.19 224 GLN A N 1
ATOM 1796 C CA . GLN A 1 224 ? 1.027 -9.500 -13.083 1.00 89.19 224 GLN A CA 1
ATOM 1797 C C . GLN A 1 224 ? 1.402 -8.063 -13.448 1.00 89.19 224 GLN A C 1
ATOM 1799 O O . GLN A 1 224 ? 0.648 -7.359 -14.122 1.00 89.19 224 GLN A O 1
ATOM 1804 N N . ILE A 1 225 ? 2.608 -7.670 -13.041 1.00 92.38 225 ILE A N 1
ATOM 1805 C CA . ILE A 1 225 ? 3.288 -6.463 -13.502 1.00 92.38 225 ILE A CA 1
ATOM 1806 C C . ILE A 1 225 ? 4.530 -6.869 -14.304 1.00 92.38 225 ILE A C 1
ATOM 1808 O O . ILE A 1 225 ? 5.341 -7.675 -13.844 1.00 92.38 225 ILE A O 1
ATOM 1812 N N . LEU A 1 226 ? 4.642 -6.362 -15.529 1.00 92.62 226 LEU A N 1
ATOM 1813 C CA . LEU A 1 226 ? 5.775 -6.606 -16.414 1.00 92.62 226 LEU A CA 1
ATOM 1814 C C . LEU A 1 226 ? 6.970 -5.751 -15.994 1.00 92.62 226 LEU A C 1
ATOM 1816 O O . LEU A 1 226 ? 6.803 -4.655 -15.460 1.00 92.62 226 LEU A O 1
ATOM 1820 N N . LYS A 1 227 ? 8.178 -6.262 -16.249 1.00 93.31 227 LYS A N 1
ATOM 1821 C CA . LYS A 1 227 ? 9.412 -5.501 -16.042 1.00 93.31 227 LYS A CA 1
ATOM 1822 C C . LYS A 1 227 ? 9.457 -4.275 -16.976 1.00 93.31 227 LYS A C 1
ATOM 1824 O O . LYS A 1 227 ? 8.814 -4.309 -18.028 1.00 93.31 227 LYS A O 1
ATOM 1829 N N . PRO A 1 228 ? 10.213 -3.223 -16.624 1.00 95.75 228 PRO A N 1
ATOM 1830 C CA . PRO A 1 228 ? 10.460 -2.096 -17.518 1.00 95.75 228 PRO A CA 1
ATOM 1831 C C . PRO A 1 228 ? 11.020 -2.550 -18.866 1.00 95.75 228 PRO A C 1
ATOM 1833 O O . PRO A 1 228 ? 11.885 -3.425 -18.914 1.00 95.75 228 PRO A O 1
ATOM 1836 N N . ASN A 1 229 ? 10.544 -1.941 -19.948 1.00 96.62 229 ASN A N 1
ATOM 1837 C CA . ASN A 1 229 ? 11.023 -2.192 -21.304 1.00 96.62 229 ASN A CA 1
ATOM 1838 C C . ASN A 1 229 ? 10.767 -0.950 -22.166 1.00 96.62 229 ASN A C 1
ATOM 1840 O O . ASN A 1 229 ? 9.649 -0.446 -22.194 1.00 96.62 229 ASN A O 1
ATOM 1844 N N . ILE A 1 230 ? 11.780 -0.447 -22.870 1.00 97.25 230 ILE A N 1
ATOM 1845 C CA . ILE A 1 230 ? 11.652 0.777 -23.671 1.00 97.25 230 ILE A CA 1
ATOM 1846 C C . ILE A 1 230 ? 10.642 0.653 -24.824 1.00 97.25 230 ILE A C 1
ATOM 1848 O O . ILE A 1 230 ? 10.028 1.649 -25.203 1.00 97.25 230 ILE A O 1
ATOM 1852 N N . ASN A 1 231 ? 10.421 -0.558 -25.337 1.00 96.50 231 ASN A N 1
ATOM 1853 C CA . ASN A 1 231 ? 9.485 -0.843 -26.420 1.00 96.50 231 ASN A CA 1
ATOM 1854 C C . ASN A 1 231 ? 8.046 -1.018 -25.916 1.00 96.50 231 ASN A C 1
ATOM 1856 O O . ASN A 1 231 ? 7.118 -0.514 -26.535 1.00 96.50 231 ASN A O 1
ATOM 1860 N N . THR A 1 232 ? 7.835 -1.635 -24.747 1.00 93.88 232 THR A N 1
ATOM 1861 C CA . THR A 1 232 ? 6.468 -1.945 -24.274 1.00 93.88 232 THR A CA 1
ATOM 1862 C C . THR A 1 232 ? 5.956 -1.063 -23.134 1.00 93.88 232 THR A C 1
ATOM 1864 O O . THR A 1 232 ? 4.752 -1.010 -22.894 1.00 93.88 232 THR A O 1
ATOM 1867 N N . SER A 1 233 ? 6.836 -0.419 -22.365 1.00 96.19 233 SER A N 1
ATOM 1868 C CA . SER A 1 233 ? 6.439 0.435 -21.240 1.00 96.19 233 SER A CA 1
ATOM 1869 C C . SER A 1 233 ? 6.111 1.853 -21.688 1.00 96.19 233 SER A C 1
ATOM 1871 O O . SER A 1 233 ? 6.761 2.399 -22.575 1.00 96.19 233 SER A O 1
ATOM 1873 N N . ASN A 1 234 ? 5.158 2.488 -21.010 1.00 95.88 234 ASN A N 1
ATOM 1874 C CA . ASN A 1 234 ? 4.812 3.888 -21.230 1.00 95.88 234 ASN A CA 1
ATOM 1875 C C . ASN A 1 234 ? 5.367 4.806 -20.140 1.00 95.88 234 ASN A C 1
ATOM 1877 O O . ASN A 1 234 ? 6.079 4.376 -19.228 1.00 95.88 234 ASN A O 1
ATOM 1881 N N . VAL A 1 235 ? 5.085 6.106 -20.275 1.00 96.38 235 VAL A N 1
ATOM 1882 C CA . VAL A 1 235 ? 5.473 7.117 -19.282 1.00 96.38 235 VAL A CA 1
ATOM 1883 C C . VAL A 1 235 ? 4.938 6.724 -17.906 1.00 96.38 235 VAL A C 1
ATOM 1885 O O . VAL A 1 235 ? 5.704 6.609 -16.953 1.00 96.38 235 VAL A O 1
ATOM 1888 N N . ASN A 1 236 ? 3.638 6.443 -17.842 1.00 97.00 236 ASN A N 1
ATOM 1889 C CA . ASN A 1 236 ? 2.921 6.023 -16.645 1.00 97.00 236 ASN A CA 1
ATOM 1890 C C . ASN A 1 236 ? 2.686 4.507 -16.652 1.00 97.00 236 ASN A C 1
ATOM 1892 O O . ASN A 1 236 ? 2.842 3.853 -17.682 1.00 97.00 236 ASN A O 1
ATOM 1896 N N . PHE A 1 237 ? 2.303 3.946 -15.503 1.00 97.56 237 PHE A N 1
ATOM 1897 C CA . PHE A 1 237 ? 1.850 2.557 -15.437 1.00 97.56 237 PHE A CA 1
ATOM 1898 C C . PHE A 1 237 ? 0.558 2.410 -16.238 1.00 97.56 237 PHE A C 1
ATOM 1900 O O . PHE A 1 237 ? -0.353 3.234 -16.102 1.00 97.56 237 PHE A O 1
ATOM 1907 N N . GLU A 1 238 ? 0.456 1.352 -17.033 1.00 96.69 238 GLU A N 1
ATOM 1908 C CA . GLU A 1 238 ? -0.687 1.129 -17.916 1.00 96.69 238 GLU A CA 1
ATOM 1909 C C . GLU A 1 238 ? -1.151 -0.325 -17.876 1.00 96.69 238 GLU A C 1
ATOM 1911 O O . GLU A 1 238 ? -0.388 -1.234 -17.562 1.00 96.69 238 GLU A O 1
ATOM 1916 N N . ILE A 1 239 ? -2.427 -0.546 -18.188 1.00 96.81 239 ILE A N 1
ATOM 1917 C CA . ILE A 1 239 ? -3.010 -1.878 -18.306 1.00 96.81 239 ILE A CA 1
ATOM 1918 C C . ILE A 1 239 ? -3.058 -2.254 -19.779 1.00 96.81 239 ILE A C 1
ATOM 1920 O O . ILE A 1 239 ? -3.801 -1.646 -20.547 1.00 96.81 239 ILE A O 1
ATOM 1924 N N . ILE A 1 240 ? -2.342 -3.311 -20.147 1.00 94.12 240 ILE A N 1
ATOM 1925 C CA . ILE A 1 240 ? -2.411 -3.902 -21.484 1.00 94.12 240 ILE A CA 1
ATOM 1926 C C . ILE A 1 240 ? -3.098 -5.266 -21.422 1.00 94.12 240 ILE A C 1
ATOM 1928 O O . ILE A 1 240 ? -3.097 -5.938 -20.387 1.00 94.12 240 ILE A O 1
ATOM 1932 N N . SER A 1 241 ? -3.689 -5.687 -22.538 1.00 92.19 241 SER A N 1
ATOM 1933 C CA . SER A 1 241 ? -4.229 -7.041 -22.696 1.00 92.19 241 SER A CA 1
ATOM 1934 C C . SER A 1 241 ? -3.276 -7.865 -23.554 1.00 92.19 241 SER A C 1
ATOM 1936 O O . SER A 1 241 ? -2.857 -7.410 -24.612 1.00 92.19 241 SER A O 1
ATOM 1938 N N . ASN A 1 242 ? -2.942 -9.068 -23.100 1.00 83.94 242 ASN A N 1
ATOM 1939 C CA . ASN A 1 242 ? -2.178 -10.058 -23.852 1.00 83.94 242 ASN A CA 1
ATOM 1940 C C . ASN A 1 242 ? -2.934 -11.397 -23.886 1.00 83.94 242 ASN A C 1
ATOM 1942 O O . ASN A 1 242 ? -3.989 -11.541 -23.263 1.00 83.94 242 ASN A O 1
ATOM 1946 N N . ASP A 1 243 ? -2.373 -12.398 -24.564 1.00 80.25 243 ASP A N 1
ATOM 1947 C CA . ASP A 1 243 ? -2.975 -13.734 -24.713 1.00 80.25 243 ASP A CA 1
ATOM 1948 C C . ASP A 1 243 ? -3.288 -14.435 -23.377 1.00 80.25 243 ASP A C 1
ATOM 1950 O O . ASP A 1 243 ? -4.104 -15.353 -23.320 1.00 80.25 243 ASP A O 1
ATOM 1954 N N . LYS A 1 244 ? -2.635 -14.015 -22.285 1.00 75.31 244 LYS A N 1
ATOM 1955 C CA . LYS A 1 244 ? -2.773 -14.577 -20.933 1.00 75.31 244 LYS A CA 1
ATOM 1956 C C . LYS A 1 244 ? -3.671 -13.735 -20.018 1.00 75.31 244 LYS A C 1
ATOM 1958 O O . LYS A 1 244 ? -3.901 -14.134 -18.877 1.00 75.31 244 LYS A O 1
ATOM 1963 N N . GLY A 1 245 ? -4.191 -12.603 -20.493 1.00 88.06 245 GLY A N 1
ATOM 1964 C CA . GLY A 1 245 ? -5.087 -11.719 -19.752 1.00 88.06 245 GLY A CA 1
ATOM 1965 C C . GLY A 1 245 ? -4.590 -10.276 -19.661 1.00 88.06 245 GLY A C 1
ATOM 1966 O O . GLY A 1 245 ? -3.806 -9.803 -20.479 1.00 88.06 245 GLY A O 1
ATOM 1967 N N . ARG A 1 246 ? -5.091 -9.543 -18.662 1.00 93.75 246 ARG A N 1
ATOM 1968 C CA . ARG A 1 246 ? -4.728 -8.136 -18.434 1.00 93.75 246 ARG A CA 1
ATOM 1969 C C . ARG A 1 246 ? -3.540 -8.045 -17.488 1.00 93.75 246 ARG A C 1
ATOM 1971 O O . ARG A 1 246 ? -3.570 -8.654 -16.419 1.00 93.75 246 ARG A O 1
ATOM 1978 N N . VAL A 1 247 ? -2.532 -7.265 -17.858 1.00 94.75 247 VAL A N 1
ATOM 1979 C CA . VAL A 1 247 ? -1.296 -7.086 -17.085 1.00 94.75 247 VAL A CA 1
ATOM 1980 C C . VAL A 1 247 ? -0.929 -5.610 -16.988 1.00 94.75 247 VAL A C 1
ATOM 1982 O O . VAL A 1 247 ? -1.339 -4.811 -17.827 1.00 94.75 247 VAL A O 1
ATOM 1985 N N . ILE A 1 248 ? -0.161 -5.253 -15.961 1.00 96.38 248 ILE A N 1
ATOM 1986 C CA . ILE A 1 248 ? 0.327 -3.886 -15.753 1.00 96.38 248 ILE A CA 1
ATOM 1987 C C . ILE A 1 248 ? 1.711 -3.751 -16.399 1.00 96.38 248 ILE A C 1
ATOM 1989 O O . ILE A 1 248 ? 2.603 -4.541 -16.094 1.00 96.38 248 ILE A O 1
ATOM 1993 N N . THR A 1 249 ? 1.927 -2.764 -17.264 1.00 96.00 249 THR A N 1
ATOM 1994 C CA . THR A 1 249 ? 3.267 -2.369 -17.723 1.00 96.00 249 THR A CA 1
ATOM 1995 C C . THR A 1 249 ? 3.880 -1.374 -16.747 1.00 96.00 249 THR A C 1
ATOM 1997 O O . THR A 1 249 ? 3.195 -0.535 -16.156 1.00 96.00 249 THR A O 1
ATOM 2000 N N . TYR A 1 250 ? 5.190 -1.483 -16.538 1.00 96.19 250 TYR A N 1
ATOM 2001 C CA . TYR A 1 250 ? 5.897 -0.591 -15.627 1.00 96.19 250 TYR A CA 1
ATOM 2002 C C . TYR A 1 250 ? 5.964 0.829 -16.201 1.00 96.19 250 TYR A C 1
ATOM 2004 O O . TYR A 1 250 ? 6.365 0.983 -17.352 1.00 96.19 250 TYR A O 1
ATOM 2012 N N . GLY A 1 251 ? 5.624 1.851 -15.411 1.00 96.81 251 GLY A N 1
ATOM 2013 C CA . GLY A 1 251 ? 5.732 3.252 -15.826 1.00 96.81 251 GLY A CA 1
ATOM 2014 C C . GLY A 1 251 ? 7.168 3.755 -15.724 1.00 96.81 251 GLY A C 1
ATOM 2015 O O . GLY A 1 251 ? 7.714 3.842 -14.621 1.00 96.81 251 GLY A O 1
ATOM 2016 N N . LEU A 1 252 ? 7.795 4.091 -16.852 1.00 96.69 252 LEU A N 1
ATOM 2017 C CA . LEU A 1 252 ? 9.218 4.451 -16.903 1.00 96.69 252 LEU A CA 1
ATOM 2018 C C . LEU A 1 252 ? 9.538 5.779 -16.195 1.00 96.69 252 LEU A C 1
ATOM 2020 O O . LEU A 1 252 ? 10.680 5.976 -15.780 1.00 96.69 252 LEU A O 1
ATOM 2024 N N . SER A 1 253 ? 8.561 6.672 -15.995 1.00 95.44 253 SER A N 1
ATOM 2025 C CA . SER A 1 253 ? 8.772 7.927 -15.254 1.00 95.44 253 SER A CA 1
ATOM 2026 C C . SER A 1 253 ? 8.960 7.708 -13.749 1.00 95.44 253 SER A C 1
ATOM 2028 O O . SER A 1 253 ? 9.470 8.585 -13.059 1.00 95.44 253 SER A O 1
ATOM 2030 N N . SER A 1 254 ? 8.608 6.522 -13.235 1.00 94.94 254 SER A N 1
ATOM 2031 C CA . SER A 1 254 ? 8.831 6.168 -11.828 1.00 94.94 254 SER A CA 1
ATOM 2032 C C . SER A 1 254 ? 10.278 5.804 -11.485 1.00 94.94 254 SER A C 1
ATOM 2034 O O . SER A 1 254 ? 10.629 5.674 -10.307 1.00 94.94 254 SER A O 1
ATOM 2036 N N . LEU A 1 255 ? 11.121 5.612 -12.503 1.00 95.00 255 LEU A N 1
ATOM 2037 C CA . LEU A 1 255 ? 12.538 5.326 -12.325 1.00 95.00 255 LEU A CA 1
ATOM 2038 C C . LEU A 1 255 ? 13.249 6.556 -11.760 1.00 95.00 255 LEU A C 1
ATOM 2040 O O . LEU A 1 255 ? 13.072 7.679 -12.242 1.00 95.00 255 LEU A O 1
ATOM 2044 N N . LYS A 1 256 ? 14.127 6.353 -10.772 1.00 91.38 256 LYS A N 1
ATOM 2045 C CA . LYS A 1 256 ? 14.972 7.446 -10.275 1.00 91.38 256 LYS A CA 1
ATOM 2046 C C . LYS A 1 256 ? 15.746 8.082 -11.431 1.00 91.38 256 LYS A C 1
ATOM 2048 O O . LYS A 1 256 ? 16.245 7.391 -12.309 1.00 91.38 256 LYS A O 1
ATOM 2053 N N . ASN A 1 257 ? 15.886 9.405 -11.396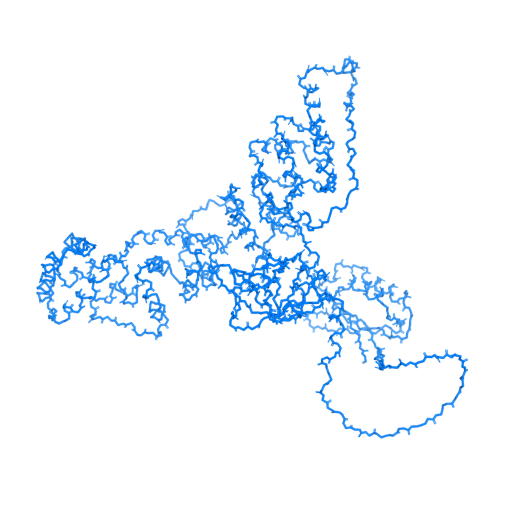 1.00 91.44 257 ASN A N 1
ATOM 2054 C CA . ASN A 1 257 ? 16.570 10.221 -12.408 1.00 91.44 257 ASN A CA 1
ATOM 2055 C C . ASN A 1 257 ? 15.921 10.276 -13.805 1.00 91.44 257 ASN A C 1
ATOM 2057 O O . ASN A 1 257 ? 16.474 10.956 -14.672 1.00 91.44 257 ASN A O 1
ATOM 2061 N N . VAL A 1 258 ? 14.780 9.622 -14.041 1.00 91.31 258 VAL A N 1
ATOM 2062 C CA . VAL A 1 258 ? 14.068 9.689 -15.325 1.00 91.31 258 VAL A CA 1
ATOM 2063 C C . VAL A 1 258 ? 12.960 10.736 -15.238 1.00 91.31 258 VAL A C 1
ATOM 2065 O O . VAL A 1 258 ? 12.016 10.599 -14.472 1.00 91.31 258 VAL A O 1
ATOM 2068 N N . GLY A 1 259 ? 13.094 11.820 -16.005 1.00 86.12 259 GLY A N 1
ATOM 2069 C CA . GLY A 1 259 ? 12.097 12.892 -16.048 1.00 86.12 259 GLY A CA 1
ATOM 2070 C C . GLY A 1 259 ? 10.988 12.619 -17.065 1.00 86.12 259 GLY A C 1
ATOM 2071 O O . GLY A 1 259 ? 11.275 12.224 -18.195 1.00 86.12 259 GLY A O 1
ATOM 2072 N N . GLU A 1 260 ? 9.740 12.914 -16.689 1.00 92.31 260 GLU A N 1
ATOM 2073 C CA . GLU A 1 260 ? 8.547 12.741 -17.532 1.00 92.31 260 GLU A CA 1
ATOM 2074 C C . GLU A 1 260 ? 8.698 13.417 -18.903 1.00 92.31 260 GLU A C 1
ATOM 2076 O O . GLU A 1 260 ? 8.542 12.768 -19.928 1.00 92.31 260 GLU A O 1
ATOM 2081 N N . THR A 1 261 ? 9.110 14.688 -18.948 1.00 92.75 261 THR A N 1
ATOM 2082 C CA . THR A 1 261 ? 9.226 15.462 -20.199 1.00 92.75 261 THR A CA 1
ATOM 2083 C C . THR A 1 261 ? 10.145 14.817 -21.236 1.00 92.75 261 THR A C 1
ATOM 2085 O O . THR A 1 261 ? 9.832 14.794 -22.425 1.00 92.75 261 THR A O 1
ATOM 2088 N N . SER A 1 262 ? 11.304 14.328 -20.795 1.00 91.25 262 SER A N 1
ATOM 2089 C CA . SER A 1 262 ? 12.288 13.654 -21.644 1.00 91.25 262 SER A CA 1
ATOM 2090 C C . SER A 1 262 ? 11.741 12.341 -22.184 1.00 91.25 262 SER A C 1
ATOM 2092 O O . SER A 1 262 ? 11.833 12.057 -23.377 1.00 91.25 262 SER A O 1
ATOM 2094 N N . LEU A 1 263 ? 11.138 11.564 -21.291 1.00 94.38 263 LEU A N 1
ATOM 2095 C CA . LEU A 1 263 ? 10.593 10.257 -21.592 1.00 94.38 263 LEU A CA 1
ATOM 2096 C C . LEU A 1 263 ? 9.394 10.346 -22.540 1.00 94.38 263 LEU A C 1
ATOM 2098 O O . LEU A 1 263 ? 9.352 9.598 -23.509 1.00 94.38 263 LEU A O 1
ATOM 2102 N N . SER A 1 264 ? 8.482 11.302 -22.345 1.00 96.12 264 SER A N 1
ATOM 2103 C CA . SER A 1 264 ? 7.330 11.507 -23.232 1.00 96.12 264 SER A CA 1
ATOM 2104 C C . SER A 1 264 ? 7.749 11.724 -24.684 1.00 96.12 264 SER A C 1
ATOM 2106 O O . SER A 1 264 ? 7.088 11.223 -25.583 1.00 96.12 264 SER A O 1
ATOM 2108 N N . LYS A 1 265 ? 8.873 12.407 -24.942 1.00 96.69 265 LYS A N 1
ATOM 2109 C CA . LYS A 1 265 ? 9.389 12.581 -26.311 1.00 96.69 265 LYS A CA 1
ATOM 2110 C C . LYS A 1 265 ? 9.883 11.269 -26.920 1.00 96.69 265 LYS A C 1
ATOM 2112 O O . LYS A 1 265 ? 9.601 11.005 -28.081 1.00 96.69 265 LYS A O 1
ATOM 2117 N N . ILE A 1 266 ? 10.584 10.450 -26.134 1.00 96.56 266 ILE A N 1
ATOM 2118 C CA . ILE A 1 266 ? 11.069 9.131 -26.570 1.00 96.56 266 ILE A CA 1
ATOM 2119 C C . ILE A 1 266 ? 9.885 8.200 -26.865 1.00 96.56 266 ILE A C 1
ATOM 2121 O O . ILE A 1 266 ? 9.879 7.518 -27.884 1.00 96.56 266 ILE A O 1
ATOM 2125 N N . ILE A 1 267 ? 8.865 8.207 -26.002 1.00 96.69 267 ILE A N 1
ATOM 2126 C CA . ILE A 1 267 ? 7.657 7.395 -26.173 1.00 96.69 267 ILE A CA 1
ATOM 2127 C C . ILE A 1 267 ? 6.843 7.854 -27.389 1.00 96.69 267 ILE A C 1
ATOM 2129 O O . ILE A 1 267 ? 6.456 7.013 -28.190 1.00 96.69 267 ILE A O 1
ATOM 2133 N N . LEU A 1 268 ? 6.661 9.163 -27.597 1.00 97.00 268 LEU A N 1
ATOM 2134 C CA . LEU A 1 268 ? 5.994 9.696 -28.795 1.00 97.00 268 LEU A CA 1
ATOM 2135 C C . LEU A 1 268 ? 6.736 9.327 -30.088 1.00 97.00 268 LEU A C 1
ATOM 2137 O O . LEU A 1 268 ? 6.113 9.010 -31.097 1.00 97.00 268 LEU A O 1
ATOM 2141 N N . GLU A 1 269 ? 8.069 9.359 -30.065 1.00 97.00 269 GLU A N 1
ATOM 2142 C CA . GLU A 1 269 ? 8.898 8.927 -31.193 1.00 97.00 269 GLU A CA 1
ATOM 2143 C C . GLU A 1 269 ? 8.731 7.426 -31.486 1.00 97.00 269 GLU A C 1
ATOM 2145 O O . GLU A 1 269 ? 8.668 7.024 -32.652 1.00 97.00 269 GLU A O 1
ATOM 2150 N N . ARG A 1 270 ? 8.604 6.596 -30.444 1.00 97.06 270 ARG A N 1
ATOM 2151 C CA . ARG A 1 270 ? 8.274 5.171 -30.576 1.00 97.06 270 ARG A CA 1
ATOM 2152 C C . ARG A 1 270 ? 6.866 4.963 -31.138 1.00 97.06 270 ARG A C 1
ATOM 2154 O O . ARG A 1 270 ? 6.696 4.226 -32.097 1.00 97.06 270 ARG A O 1
ATOM 2161 N N . GLU A 1 271 ? 5.856 5.642 -30.601 1.00 95.50 271 GLU A N 1
ATOM 2162 C CA . GLU A 1 271 ? 4.468 5.531 -31.077 1.00 95.50 271 GLU A CA 1
ATOM 2163 C C . GLU A 1 271 ? 4.315 5.937 -32.547 1.00 95.50 271 GLU A C 1
ATOM 2165 O O . GLU A 1 271 ? 3.525 5.342 -33.278 1.00 95.50 271 GLU A O 1
ATOM 2170 N N . LYS A 1 272 ? 5.085 6.935 -32.994 1.00 96.69 272 LYS A N 1
ATOM 2171 C CA . LYS A 1 272 ? 5.045 7.417 -34.376 1.00 96.69 272 LYS A CA 1
ATOM 2172 C C . LYS A 1 272 ? 5.748 6.478 -35.359 1.00 96.69 272 LYS A C 1
ATOM 2174 O O . LYS A 1 272 ? 5.241 6.286 -36.461 1.00 96.69 272 LYS A O 1
ATOM 2179 N N . ASN A 1 273 ? 6.914 5.948 -34.987 1.00 95.62 273 ASN A N 1
ATOM 2180 C CA . ASN A 1 273 ? 7.818 5.258 -35.915 1.00 95.62 273 ASN A CA 1
ATOM 2181 C C . ASN A 1 273 ? 8.023 3.762 -35.591 1.00 95.62 273 ASN A C 1
ATOM 2183 O O . ASN A 1 273 ? 8.839 3.114 -36.235 1.00 95.62 273 ASN A O 1
ATOM 2187 N N . GLY A 1 274 ? 7.281 3.204 -34.631 1.00 96.44 274 GLY A N 1
ATOM 2188 C CA . GLY A 1 274 ? 7.357 1.798 -34.220 1.00 96.44 274 GLY A CA 1
ATOM 2189 C C . GLY A 1 274 ? 8.386 1.525 -33.121 1.00 96.44 274 GLY A C 1
ATOM 2190 O O . GLY A 1 274 ? 9.055 2.436 -32.624 1.00 96.44 274 GLY A O 1
ATOM 2191 N N . ASP A 1 275 ? 8.512 0.258 -32.732 1.00 97.25 275 ASP A N 1
ATOM 2192 C CA . ASP A 1 275 ? 9.471 -0.185 -31.714 1.00 97.25 275 ASP A CA 1
ATOM 2193 C C . ASP A 1 275 ? 10.919 0.110 -32.128 1.00 97.25 275 ASP A C 1
ATOM 2195 O O . ASP A 1 275 ? 11.238 0.264 -33.307 1.00 97.25 275 ASP A O 1
ATOM 2199 N N . PHE A 1 276 ? 11.810 0.229 -31.147 1.00 97.00 276 PHE A N 1
ATOM 2200 C CA . PHE A 1 276 ? 13.242 0.334 -31.392 1.00 97.00 276 PHE A CA 1
ATOM 2201 C C . PHE A 1 276 ? 13.799 -1.064 -31.670 1.00 97.00 276 PHE A C 1
ATOM 2203 O O . PHE A 1 276 ? 13.878 -1.896 -30.765 1.00 97.00 276 PHE A O 1
ATOM 2210 N N . GLU A 1 277 ? 14.202 -1.320 -32.915 1.00 94.50 277 GLU A N 1
ATOM 2211 C CA . GLU A 1 277 ? 14.652 -2.651 -33.359 1.00 94.50 277 GLU A CA 1
ATOM 2212 C C . GLU A 1 277 ? 16.047 -3.021 -32.837 1.00 94.50 277 GLU A C 1
ATOM 2214 O O . GLU A 1 277 ? 16.405 -4.192 -32.715 1.00 94.50 277 GLU A O 1
ATOM 2219 N N . SER A 1 278 ? 16.871 -2.014 -32.549 1.00 93.56 278 SER A N 1
ATOM 2220 C CA . SER A 1 278 ? 18.230 -2.193 -32.045 1.00 93.56 278 SER A CA 1
ATOM 2221 C C . SER A 1 278 ? 18.704 -0.964 -31.276 1.00 93.56 278 SER A C 1
ATOM 2223 O O . SER A 1 278 ? 18.144 0.128 -31.400 1.00 93.56 278 SER A O 1
ATOM 2225 N N . LEU A 1 279 ? 19.817 -1.100 -30.548 1.00 93.56 279 LEU A N 1
ATOM 2226 C CA . LEU A 1 279 ? 20.479 0.051 -29.928 1.00 93.56 279 LEU A CA 1
ATOM 2227 C C . LEU A 1 279 ? 20.899 1.104 -30.968 1.00 93.56 279 LEU A C 1
ATOM 2229 O O . LEU A 1 279 ? 20.853 2.299 -30.682 1.00 93.56 279 LEU A O 1
ATOM 2233 N N . SER A 1 280 ? 21.285 0.677 -32.176 1.00 91.31 280 SER A N 1
ATOM 2234 C CA . SER A 1 280 ? 21.634 1.593 -33.266 1.00 91.31 280 SER A CA 1
ATOM 2235 C C . SER A 1 280 ? 20.416 2.386 -33.737 1.00 91.31 280 SER A C 1
ATOM 2237 O O . SER A 1 280 ? 20.520 3.600 -33.901 1.00 91.31 280 SER A O 1
ATOM 2239 N N . ASP A 1 281 ? 19.256 1.734 -33.876 1.00 93.69 281 ASP A N 1
ATOM 2240 C CA . ASP A 1 281 ? 17.996 2.403 -34.222 1.00 93.69 281 ASP A CA 1
ATOM 2241 C C . ASP A 1 281 ? 17.574 3.410 -33.141 1.00 93.69 281 ASP A C 1
ATOM 2243 O O . ASP A 1 281 ? 17.285 4.572 -33.434 1.00 93.69 281 ASP A O 1
ATOM 2247 N N . PHE A 1 282 ? 17.673 3.020 -31.866 1.00 95.56 282 PHE A N 1
ATOM 2248 C CA . PHE A 1 282 ? 17.457 3.936 -30.746 1.00 95.56 282 PHE A CA 1
ATOM 2249 C C . PHE A 1 282 ? 18.373 5.168 -30.830 1.00 95.56 282 PHE A C 1
ATOM 2251 O O . PHE A 1 282 ? 17.904 6.303 -30.715 1.00 95.56 282 PHE A O 1
ATOM 2258 N N . CYS A 1 283 ? 19.671 4.969 -31.088 1.00 93.88 283 CYS A N 1
ATOM 2259 C CA . CYS A 1 283 ? 20.627 6.070 -31.226 1.00 93.88 283 CYS A CA 1
ATOM 2260 C C . CYS A 1 283 ? 20.350 6.954 -32.445 1.00 93.88 283 CYS A C 1
ATOM 2262 O O . CYS A 1 283 ? 20.603 8.158 -32.394 1.00 93.88 283 CYS A O 1
ATOM 2264 N N . LYS A 1 284 ? 19.850 6.363 -33.539 1.00 91.75 284 LYS A N 1
ATOM 2265 C CA . LYS A 1 284 ? 19.433 7.095 -34.734 1.00 91.75 284 LYS A CA 1
ATOM 2266 C C . LYS A 1 284 ? 18.241 7.982 -34.418 1.00 91.75 284 LYS A C 1
ATOM 2268 O O . LYS A 1 284 ? 18.253 9.139 -34.810 1.00 91.75 284 LYS A O 1
ATOM 2273 N N . ARG A 1 285 ? 17.216 7.483 -33.734 1.00 93.88 285 ARG A N 1
ATOM 2274 C CA . ARG A 1 285 ? 15.926 8.178 -33.594 1.00 93.88 285 ARG A CA 1
ATOM 2275 C C . ARG A 1 285 ? 15.911 9.225 -32.483 1.00 93.88 285 ARG A C 1
ATOM 2277 O O . ARG A 1 285 ? 15.381 10.318 -32.688 1.00 93.88 285 ARG A O 1
ATOM 2284 N N . VAL A 1 286 ? 16.542 8.938 -31.347 1.00 94.81 286 VAL A N 1
ATOM 2285 C CA . VAL A 1 286 ? 16.506 9.805 -30.160 1.00 94.81 286 VAL A CA 1
ATOM 2286 C C . VAL A 1 286 ? 17.390 11.043 -30.317 1.00 94.81 286 VAL A C 1
ATOM 2288 O O . VAL A 1 286 ? 18.541 10.963 -30.735 1.00 94.81 286 VAL A O 1
ATOM 2291 N N . ASP A 1 287 ? 16.858 12.204 -29.934 1.00 94.19 287 ASP A N 1
ATOM 2292 C CA . ASP A 1 287 ? 17.593 13.471 -29.915 1.00 94.19 287 ASP A CA 1
ATOM 2293 C C . ASP A 1 287 ? 18.405 13.641 -28.618 1.00 94.19 287 ASP A C 1
ATOM 2295 O O . ASP A 1 287 ? 17.948 13.316 -27.514 1.00 94.19 287 ASP A O 1
ATOM 2299 N N . SER A 1 288 ? 19.607 14.212 -28.731 1.00 94.25 288 SER A N 1
ATOM 2300 C CA . SER A 1 288 ? 20.515 14.422 -27.596 1.00 94.25 288 SER A CA 1
ATOM 2301 C C . SER A 1 288 ? 19.974 15.357 -26.508 1.00 94.25 288 SER A C 1
ATOM 2303 O O . SER A 1 288 ? 20.438 15.299 -25.372 1.00 94.25 288 SER A O 1
ATOM 2305 N N . SER A 1 289 ? 18.974 16.193 -26.806 1.00 94.00 289 SER A N 1
ATOM 2306 C CA . SER A 1 289 ? 18.297 17.032 -25.810 1.00 94.00 289 SER A CA 1
ATOM 2307 C C . SER A 1 289 ? 17.290 16.267 -24.946 1.00 94.00 289 SER A C 1
ATOM 2309 O O . SER A 1 289 ? 16.831 16.794 -23.930 1.00 94.00 289 SER A O 1
ATOM 2311 N N . TRP A 1 290 ? 16.904 15.046 -25.334 1.00 94.75 290 TRP A N 1
ATOM 2312 C CA . TRP A 1 290 ? 15.887 14.267 -24.623 1.00 94.75 290 TRP A CA 1
ATOM 2313 C C . TRP A 1 290 ? 16.513 13.349 -23.581 1.00 94.75 290 TRP A C 1
ATOM 2315 O O . TRP A 1 290 ? 15.912 13.121 -22.536 1.00 94.75 290 TRP A O 1
ATOM 2325 N N . ILE A 1 291 ? 17.726 12.856 -23.819 1.00 95.06 291 ILE A N 1
ATOM 2326 C CA . ILE A 1 291 ? 18.378 11.865 -22.966 1.00 95.06 291 ILE A CA 1
ATOM 2327 C C . ILE A 1 291 ? 19.716 12.372 -22.431 1.00 95.06 291 ILE A C 1
ATOM 2329 O O . ILE A 1 291 ? 20.473 13.055 -23.111 1.00 95.06 291 ILE A O 1
ATOM 2333 N N . ASN A 1 292 ? 20.021 12.022 -21.184 1.00 95.25 292 ASN A N 1
ATOM 2334 C CA . ASN A 1 292 ? 21.316 12.281 -20.566 1.00 95.25 292 ASN A CA 1
ATOM 2335 C C . ASN A 1 292 ? 21.857 11.003 -19.914 1.00 95.25 292 ASN A C 1
ATOM 2337 O O . ASN A 1 292 ? 21.148 10.000 -19.810 1.00 95.25 292 ASN A O 1
ATOM 2341 N N . LYS A 1 293 ? 23.101 11.066 -19.428 1.00 96.69 293 LYS A N 1
ATOM 2342 C CA . LYS A 1 293 ? 23.782 9.937 -18.782 1.00 96.69 293 LYS A CA 1
ATOM 2343 C C . LYS A 1 293 ? 22.969 9.286 -17.667 1.00 96.69 293 LYS A C 1
ATOM 2345 O O . LYS A 1 293 ? 22.800 8.075 -17.686 1.00 96.69 293 LYS A O 1
ATOM 2350 N N . LYS A 1 294 ? 22.399 10.071 -16.750 1.00 96.38 294 LYS A N 1
ATOM 2351 C CA . LYS A 1 294 ? 21.631 9.528 -15.619 1.00 96.38 294 LYS A CA 1
ATOM 2352 C C . LYS A 1 294 ? 20.342 8.836 -16.061 1.00 96.38 294 LYS A C 1
ATOM 2354 O O . LYS A 1 294 ? 19.976 7.816 -15.479 1.00 96.38 294 LYS A O 1
ATOM 2359 N N . ILE A 1 295 ? 19.659 9.382 -17.070 1.00 96.12 295 ILE A N 1
ATOM 2360 C CA . ILE A 1 295 ? 18.453 8.769 -17.643 1.00 96.12 295 ILE A CA 1
ATOM 2361 C C . ILE A 1 295 ? 18.819 7.423 -18.270 1.00 96.12 295 ILE A C 1
ATOM 2363 O O . ILE A 1 295 ? 18.200 6.415 -17.943 1.00 96.12 295 ILE A O 1
ATOM 2367 N N . LEU A 1 296 ? 19.853 7.396 -19.117 1.00 96.88 296 LEU A N 1
ATOM 2368 C CA . LEU A 1 296 ? 20.284 6.177 -19.797 1.00 96.88 296 LEU A CA 1
ATOM 2369 C C . LEU A 1 296 ? 20.776 5.110 -18.806 1.00 96.88 296 LEU A C 1
ATOM 2371 O O . LEU A 1 296 ? 20.355 3.962 -18.903 1.00 96.88 296 LEU A O 1
ATOM 2375 N N . GLU A 1 297 ? 21.575 5.488 -17.802 1.00 97.69 297 GLU A N 1
ATOM 2376 C CA . GLU A 1 297 ? 21.987 4.593 -16.708 1.00 97.69 297 GLU A CA 1
ATOM 2377 C C . GLU A 1 297 ? 20.778 3.983 -16.000 1.00 97.69 297 GLU A C 1
ATOM 2379 O O . GLU A 1 297 ? 20.744 2.779 -15.762 1.00 97.69 297 GLU A O 1
ATOM 2384 N N . SER A 1 298 ? 19.768 4.795 -15.687 1.00 97.38 298 SER A N 1
ATOM 2385 C CA . SER A 1 298 ? 18.586 4.333 -14.954 1.00 97.38 298 SER A CA 1
ATOM 2386 C C . SER A 1 298 ? 17.715 3.407 -15.807 1.00 97.38 298 SER A C 1
ATOM 2388 O O . SER A 1 298 ? 17.251 2.377 -15.315 1.00 97.38 298 SER A O 1
ATOM 2390 N N . LEU A 1 299 ? 17.563 3.704 -17.102 1.00 97.56 299 LEU A N 1
ATOM 2391 C CA . LEU A 1 299 ? 16.872 2.837 -18.058 1.00 97.56 299 LEU A CA 1
ATOM 2392 C C . LEU A 1 299 ? 17.591 1.488 -18.211 1.00 97.56 299 LEU A C 1
ATOM 2394 O O . LEU A 1 299 ? 16.944 0.449 -18.091 1.00 97.56 299 LEU A O 1
ATOM 2398 N N . VAL A 1 300 ? 18.916 1.476 -18.373 1.00 97.69 300 VAL A N 1
ATOM 2399 C CA . VAL A 1 300 ? 19.694 0.227 -18.463 1.00 97.69 300 VAL A CA 1
ATOM 2400 C C . VAL A 1 300 ? 19.614 -0.566 -17.155 1.00 97.69 300 VAL A C 1
ATOM 2402 O O . VAL A 1 300 ? 19.246 -1.738 -17.175 1.00 97.69 300 VAL A O 1
ATOM 2405 N N . LYS A 1 301 ? 19.869 0.068 -16.001 1.00 97.12 301 LYS A N 1
ATOM 2406 C CA . LYS A 1 301 ? 19.811 -0.573 -14.671 1.00 97.12 301 LYS A CA 1
ATOM 2407 C C . LYS A 1 301 ? 18.454 -1.205 -14.372 1.00 97.12 301 LYS A C 1
ATOM 2409 O O . LYS A 1 301 ? 18.409 -2.288 -13.792 1.00 97.12 301 LYS A O 1
ATOM 2414 N N . SER A 1 302 ? 17.368 -0.555 -14.793 1.00 96.25 302 SER A N 1
ATOM 2415 C CA . SER A 1 302 ? 15.994 -1.042 -14.609 1.00 96.25 302 SER A CA 1
ATOM 2416 C C . SER A 1 302 ? 15.638 -2.265 -15.464 1.00 96.25 302 SER A C 1
ATOM 2418 O O . SER A 1 302 ? 14.632 -2.917 -15.202 1.00 96.25 302 SER A O 1
ATOM 2420 N N . GLY A 1 303 ? 16.447 -2.569 -16.484 1.00 96.50 303 GLY A N 1
ATOM 2421 C CA . GLY A 1 303 ? 16.161 -3.605 -17.473 1.00 96.50 303 GLY A CA 1
ATOM 2422 C C . GLY A 1 303 ? 15.391 -3.137 -18.697 1.00 96.50 303 GLY A C 1
ATOM 2423 O O . GLY A 1 303 ? 15.062 -3.958 -19.549 1.00 96.50 303 GLY A O 1
ATOM 2424 N N . SER A 1 304 ? 15.164 -1.827 -18.835 1.00 97.44 304 SER A N 1
ATOM 2425 C CA . SER A 1 304 ? 14.428 -1.275 -19.976 1.00 97.44 304 SER A CA 1
ATOM 2426 C C . SER A 1 304 ? 15.102 -1.557 -21.325 1.00 97.44 304 SER A C 1
ATOM 2428 O O . SER A 1 304 ? 14.430 -1.524 -22.347 1.00 97.44 304 SER A O 1
ATOM 2430 N N . PHE A 1 305 ? 16.415 -1.817 -21.322 1.00 96.88 305 PHE A N 1
ATOM 2431 C CA . PHE A 1 305 ? 17.253 -2.062 -22.503 1.00 96.88 305 PHE A CA 1
ATOM 2432 C C . PHE A 1 305 ? 17.708 -3.532 -22.605 1.00 96.88 305 PHE A C 1
ATOM 2434 O O . PHE A 1 305 ? 18.588 -3.834 -23.404 1.00 96.88 305 PHE A O 1
ATOM 2441 N N . ASP A 1 306 ? 17.124 -4.451 -21.819 1.00 95.00 306 ASP A N 1
ATOM 2442 C CA . ASP A 1 306 ? 17.523 -5.873 -21.793 1.00 95.00 306 ASP A CA 1
ATOM 2443 C C . ASP A 1 306 ? 17.418 -6.561 -23.171 1.00 95.00 306 ASP A C 1
ATOM 2445 O O . ASP A 1 306 ? 18.084 -7.566 -23.400 1.00 95.00 306 ASP A O 1
ATOM 2449 N N . GLU A 1 307 ? 16.590 -6.045 -24.088 1.00 93.81 307 GLU A N 1
ATOM 2450 C CA . GLU A 1 307 ? 16.471 -6.551 -25.467 1.00 93.81 307 GLU A CA 1
ATOM 2451 C C . GLU A 1 307 ? 17.699 -6.239 -26.334 1.00 93.81 307 GLU A C 1
ATOM 2453 O O . GLU A 1 307 ? 17.934 -6.916 -27.331 1.00 93.81 307 GLU A O 1
ATOM 2458 N N . PHE A 1 308 ? 18.506 -5.243 -25.955 1.00 93.25 308 PHE A N 1
ATOM 2459 C CA . PHE A 1 308 ? 19.652 -4.790 -26.745 1.00 93.25 308 PHE A CA 1
ATOM 2460 C C . PHE A 1 308 ? 20.998 -5.336 -26.264 1.00 93.25 308 PHE A C 1
ATOM 2462 O O . PHE A 1 308 ? 22.008 -5.111 -26.927 1.00 93.25 308 PHE A O 1
ATOM 2469 N N . GLY A 1 309 ? 21.041 -6.023 -25.121 1.00 92.06 309 GLY A N 1
ATOM 2470 C CA . GLY A 1 309 ? 22.265 -6.622 -24.594 1.00 92.06 309 GLY A CA 1
ATOM 2471 C C . GLY A 1 309 ? 22.254 -6.801 -23.078 1.00 92.06 309 GLY A C 1
ATOM 2472 O O . GLY A 1 309 ? 21.310 -6.420 -22.385 1.00 92.06 309 GLY A O 1
ATOM 2473 N N . ASP A 1 310 ? 23.335 -7.378 -22.546 1.00 94.44 310 ASP A N 1
ATOM 2474 C CA . ASP A 1 310 ? 23.512 -7.488 -21.099 1.00 94.44 310 ASP A CA 1
ATOM 2475 C C . ASP A 1 310 ? 23.768 -6.112 -20.466 1.00 94.44 310 ASP A C 1
ATOM 2477 O O . ASP A 1 310 ? 24.486 -5.263 -21.002 1.00 94.44 310 ASP A O 1
ATOM 2481 N N . ARG A 1 311 ? 23.179 -5.896 -19.286 1.00 95.00 311 ARG A N 1
ATOM 2482 C CA . ARG A 1 311 ? 23.216 -4.603 -18.591 1.00 95.00 311 ARG A CA 1
ATOM 2483 C C . ARG A 1 311 ? 24.637 -4.130 -18.285 1.00 95.00 311 ARG A C 1
ATOM 2485 O O . ARG A 1 311 ? 24.866 -2.929 -18.347 1.00 95.00 311 ARG A O 1
ATOM 2492 N N . GLY A 1 312 ? 25.575 -5.031 -17.980 1.00 95.00 312 GLY A N 1
ATOM 2493 C CA . GLY A 1 312 ? 26.972 -4.669 -17.710 1.00 95.00 312 GLY A CA 1
ATOM 2494 C C . GLY A 1 312 ? 27.631 -4.019 -18.926 1.00 95.00 312 GLY A C 1
ATOM 2495 O O . GLY A 1 312 ? 28.064 -2.872 -18.861 1.00 95.00 312 GLY A O 1
ATOM 2496 N N . GLY A 1 313 ? 27.595 -4.703 -20.070 1.00 94.50 313 GLY A N 1
ATOM 2497 C CA . GLY A 1 313 ? 28.144 -4.190 -21.326 1.00 94.50 313 GLY A CA 1
ATOM 2498 C C . GLY A 1 313 ? 27.449 -2.915 -21.815 1.00 94.50 313 GLY A C 1
ATOM 2499 O O . GLY A 1 313 ? 28.105 -2.021 -22.361 1.00 94.50 313 GLY A O 1
ATOM 2500 N N . LEU A 1 314 ? 26.134 -2.796 -21.598 1.00 95.75 314 LEU A N 1
ATOM 2501 C CA . LEU A 1 314 ? 25.378 -1.577 -21.901 1.00 95.75 314 LEU A CA 1
ATOM 2502 C C . LEU A 1 314 ? 25.817 -0.401 -21.020 1.00 95.75 314 LEU A C 1
ATOM 2504 O O . LEU A 1 314 ? 26.048 0.686 -21.548 1.00 95.75 314 LEU A O 1
ATOM 2508 N N . LEU A 1 315 ? 25.972 -0.616 -19.707 1.00 96.25 315 LEU A N 1
ATOM 2509 C CA . LEU A 1 315 ? 26.449 0.396 -18.757 1.00 96.25 315 LEU A CA 1
ATOM 2510 C C . LEU A 1 315 ? 27.855 0.891 -19.113 1.00 96.25 315 LEU A C 1
ATOM 2512 O O . LEU A 1 315 ? 28.079 2.101 -19.159 1.00 96.25 315 LEU A O 1
ATOM 2516 N N . ASP A 1 316 ? 28.768 -0.021 -19.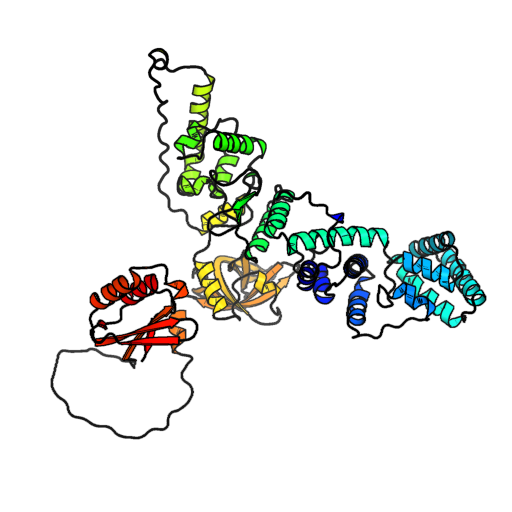449 1.00 94.81 316 ASP A N 1
ATOM 2517 C CA . ASP A 1 316 ? 30.131 0.316 -19.882 1.00 94.81 316 ASP A CA 1
ATOM 2518 C C . ASP A 1 316 ? 30.145 1.130 -21.187 1.00 94.81 316 ASP A C 1
ATOM 2520 O O . ASP A 1 316 ? 31.058 1.918 -21.449 1.00 94.81 316 ASP A O 1
ATOM 2524 N N . SER A 1 317 ? 29.106 0.975 -22.011 1.00 94.50 317 SER A N 1
ATOM 2525 C CA . SER A 1 317 ? 28.981 1.627 -23.316 1.00 94.50 317 SER A CA 1
ATOM 2526 C C . SER A 1 317 ? 28.218 2.954 -23.282 1.00 94.50 317 SER A C 1
ATOM 2528 O O . SER A 1 317 ? 28.110 3.601 -24.324 1.00 94.50 317 SER A O 1
ATOM 2530 N N . ILE A 1 318 ? 27.729 3.412 -22.124 1.00 95.38 318 ILE A N 1
ATOM 2531 C CA . ILE A 1 318 ? 26.871 4.608 -22.013 1.00 95.38 318 ILE A CA 1
ATOM 2532 C C . ILE A 1 318 ? 27.492 5.863 -22.621 1.00 95.38 318 ILE A C 1
ATOM 2534 O O . ILE A 1 318 ? 26.820 6.581 -23.360 1.00 95.38 318 ILE A O 1
ATOM 2538 N N . GLU A 1 319 ? 28.774 6.124 -22.362 1.00 94.56 319 GLU A N 1
ATOM 2539 C CA . GLU A 1 319 ? 29.453 7.297 -22.930 1.00 94.56 319 GLU A CA 1
ATOM 2540 C C . GLU A 1 319 ? 29.505 7.220 -24.462 1.00 94.56 319 GLU A C 1
ATOM 2542 O O . GLU A 1 319 ? 29.248 8.208 -25.149 1.00 94.56 319 GLU A O 1
ATOM 2547 N N . ARG A 1 320 ? 29.760 6.026 -25.015 1.00 93.44 320 ARG A N 1
ATOM 2548 C CA . ARG A 1 320 ? 29.779 5.800 -26.469 1.00 93.44 320 ARG A CA 1
ATOM 2549 C C . ARG A 1 320 ? 28.394 6.004 -27.084 1.00 93.44 320 ARG A C 1
ATOM 2551 O O . ARG A 1 320 ? 28.291 6.663 -28.117 1.00 93.44 320 ARG A O 1
ATOM 2558 N N . ILE A 1 321 ? 27.347 5.511 -26.419 1.00 94.44 321 ILE A N 1
ATOM 2559 C CA . ILE A 1 321 ? 25.944 5.688 -26.824 1.00 94.44 321 ILE A CA 1
ATOM 2560 C C . ILE A 1 321 ? 25.585 7.177 -26.886 1.00 94.44 321 ILE A C 1
ATOM 2562 O O . ILE A 1 321 ? 25.081 7.657 -27.899 1.00 94.44 321 ILE A O 1
ATOM 2566 N N . LEU A 1 322 ? 25.906 7.946 -25.843 1.00 94.88 322 LEU A N 1
ATOM 2567 C CA . LEU A 1 322 ? 25.611 9.382 -25.805 1.00 94.88 322 LEU A CA 1
ATOM 2568 C C . LEU A 1 322 ? 26.399 10.177 -26.850 1.00 94.88 322 LEU A C 1
ATOM 2570 O O . LEU A 1 322 ? 25.847 11.088 -27.472 1.00 94.88 322 LEU A O 1
ATOM 2574 N N . ILE A 1 323 ? 27.677 9.843 -27.060 1.00 93.25 323 ILE A N 1
ATOM 2575 C CA . ILE A 1 323 ? 28.500 10.461 -28.108 1.00 93.25 323 ILE A CA 1
ATOM 2576 C C . ILE A 1 323 ? 27.866 10.216 -29.478 1.00 93.25 323 ILE A C 1
ATOM 2578 O O . ILE A 1 323 ? 27.748 11.153 -30.268 1.00 93.25 323 ILE A O 1
ATOM 2582 N N . GLN A 1 324 ? 27.417 8.990 -29.747 1.00 91.56 324 GLN A N 1
ATOM 2583 C CA . GLN A 1 324 ? 26.764 8.649 -31.005 1.00 91.56 324 GLN A CA 1
ATOM 2584 C C . GLN A 1 324 ? 25.451 9.414 -31.204 1.00 91.56 324 GLN A C 1
ATOM 2586 O O . GLN A 1 324 ? 25.290 10.055 -32.243 1.00 91.56 324 GLN A O 1
ATOM 2591 N N . ILE A 1 325 ? 24.563 9.422 -30.204 1.00 93.62 325 ILE A N 1
ATOM 2592 C CA . ILE A 1 325 ? 23.307 10.190 -30.234 1.00 93.62 325 ILE A CA 1
ATOM 2593 C C . ILE A 1 325 ? 23.585 11.669 -30.534 1.00 93.62 325 ILE A C 1
ATOM 2595 O O . ILE A 1 325 ? 22.938 12.276 -31.388 1.00 93.62 325 ILE A O 1
ATOM 2599 N N . ASN A 1 326 ? 24.585 12.263 -29.877 1.00 92.94 326 ASN A N 1
ATOM 2600 C CA . ASN A 1 326 ? 24.951 13.663 -30.086 1.00 92.94 326 ASN A CA 1
ATOM 2601 C C . ASN A 1 326 ? 25.485 13.925 -31.504 1.00 92.94 326 ASN A C 1
ATOM 2603 O O . ASN A 1 326 ? 25.098 14.909 -32.132 1.00 92.94 326 ASN A O 1
ATOM 2607 N N . SER A 1 327 ? 26.345 13.048 -32.026 1.00 90.12 327 SER A N 1
ATOM 2608 C CA . SER A 1 327 ? 26.862 13.152 -33.396 1.00 90.12 327 SER A CA 1
ATOM 2609 C C . SER A 1 327 ? 25.744 13.063 -34.438 1.00 90.12 327 SER A C 1
ATOM 2611 O O . SER A 1 327 ? 25.687 13.906 -35.332 1.00 90.12 327 SER A O 1
ATOM 2613 N N . ILE A 1 328 ? 24.816 12.111 -34.290 1.00 88.69 328 ILE A N 1
ATOM 2614 C CA . ILE A 1 328 ? 23.666 11.949 -35.194 1.00 88.69 328 ILE A CA 1
ATOM 2615 C C . ILE A 1 328 ? 22.726 13.158 -35.102 1.00 88.69 328 ILE A C 1
ATOM 2617 O O . ILE A 1 328 ? 22.322 13.710 -36.125 1.00 88.69 328 ILE A O 1
ATOM 2621 N N . THR A 1 329 ? 22.440 13.634 -33.887 1.00 89.38 329 THR A N 1
ATOM 2622 C CA . THR A 1 329 ? 21.604 14.827 -33.670 1.00 89.38 329 THR A CA 1
ATOM 2623 C C . THR A 1 329 ? 22.212 16.062 -34.343 1.00 89.38 329 THR A C 1
ATOM 2625 O O . THR A 1 329 ? 21.510 16.832 -34.997 1.00 89.38 329 THR A O 1
ATOM 2628 N N . LYS A 1 330 ? 23.535 16.254 -34.233 1.00 88.00 330 LYS A N 1
ATOM 2629 C CA . LYS A 1 330 ? 24.237 17.370 -34.886 1.00 88.00 330 LYS A CA 1
ATOM 2630 C C . LYS A 1 330 ? 24.162 17.298 -36.407 1.00 88.00 330 LYS A C 1
ATOM 2632 O O . LYS A 1 330 ? 23.946 18.337 -37.019 1.00 88.00 330 LYS A O 1
ATOM 2637 N N . LEU A 1 331 ? 24.321 16.111 -36.995 1.00 83.69 331 LEU A N 1
ATOM 2638 C CA . LEU A 1 331 ? 24.195 15.909 -38.443 1.00 83.69 331 LEU A CA 1
ATOM 2639 C C . LEU A 1 331 ? 22.773 16.216 -38.933 1.00 83.69 331 LEU A C 1
ATOM 2641 O O . LEU A 1 331 ? 22.608 16.899 -39.937 1.00 83.69 331 LEU A O 1
ATOM 2645 N N . ARG A 1 332 ? 21.748 15.788 -38.185 1.00 83.88 332 ARG A N 1
ATOM 2646 C CA . ARG A 1 332 ? 20.343 16.098 -38.493 1.00 83.88 332 ARG A CA 1
ATOM 2647 C C . ARG A 1 332 ? 20.058 17.601 -38.446 1.00 83.88 332 ARG A C 1
ATOM 2649 O O . ARG A 1 332 ? 19.383 18.126 -39.322 1.00 83.88 332 ARG A O 1
ATOM 2656 N N . ASN A 1 333 ? 20.576 18.294 -37.432 1.00 81.31 333 ASN A N 1
ATOM 2657 C CA . ASN A 1 333 ? 20.286 19.712 -37.204 1.00 81.31 333 ASN A CA 1
ATOM 2658 C C . ASN A 1 333 ? 21.136 20.663 -38.055 1.00 81.31 333 ASN A C 1
ATOM 2660 O O . ASN A 1 333 ? 20.763 21.823 -38.225 1.00 81.31 333 ASN A O 1
ATOM 2664 N N . SER A 1 334 ? 22.284 20.219 -38.570 1.00 77.06 334 SER A N 1
ATOM 2665 C CA . SER A 1 334 ? 23.175 21.079 -39.351 1.00 77.06 334 SER A CA 1
ATOM 2666 C C . SER A 1 334 ? 22.674 21.348 -40.773 1.00 77.06 334 SER A C 1
ATOM 2668 O O . SER A 1 334 ? 23.307 22.142 -41.467 1.00 77.06 334 SER A O 1
ATOM 2670 N N . ASN A 1 335 ? 21.577 20.710 -41.223 1.00 60.25 335 ASN A N 1
ATOM 2671 C CA . ASN A 1 335 ? 21.136 20.696 -42.627 1.00 60.25 335 ASN A CA 1
ATOM 2672 C C . ASN A 1 335 ? 22.291 20.410 -43.605 1.00 60.25 335 ASN A C 1
ATOM 2674 O O . ASN A 1 335 ? 22.209 20.745 -44.787 1.00 60.25 335 ASN A O 1
ATOM 2678 N N . GLN A 1 336 ? 23.377 19.787 -43.133 1.00 54.34 336 GLN A N 1
ATOM 2679 C CA . GLN A 1 336 ? 24.359 19.180 -44.007 1.00 54.34 336 GLN A CA 1
ATOM 2680 C C . GLN A 1 336 ? 23.726 17.891 -44.501 1.00 54.34 336 GLN A C 1
ATOM 2682 O O . GLN A 1 336 ? 24.046 16.802 -44.034 1.00 54.34 336 GLN A O 1
ATOM 2687 N N . SER A 1 337 ? 22.820 18.051 -45.466 1.00 51.25 337 SER A N 1
ATOM 2688 C CA . SER A 1 337 ? 22.649 17.075 -46.525 1.00 51.25 337 SER A CA 1
ATOM 2689 C C . SER A 1 337 ? 24.058 16.651 -46.913 1.00 51.25 337 SER A C 1
ATOM 2691 O O . SER A 1 337 ? 24.889 17.505 -47.262 1.00 51.25 337 SER A O 1
ATOM 2693 N N . THR A 1 338 ? 24.382 15.376 -46.717 1.00 56.38 338 THR A N 1
ATOM 2694 C CA . THR A 1 338 ? 25.700 14.887 -47.118 1.00 56.38 338 THR A CA 1
ATOM 2695 C C . THR A 1 338 ? 25.896 15.273 -48.583 1.00 56.38 338 THR A C 1
ATOM 2697 O O . THR A 1 338 ? 24.928 15.408 -49.328 1.00 56.38 338 THR A O 1
ATOM 2700 N N . MET A 1 339 ? 27.130 15.498 -49.039 1.00 53.97 339 MET A N 1
ATOM 2701 C CA . MET A 1 339 ? 27.376 15.855 -50.448 1.00 53.97 339 MET A CA 1
ATOM 2702 C C . MET A 1 339 ? 26.727 14.851 -51.434 1.00 53.97 339 MET A C 1
ATOM 2704 O O . MET A 1 339 ? 26.530 15.187 -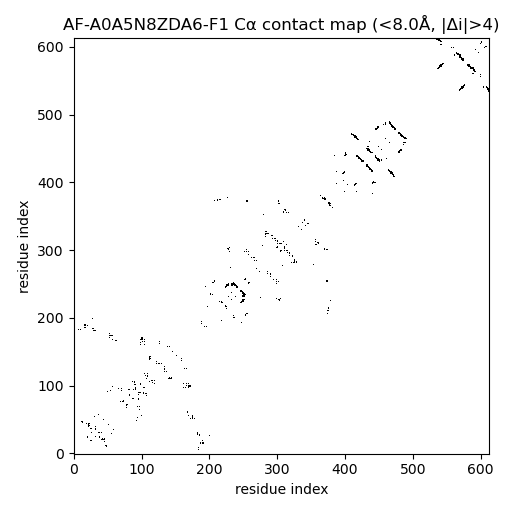52.594 1.00 53.97 339 MET A O 1
ATOM 2708 N N . PHE A 1 340 ? 26.353 13.663 -50.940 1.00 53.97 340 PHE A N 1
ATOM 2709 C CA . PHE A 1 340 ? 25.597 12.592 -51.581 1.00 53.97 340 PHE A CA 1
ATOM 2710 C C . PHE A 1 340 ? 24.079 12.823 -51.722 1.00 53.97 340 PHE A C 1
ATOM 2712 O O . PHE A 1 340 ? 23.531 12.457 -52.757 1.00 53.97 340 PHE A O 1
ATOM 2719 N N . ASP A 1 341 ? 23.409 13.508 -50.788 1.00 55.91 341 ASP A N 1
ATOM 2720 C CA . ASP A 1 341 ? 21.983 13.879 -50.926 1.00 55.91 341 ASP A CA 1
ATOM 2721 C C . ASP A 1 341 ? 21.755 14.804 -52.139 1.00 55.91 341 ASP A C 1
ATOM 2723 O O . ASP A 1 341 ? 20.695 14.801 -52.764 1.00 55.91 341 ASP A O 1
ATOM 2727 N N . LEU A 1 342 ? 22.783 15.572 -52.526 1.00 55.03 342 LEU A N 1
ATOM 2728 C CA . LEU A 1 342 ? 22.794 16.396 -53.741 1.00 55.03 342 LEU A CA 1
ATOM 2729 C C . LEU A 1 342 ? 22.815 15.569 -55.042 1.00 55.03 342 LEU A C 1
ATOM 2731 O O . LEU A 1 342 ? 22.498 16.110 -56.101 1.00 55.03 342 LEU A O 1
ATOM 2735 N N . PHE A 1 343 ? 23.168 14.281 -54.972 1.00 57.09 343 PHE A N 1
ATOM 2736 C CA . PHE A 1 343 ? 23.176 13.344 -56.101 1.00 57.09 343 PHE A CA 1
ATOM 2737 C C . PHE A 1 343 ? 21.928 12.445 -56.158 1.00 57.09 343 PHE A C 1
ATOM 2739 O O . PHE A 1 343 ? 21.829 11.615 -57.058 1.00 57.09 343 PHE A O 1
ATOM 2746 N N . GLY A 1 344 ? 20.950 12.637 -55.263 1.00 52.47 344 GLY A N 1
ATOM 2747 C CA . GLY A 1 344 ? 19.678 11.905 -55.286 1.00 52.47 344 GLY A CA 1
ATOM 2748 C C . GLY A 1 344 ? 19.757 10.457 -54.791 1.00 52.47 344 GLY A C 1
ATOM 2749 O O . GLY A 1 344 ? 18.799 9.708 -54.971 1.00 52.47 344 GLY A O 1
ATOM 2750 N N . GLU A 1 345 ? 20.869 10.066 -54.170 1.00 50.00 345 GLU A N 1
ATOM 2751 C CA . GLU A 1 345 ? 20.982 8.814 -53.423 1.00 50.00 345 GLU A CA 1
ATOM 2752 C C . GLU A 1 345 ? 20.745 9.122 -51.940 1.00 50.00 345 GLU A C 1
ATOM 2754 O O . GLU A 1 345 ? 21.493 9.902 -51.350 1.00 50.00 345 GLU A O 1
ATOM 2759 N N . GLU A 1 346 ? 19.714 8.524 -51.330 1.00 46.97 346 GLU A N 1
ATOM 2760 C CA . GLU A 1 346 ? 19.568 8.491 -49.867 1.00 46.97 346 GLU A CA 1
ATOM 2761 C C . GLU A 1 346 ? 20.720 7.653 -49.298 1.00 46.97 346 GLU A C 1
ATOM 2763 O O . GLU A 1 346 ? 20.611 6.442 -49.103 1.00 46.97 346 GLU A O 1
ATOM 2768 N N . VAL A 1 347 ? 21.878 8.277 -49.088 1.00 48.19 347 VAL A N 1
ATOM 2769 C CA . VAL A 1 347 ? 23.005 7.605 -48.448 1.00 48.19 347 VAL A CA 1
ATOM 2770 C C . VAL A 1 347 ? 22.726 7.588 -46.956 1.00 48.19 347 VAL A C 1
ATOM 2772 O O . VAL A 1 347 ? 22.832 8.612 -46.277 1.00 48.19 347 VAL A O 1
ATOM 2775 N N . GLU A 1 348 ? 22.360 6.412 -46.439 1.00 54.22 348 GLU A N 1
ATOM 2776 C CA . GLU A 1 348 ? 22.248 6.207 -44.999 1.00 54.22 348 GLU A CA 1
ATOM 2777 C C . GLU A 1 348 ? 23.523 6.707 -44.316 1.00 54.22 348 GLU A C 1
ATOM 2779 O O . GLU A 1 348 ? 24.641 6.307 -44.655 1.00 54.22 348 GLU A O 1
ATOM 2784 N N . THR A 1 349 ? 23.357 7.598 -43.336 1.00 56.28 349 THR A N 1
ATOM 2785 C CA . THR A 1 349 ? 24.483 8.050 -42.517 1.00 56.28 349 THR A CA 1
ATOM 2786 C C . THR A 1 349 ? 25.159 6.821 -41.903 1.00 56.28 349 THR A C 1
ATOM 2788 O O . THR A 1 349 ? 24.487 6.053 -41.210 1.00 56.28 349 THR A O 1
ATOM 2791 N N . PRO A 1 350 ? 26.467 6.594 -42.141 1.00 54.34 350 PRO A N 1
ATOM 2792 C CA . PRO A 1 350 ? 27.148 5.429 -41.601 1.00 54.34 350 PRO A CA 1
ATOM 2793 C C . PRO A 1 350 ? 27.189 5.555 -40.080 1.00 54.34 350 PRO A C 1
ATOM 2795 O O . PRO A 1 350 ? 27.944 6.341 -39.505 1.00 54.34 350 PRO A O 1
ATOM 2798 N N . VAL A 1 351 ? 26.321 4.798 -39.416 1.00 57.47 351 VAL A N 1
ATOM 2799 C CA . VAL A 1 351 ? 26.287 4.707 -37.963 1.00 57.47 351 VAL A CA 1
ATOM 2800 C C . VAL A 1 351 ? 27.313 3.661 -37.569 1.00 57.47 351 VAL A C 1
ATOM 2802 O O . VAL A 1 351 ? 27.120 2.475 -37.817 1.00 57.47 351 VAL A O 1
ATOM 2805 N N . ASN A 1 352 ? 28.424 4.099 -36.972 1.00 64.94 352 ASN A N 1
ATOM 2806 C CA . ASN A 1 352 ? 29.395 3.170 -36.400 1.00 64.94 352 ASN A CA 1
ATOM 2807 C C . ASN A 1 352 ? 28.672 2.240 -35.423 1.00 64.94 352 ASN A C 1
ATOM 2809 O O . ASN A 1 352 ? 28.047 2.705 -34.471 1.00 64.94 352 ASN A O 1
ATOM 2813 N N . PHE A 1 353 ? 28.740 0.936 -35.656 1.00 68.19 353 PHE A N 1
ATOM 2814 C CA . PHE A 1 353 ? 28.143 -0.035 -34.752 1.00 68.19 353 PHE A CA 1
ATOM 2815 C C . PHE A 1 353 ? 28.771 0.113 -33.358 1.00 68.19 353 PHE A C 1
ATOM 2817 O O . PHE A 1 353 ? 29.997 0.099 -33.225 1.00 68.19 353 PHE A O 1
ATOM 2824 N N . ILE A 1 354 ? 27.948 0.300 -32.322 1.00 75.06 354 ILE A N 1
ATOM 2825 C CA . ILE A 1 354 ? 28.439 0.252 -30.943 1.00 75.06 354 ILE A CA 1
ATOM 2826 C C . ILE A 1 354 ? 28.571 -1.218 -30.584 1.00 75.06 354 ILE A C 1
ATOM 2828 O O . ILE A 1 354 ? 27.581 -1.893 -30.317 1.00 75.06 354 ILE A O 1
ATOM 2832 N N . GLU A 1 355 ? 29.806 -1.701 -30.574 1.00 74.81 355 GLU A N 1
ATOM 2833 C CA . GLU A 1 355 ? 30.109 -3.025 -30.058 1.00 74.81 355 GLU A CA 1
ATOM 2834 C C . GLU A 1 355 ? 29.895 -3.025 -28.538 1.00 74.81 355 GLU A C 1
ATOM 2836 O O . GLU A 1 355 ? 30.622 -2.377 -27.775 1.00 74.81 355 GLU A O 1
ATOM 2841 N N . ILE A 1 356 ? 28.837 -3.707 -28.104 1.00 78.62 356 ILE A N 1
ATOM 2842 C CA . ILE A 1 356 ? 28.576 -3.968 -26.692 1.00 78.62 356 ILE A CA 1
ATOM 2843 C C . ILE A 1 356 ? 29.437 -5.166 -26.312 1.00 78.62 356 ILE A C 1
ATOM 2845 O O . ILE A 1 356 ? 29.310 -6.232 -26.911 1.00 78.62 356 ILE A O 1
ATOM 2849 N N . HIS A 1 357 ? 30.307 -5.006 -25.316 1.00 76.94 357 HIS A N 1
ATOM 2850 C CA . HIS A 1 357 ? 31.089 -6.132 -24.819 1.00 76.94 357 HIS A CA 1
ATOM 2851 C C . HIS A 1 357 ? 30.152 -7.221 -24.290 1.00 76.94 357 HIS A C 1
ATOM 2853 O O . HIS A 1 357 ? 29.321 -6.957 -23.412 1.00 76.94 357 HIS A O 1
ATOM 2859 N N . GLU A 1 358 ? 30.302 -8.441 -24.808 1.00 75.88 358 GLU A N 1
ATOM 2860 C CA . GLU A 1 358 ? 29.596 -9.601 -24.278 1.00 75.88 358 GLU A CA 1
ATOM 2861 C C . GLU A 1 358 ? 30.013 -9.810 -22.823 1.00 75.88 358 GLU A C 1
ATOM 2863 O O . GLU A 1 358 ? 31.149 -10.153 -22.495 1.00 75.88 358 GLU A O 1
ATOM 2868 N N . THR A 1 359 ? 29.068 -9.541 -21.935 1.00 83.69 359 THR A N 1
ATOM 2869 C CA . THR A 1 359 ? 29.209 -9.681 -20.493 1.00 83.69 359 THR A CA 1
ATOM 2870 C C . THR A 1 359 ? 28.072 -10.557 -19.994 1.00 83.69 359 THR A C 1
ATOM 2872 O O . THR A 1 359 ? 27.003 -10.630 -20.599 1.00 83.69 359 THR A O 1
ATOM 2875 N N . SER A 1 360 ? 28.309 -11.253 -18.887 1.00 85.25 360 SER A N 1
ATOM 2876 C CA . SER A 1 360 ? 27.284 -12.029 -18.195 1.00 85.25 360 SER A CA 1
ATOM 2877 C C . SER A 1 360 ? 27.146 -11.477 -16.787 1.00 85.25 360 SER A C 1
ATOM 2879 O O . SER A 1 360 ? 27.731 -12.008 -15.842 1.00 85.25 360 SER A O 1
ATOM 2881 N N . THR A 1 361 ? 26.407 -10.376 -16.646 1.00 87.00 361 THR A N 1
ATOM 2882 C CA . THR A 1 361 ? 26.168 -9.784 -15.330 1.00 87.00 361 THR A CA 1
ATOM 2883 C C . THR A 1 361 ? 25.362 -10.740 -14.449 1.00 87.00 361 THR A C 1
ATOM 2885 O O . THR A 1 361 ? 24.282 -11.196 -14.837 1.00 87.00 361 THR A O 1
ATOM 2888 N N . ASP A 1 362 ? 25.864 -10.988 -13.238 1.00 82.44 362 ASP A N 1
ATOM 2889 C CA . ASP A 1 362 ? 25.198 -11.817 -12.233 1.00 82.44 362 ASP A CA 1
ATOM 2890 C C . ASP A 1 362 ? 23.826 -11.256 -11.820 1.00 82.44 362 ASP A C 1
ATOM 2892 O O . ASP A 1 362 ? 23.621 -10.041 -11.728 1.00 82.44 362 ASP A O 1
ATOM 2896 N N . ASN A 1 363 ? 22.886 -12.149 -11.501 1.00 81.81 363 ASN A N 1
ATOM 2897 C CA . ASN A 1 363 ? 21.544 -11.754 -11.081 1.00 81.81 363 ASN A CA 1
ATOM 2898 C C . ASN A 1 363 ? 21.569 -10.898 -9.812 1.00 81.81 363 ASN A C 1
ATOM 2900 O O . ASN A 1 363 ? 20.820 -9.932 -9.748 1.00 81.81 363 ASN A O 1
ATOM 2904 N N . SER A 1 364 ? 22.456 -11.159 -8.846 1.00 75.31 364 SER A N 1
ATOM 2905 C CA . SER A 1 364 ? 22.558 -10.339 -7.627 1.00 75.31 364 SER A CA 1
ATOM 2906 C C . SER A 1 364 ? 22.904 -8.887 -7.955 1.00 75.31 364 SER A C 1
ATOM 2908 O O . SER A 1 364 ? 22.370 -7.960 -7.347 1.00 75.31 364 SER A O 1
ATOM 2910 N N . GLN A 1 365 ? 23.764 -8.681 -8.955 1.00 81.19 365 GLN A N 1
ATOM 2911 C CA . GLN A 1 365 ? 24.148 -7.350 -9.407 1.00 81.19 365 GLN A CA 1
ATOM 2912 C C . GLN A 1 365 ? 23.002 -6.652 -10.155 1.00 81.19 365 GLN A C 1
ATOM 2914 O O . GLN A 1 365 ? 22.754 -5.468 -9.920 1.00 81.19 365 GLN A O 1
ATOM 2919 N N . LYS A 1 366 ? 22.255 -7.385 -10.994 1.00 88.44 366 LYS A N 1
ATOM 2920 C CA . LYS A 1 366 ? 21.033 -6.872 -11.642 1.00 88.44 366 LYS A CA 1
ATOM 2921 C C . LYS A 1 366 ? 19.984 -6.471 -10.606 1.00 88.44 366 LYS A C 1
ATOM 2923 O O . LYS A 1 366 ? 19.460 -5.364 -10.675 1.00 88.44 366 LYS A O 1
ATOM 2928 N N . MET A 1 367 ? 19.741 -7.321 -9.608 1.00 84.25 367 MET A N 1
ATOM 2929 C CA . MET A 1 367 ? 18.816 -7.046 -8.505 1.00 84.25 367 MET A CA 1
ATOM 2930 C C . MET A 1 367 ? 19.228 -5.791 -7.722 1.00 84.25 367 MET A C 1
ATOM 2932 O O . MET A 1 367 ? 18.377 -4.962 -7.407 1.00 84.25 367 MET A O 1
ATOM 2936 N N . PHE A 1 368 ? 20.526 -5.617 -7.443 1.00 82.06 368 PHE A N 1
ATOM 2937 C CA . PHE A 1 368 ? 21.044 -4.419 -6.777 1.00 82.06 368 PHE A CA 1
ATOM 2938 C C . PHE A 1 368 ? 20.745 -3.147 -7.580 1.00 82.06 368 PHE A C 1
ATOM 2940 O O . PHE A 1 368 ? 20.236 -2.173 -7.028 1.00 82.06 368 PHE A O 1
ATOM 2947 N N . TRP A 1 369 ? 21.005 -3.157 -8.889 1.00 91.94 369 TRP A N 1
ATOM 2948 C CA . TRP A 1 369 ? 20.703 -2.018 -9.759 1.00 91.94 369 TRP A CA 1
ATOM 2949 C C . TRP A 1 369 ? 19.207 -1.724 -9.854 1.00 91.94 369 TRP A C 1
ATOM 2951 O O . TRP A 1 369 ? 18.807 -0.562 -9.841 1.00 91.94 369 TRP A O 1
ATOM 2961 N N . GLU A 1 370 ? 18.371 -2.757 -9.908 1.00 91.88 370 GLU A N 1
ATOM 2962 C CA . GLU A 1 370 ? 16.918 -2.605 -9.897 1.00 91.88 370 GLU A CA 1
ATOM 2963 C C . GLU A 1 370 ? 16.428 -1.987 -8.585 1.00 91.88 370 GLU A C 1
ATOM 2965 O O . GLU A 1 370 ? 15.665 -1.025 -8.608 1.00 91.88 370 GLU A O 1
ATOM 2970 N N . GLN A 1 371 ? 16.920 -2.453 -7.436 1.00 85.19 371 GLN A N 1
ATOM 2971 C CA . GLN A 1 371 ? 16.621 -1.838 -6.140 1.00 85.19 371 GLN A CA 1
ATOM 2972 C C . GLN A 1 371 ? 17.112 -0.386 -6.067 1.00 85.19 371 GLN A C 1
ATOM 2974 O O . GLN A 1 371 ? 16.410 0.476 -5.540 1.00 85.19 371 GLN A O 1
ATOM 2979 N N . GLU A 1 372 ? 18.285 -0.088 -6.629 1.00 85.19 372 GLU A N 1
ATOM 2980 C CA . GLU A 1 372 ? 18.833 1.267 -6.670 1.00 85.19 372 GLU A CA 1
ATOM 2981 C C . GLU A 1 372 ? 17.873 2.231 -7.384 1.00 85.19 372 GLU A C 1
ATOM 2983 O O . GLU A 1 372 ? 17.577 3.299 -6.837 1.00 85.19 372 GLU A O 1
ATOM 2988 N N . VAL A 1 373 ? 17.355 1.851 -8.561 1.00 92.56 373 VAL A N 1
ATOM 2989 C CA . VAL A 1 373 ? 16.592 2.752 -9.450 1.00 92.56 373 VAL A CA 1
ATOM 2990 C C . VAL A 1 373 ? 15.067 2.635 -9.335 1.00 92.56 373 VAL A C 1
ATOM 2992 O O . VAL A 1 373 ? 14.379 3.625 -9.570 1.00 92.56 373 VAL A O 1
ATOM 2995 N N . MET A 1 374 ? 14.539 1.472 -8.942 1.00 89.75 374 MET A N 1
ATOM 2996 C CA . MET A 1 374 ? 13.101 1.190 -8.774 1.00 89.75 374 MET A CA 1
ATOM 2997 C C . MET A 1 374 ? 12.682 0.979 -7.317 1.00 89.75 374 MET A C 1
ATOM 2999 O O . MET A 1 374 ? 11.492 0.979 -7.021 1.00 89.75 374 MET A O 1
ATOM 3003 N N . GLY A 1 375 ? 13.624 0.749 -6.396 1.00 81.69 375 GLY A N 1
ATOM 3004 C CA . GLY A 1 375 ? 13.312 0.349 -5.016 1.00 81.69 375 GLY A CA 1
ATOM 3005 C C . GLY A 1 375 ? 12.810 -1.094 -4.881 1.00 81.69 375 GLY A C 1
ATOM 3006 O O . GLY A 1 375 ? 12.538 -1.545 -3.770 1.00 81.69 375 GLY A O 1
ATOM 3007 N N . VAL A 1 376 ? 12.677 -1.828 -5.987 1.00 83.44 376 VAL A N 1
ATOM 3008 C CA . VAL A 1 376 ? 12.198 -3.212 -6.046 1.00 83.44 376 VAL A CA 1
ATOM 3009 C C . VAL A 1 376 ? 12.923 -3.959 -7.164 1.00 83.44 376 VAL A C 1
ATOM 3011 O O . VAL A 1 376 ? 13.224 -3.385 -8.204 1.00 83.44 376 VAL A O 1
ATOM 3014 N N . SER A 1 377 ? 13.193 -5.247 -6.953 1.00 85.75 377 SER A N 1
ATOM 3015 C CA . SER A 1 377 ? 13.839 -6.121 -7.938 1.00 85.75 377 SER A CA 1
ATOM 3016 C C . SER A 1 377 ? 12.817 -6.977 -8.679 1.00 85.75 377 SER A C 1
ATOM 3018 O O . SER A 1 377 ? 12.021 -7.649 -8.025 1.00 85.75 377 SER A O 1
ATOM 3020 N N . PHE A 1 378 ? 12.847 -6.983 -10.010 1.00 86.38 378 PHE A N 1
ATOM 3021 C CA . PHE A 1 378 ? 12.083 -7.859 -10.911 1.00 86.38 378 PHE A CA 1
ATOM 3022 C C . PHE A 1 378 ? 12.894 -9.057 -11.407 1.00 86.38 378 PHE A C 1
ATOM 3024 O O . PHE A 1 378 ? 12.308 -10.065 -11.799 1.00 86.38 378 PHE A O 1
ATOM 3031 N N . THR A 1 379 ? 14.223 -8.969 -11.370 1.00 82.38 379 THR A N 1
ATOM 3032 C CA . THR A 1 379 ? 15.103 -10.107 -11.611 1.00 82.38 379 THR A CA 1
ATOM 3033 C C . THR A 1 379 ? 14.850 -11.150 -10.524 1.00 82.38 379 THR A C 1
ATOM 3035 O O . THR A 1 379 ? 14.988 -10.877 -9.329 1.00 82.38 379 THR A O 1
ATOM 3038 N N . GLU A 1 380 ? 14.428 -12.345 -10.935 1.00 69.25 380 GLU A N 1
ATOM 3039 C CA . GLU A 1 380 ? 14.210 -13.462 -10.023 1.00 69.25 380 GLU A CA 1
ATOM 3040 C C . GLU A 1 380 ? 15.553 -14.074 -9.627 1.00 69.25 380 GLU A C 1
ATOM 3042 O O . GLU A 1 380 ? 16.329 -14.506 -10.481 1.00 69.25 380 GLU A O 1
ATOM 3047 N N . ASN A 1 381 ? 15.804 -14.193 -8.325 1.00 66.31 381 ASN A N 1
ATOM 3048 C CA . ASN A 1 381 ? 16.902 -15.015 -7.841 1.00 66.31 381 ASN A CA 1
ATOM 3049 C C . ASN A 1 381 ? 16.521 -16.507 -8.014 1.00 66.31 381 ASN A C 1
ATOM 3051 O O . ASN A 1 381 ? 15.511 -16.950 -7.450 1.00 66.31 381 ASN A O 1
ATOM 3055 N N . PRO A 1 382 ? 17.300 -17.317 -8.759 1.00 63.78 382 PRO A N 1
ATOM 3056 C CA . PRO A 1 382 ? 17.029 -18.744 -8.948 1.00 63.78 382 PRO A CA 1
ATOM 3057 C C . PRO A 1 382 ? 16.878 -19.526 -7.636 1.00 63.78 382 PRO A C 1
ATOM 3059 O O . PRO A 1 382 ? 16.097 -20.480 -7.569 1.00 63.78 382 PRO A O 1
ATOM 3062 N N . ASN A 1 383 ? 17.575 -19.110 -6.576 1.00 69.06 383 ASN A N 1
ATOM 3063 C CA . ASN A 1 383 ? 17.460 -19.725 -5.259 1.00 69.06 383 ASN A CA 1
ATOM 3064 C C . ASN A 1 383 ? 16.146 -19.360 -4.569 1.00 69.06 383 ASN A C 1
ATOM 3066 O O . ASN A 1 383 ? 15.585 -20.218 -3.895 1.00 69.06 383 ASN A O 1
ATOM 3070 N N . HIS A 1 384 ? 15.573 -18.173 -4.805 1.00 73.69 384 HIS A N 1
ATOM 3071 C CA . HIS A 1 384 ? 14.289 -17.785 -4.208 1.00 73.69 384 HIS A CA 1
ATOM 3072 C C . HIS A 1 384 ? 13.160 -18.734 -4.626 1.00 73.69 384 HIS A C 1
ATOM 3074 O O . HIS A 1 384 ? 12.367 -19.162 -3.786 1.00 73.69 384 HIS A O 1
ATOM 3080 N N . LYS A 1 385 ? 13.114 -19.150 -5.902 1.00 68.00 385 LYS A N 1
ATOM 3081 C CA . LYS A 1 385 ? 12.147 -20.167 -6.361 1.00 68.00 385 LYS A CA 1
ATOM 3082 C C . LYS A 1 385 ? 12.320 -21.489 -5.622 1.00 68.00 385 LYS A C 1
ATOM 3084 O O . LYS A 1 385 ? 11.335 -22.117 -5.238 1.00 68.00 385 LYS A O 1
ATOM 3089 N N . LYS A 1 386 ? 13.564 -21.919 -5.416 1.00 75.94 386 LYS A N 1
ATOM 3090 C CA . LYS A 1 386 ? 13.864 -23.163 -4.702 1.00 75.94 386 LYS A CA 1
ATOM 3091 C C . LYS A 1 386 ? 13.526 -23.051 -3.206 1.00 75.94 386 LYS A C 1
ATOM 3093 O O . LYS A 1 386 ? 12.934 -23.973 -2.656 1.00 75.94 386 LYS A O 1
ATOM 3098 N N . MET A 1 387 ? 13.800 -21.910 -2.573 1.00 80.56 387 MET A N 1
ATOM 3099 C CA . MET A 1 387 ? 13.421 -21.611 -1.185 1.00 80.56 387 MET A CA 1
ATOM 3100 C C . MET A 1 387 ? 11.898 -21.634 -1.006 1.00 80.56 387 MET A C 1
ATOM 3102 O O . MET A 1 387 ? 11.394 -22.284 -0.092 1.00 80.56 387 MET A O 1
ATOM 3106 N N . MET A 1 388 ? 11.148 -21.012 -1.921 1.00 74.12 388 MET A N 1
ATOM 3107 C CA . MET A 1 388 ? 9.681 -21.050 -1.910 1.00 74.12 388 MET A CA 1
ATOM 3108 C C . MET A 1 388 ? 9.127 -22.470 -2.097 1.00 74.12 388 MET A C 1
ATOM 3110 O O . MET A 1 388 ? 8.148 -22.827 -1.447 1.00 74.12 388 MET A O 1
ATOM 3114 N N . ARG A 1 389 ? 9.764 -23.316 -2.920 1.00 72.44 389 ARG A N 1
ATOM 3115 C CA . ARG A 1 389 ? 9.399 -24.742 -3.024 1.00 72.44 389 ARG A CA 1
ATOM 3116 C C . ARG A 1 389 ? 9.619 -25.485 -1.708 1.00 72.44 389 ARG A C 1
ATOM 3118 O O . ARG A 1 389 ? 8.750 -26.241 -1.293 1.00 72.44 389 ARG A O 1
ATOM 3125 N N . ILE A 1 390 ? 10.734 -25.245 -1.020 1.00 79.12 390 ILE A N 1
ATOM 3126 C CA . ILE A 1 390 ? 10.989 -25.860 0.292 1.00 79.12 390 ILE A CA 1
ATOM 3127 C C . ILE A 1 390 ? 9.956 -25.407 1.319 1.00 79.12 390 ILE A C 1
ATOM 3129 O O . ILE A 1 390 ? 9.453 -26.232 2.075 1.00 79.12 390 ILE A O 1
ATOM 3133 N N . LYS A 1 391 ? 9.574 -24.127 1.304 1.00 80.75 391 LYS A N 1
ATOM 3134 C CA . LYS A 1 391 ? 8.493 -23.609 2.149 1.00 80.75 391 LYS A CA 1
ATOM 3135 C C . LYS A 1 391 ? 7.160 -24.325 1.910 1.00 80.75 391 LYS A C 1
ATOM 3137 O O . LYS A 1 391 ? 6.434 -24.578 2.863 1.00 80.75 391 LYS A O 1
ATOM 3142 N N . GLN A 1 392 ? 6.829 -24.643 0.657 1.00 71.31 392 GLN A N 1
ATOM 3143 C CA . GLN A 1 392 ? 5.613 -25.399 0.326 1.00 71.31 392 GLN A CA 1
ATOM 3144 C C . GLN A 1 392 ? 5.665 -26.845 0.833 1.00 71.31 392 GLN A C 1
ATOM 3146 O O . GLN A 1 392 ? 4.628 -27.425 1.134 1.00 71.31 392 GLN A O 1
ATOM 3151 N N . ILE A 1 393 ? 6.863 -27.424 0.925 1.00 76.81 393 ILE A N 1
ATOM 3152 C CA . ILE A 1 393 ? 7.075 -28.782 1.438 1.00 76.81 393 ILE A CA 1
ATOM 3153 C C . ILE A 1 393 ? 7.074 -28.791 2.973 1.00 76.81 393 ILE A C 1
ATOM 3155 O O . ILE A 1 393 ? 6.576 -29.734 3.583 1.00 76.81 393 ILE A O 1
ATOM 3159 N N . ASN A 1 394 ? 7.625 -27.752 3.601 1.00 80.94 394 ASN A N 1
ATOM 3160 C CA . ASN A 1 394 ? 7.706 -27.613 5.046 1.00 80.94 394 ASN A CA 1
ATOM 3161 C C . ASN A 1 394 ? 7.266 -26.210 5.486 1.00 80.94 394 ASN A C 1
ATOM 3163 O O . ASN A 1 394 ? 8.029 -25.239 5.430 1.00 80.94 394 ASN A O 1
ATOM 3167 N N . GLU A 1 395 ? 6.032 -26.135 5.984 1.00 78.81 395 GLU A N 1
ATOM 3168 C CA . GLU A 1 395 ? 5.412 -24.894 6.444 1.00 78.81 395 GLU A CA 1
ATOM 3169 C C . GLU A 1 395 ? 6.095 -24.279 7.676 1.00 78.81 395 GLU A C 1
ATOM 3171 O O . GLU A 1 395 ? 5.876 -23.101 7.949 1.00 78.81 395 GLU A O 1
ATOM 3176 N N . GLU A 1 396 ? 6.953 -25.000 8.399 1.00 83.56 396 GLU A N 1
ATOM 3177 C CA . GLU A 1 396 ? 7.669 -24.459 9.564 1.00 83.56 396 GLU A CA 1
ATOM 3178 C C . GLU A 1 396 ? 8.919 -23.654 9.182 1.00 83.56 396 GLU A C 1
ATOM 3180 O O . GLU A 1 396 ? 9.443 -22.890 9.993 1.00 83.56 396 GLU A O 1
ATOM 3185 N N . ILE A 1 397 ? 9.405 -23.798 7.945 1.00 89.69 397 ILE A N 1
ATOM 3186 C CA . ILE A 1 397 ? 10.582 -23.068 7.470 1.00 89.69 397 ILE A CA 1
ATOM 3187 C C . ILE A 1 397 ? 10.180 -21.642 7.103 1.00 89.69 397 ILE A C 1
ATOM 3189 O O . ILE A 1 397 ? 9.138 -21.411 6.495 1.00 89.69 397 ILE A O 1
ATOM 3193 N N . ILE A 1 398 ? 11.011 -20.670 7.454 1.00 90.25 398 ILE A N 1
ATOM 3194 C CA . ILE A 1 398 ? 10.860 -19.271 7.077 1.00 90.25 398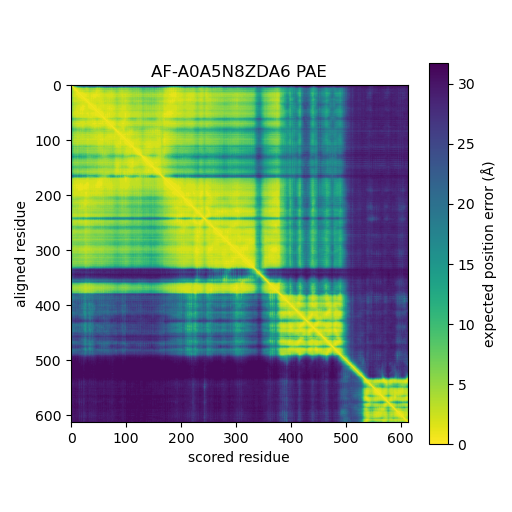 ILE A CA 1
ATOM 3195 C C . ILE A 1 398 ? 11.845 -18.955 5.953 1.00 90.25 398 ILE A C 1
ATOM 3197 O O . ILE A 1 398 ? 13.042 -19.206 6.064 1.00 90.25 398 ILE A O 1
ATOM 3201 N N . VAL A 1 399 ? 11.332 -18.401 4.860 1.00 88.62 399 VAL A N 1
ATOM 3202 C CA . VAL A 1 399 ? 12.122 -18.006 3.680 1.00 88.62 399 VAL A CA 1
ATOM 3203 C C . VAL A 1 399 ? 11.871 -16.557 3.271 1.00 88.62 399 VAL A C 1
ATOM 3205 O O . VAL A 1 399 ? 12.404 -16.111 2.262 1.00 88.62 399 VAL A O 1
ATOM 3208 N N . SER A 1 400 ? 11.040 -15.829 4.022 1.00 83.50 400 SER A N 1
ATOM 3209 C CA . SER A 1 400 ? 10.635 -14.456 3.721 1.00 83.50 400 SER A CA 1
ATOM 3210 C C . SER A 1 400 ? 10.444 -13.636 5.008 1.00 83.50 400 SER A C 1
ATOM 3212 O O . SER A 1 400 ? 10.009 -14.164 6.032 1.00 83.50 400 SER A O 1
ATOM 3214 N N . LEU A 1 401 ? 10.755 -12.343 4.960 1.00 80.19 401 LEU A N 1
ATOM 3215 C CA . LEU A 1 401 ? 10.545 -11.339 5.999 1.00 80.19 401 LEU A CA 1
ATOM 3216 C C . LEU A 1 401 ? 9.070 -11.209 6.373 1.00 80.19 401 LEU A C 1
ATOM 3218 O O . LEU A 1 401 ? 8.747 -11.118 7.551 1.00 80.19 401 LEU A O 1
ATOM 3222 N N . GLN A 1 402 ? 8.154 -11.256 5.405 1.00 76.31 402 GLN A N 1
ATOM 3223 C CA . GLN A 1 402 ? 6.722 -11.173 5.706 1.00 76.31 402 GLN A CA 1
ATOM 3224 C C . GLN A 1 402 ? 6.257 -12.304 6.638 1.00 76.31 402 GLN A C 1
ATOM 3226 O O . GLN A 1 402 ? 5.390 -12.110 7.490 1.00 76.31 402 GLN A O 1
ATOM 3231 N N . GLN A 1 403 ? 6.843 -13.496 6.507 1.00 83.00 403 GLN A N 1
ATOM 3232 C CA . GLN A 1 403 ? 6.514 -14.630 7.371 1.00 83.00 403 GLN A CA 1
ATOM 3233 C C . GLN A 1 403 ? 6.931 -14.355 8.825 1.00 83.00 403 GLN A C 1
ATOM 3235 O O . GLN A 1 403 ? 6.206 -14.742 9.741 1.00 83.00 403 GLN A O 1
ATOM 3240 N N . ILE A 1 404 ? 8.024 -13.610 9.037 1.00 84.44 404 ILE A N 1
ATOM 3241 C CA . ILE A 1 404 ? 8.526 -13.202 10.361 1.00 84.44 404 ILE A CA 1
ATOM 3242 C C . ILE A 1 404 ? 7.475 -12.388 11.129 1.00 84.44 404 ILE A C 1
ATOM 3244 O O . ILE A 1 404 ? 7.336 -12.561 12.337 1.00 84.44 404 ILE A O 1
ATOM 3248 N N . GLU A 1 405 ? 6.681 -11.558 10.448 1.00 74.88 405 GLU A N 1
ATOM 3249 C CA . GLU A 1 405 ? 5.636 -10.741 11.087 1.00 74.88 405 GLU A CA 1
ATOM 3250 C C . GLU A 1 405 ? 4.465 -11.566 11.644 1.00 74.88 405 GLU A C 1
ATOM 3252 O O . GLU A 1 405 ? 3.707 -11.089 12.488 1.00 74.88 405 GLU A O 1
ATOM 3257 N N . THR A 1 406 ? 4.293 -12.799 11.162 1.00 74.81 406 THR A N 1
ATOM 3258 C CA . THR A 1 406 ? 3.137 -13.651 11.488 1.00 74.81 406 THR A CA 1
ATOM 3259 C C . THR A 1 406 ? 3.436 -14.744 12.509 1.00 74.81 406 THR A C 1
ATOM 3261 O O . THR A 1 406 ? 2.507 -15.379 13.012 1.00 74.81 406 THR A O 1
ATOM 3264 N N . VAL A 1 407 ? 4.711 -14.977 12.819 1.00 82.44 407 VAL A N 1
ATOM 3265 C CA . VAL A 1 407 ? 5.149 -16.071 13.693 1.00 82.44 407 VAL A CA 1
ATOM 3266 C C . VAL A 1 407 ? 5.363 -15.614 15.136 1.00 82.44 407 VAL A C 1
ATOM 3268 O O . VAL A 1 407 ? 5.620 -14.448 15.424 1.00 82.44 407 VAL A O 1
ATOM 3271 N N . ASP A 1 408 ? 5.268 -16.560 16.072 1.00 83.00 408 ASP A N 1
ATOM 3272 C CA . ASP A 1 408 ? 5.498 -16.300 17.495 1.00 83.00 408 ASP A CA 1
ATOM 3273 C C . ASP A 1 408 ? 6.983 -16.020 17.771 1.00 83.00 408 ASP A C 1
ATOM 3275 O O . ASP A 1 408 ? 7.799 -16.942 17.833 1.00 83.00 408 ASP A O 1
ATOM 3279 N N . ILE A 1 409 ? 7.333 -14.751 17.988 1.00 84.44 409 ILE A N 1
ATOM 3280 C CA . ILE A 1 409 ? 8.702 -14.302 18.288 1.00 84.44 409 ILE A CA 1
ATOM 3281 C C . ILE A 1 409 ? 9.310 -14.952 19.541 1.00 84.44 409 ILE A C 1
ATOM 3283 O O . ILE A 1 409 ? 10.526 -14.928 19.726 1.00 84.44 409 ILE A O 1
ATOM 3287 N N . ASN A 1 410 ? 8.497 -15.544 20.425 1.00 82.31 410 ASN A N 1
ATOM 3288 C CA . ASN A 1 410 ? 9.001 -16.197 21.630 1.00 82.31 410 ASN A CA 1
ATOM 3289 C C . ASN A 1 410 ? 9.581 -17.588 21.369 1.00 82.31 410 ASN A C 1
ATOM 3291 O O . ASN A 1 410 ? 10.314 -18.094 22.225 1.00 82.31 410 ASN A O 1
ATOM 3295 N N . ARG A 1 411 ? 9.301 -18.174 20.202 1.00 87.56 411 ARG A N 1
ATOM 3296 C CA . ARG A 1 411 ? 9.781 -19.497 19.797 1.00 87.56 411 ARG A CA 1
ATOM 3297 C C . ARG A 1 411 ? 11.013 -19.406 18.904 1.00 87.56 411 ARG A C 1
ATOM 3299 O O . ARG A 1 411 ? 11.310 -18.369 18.313 1.00 87.56 411 ARG A O 1
ATOM 3306 N N . GLN A 1 412 ? 11.737 -20.516 18.831 1.00 90.94 412 GLN A N 1
ATOM 3307 C CA . GLN A 1 412 ? 12.772 -20.705 17.823 1.00 90.94 412 GLN A CA 1
ATOM 3308 C C . GLN A 1 412 ? 12.126 -21.047 16.485 1.00 90.94 412 GLN A C 1
ATOM 3310 O O . GLN A 1 412 ? 11.166 -21.816 16.438 1.00 90.94 412 GLN A O 1
ATOM 3315 N N . HIS A 1 413 ? 12.693 -20.505 15.415 1.00 93.94 413 HIS A N 1
ATOM 3316 C CA . HIS A 1 413 ? 12.256 -20.748 14.047 1.00 93.94 413 HIS A CA 1
ATOM 3317 C C . HIS A 1 413 ? 13.429 -21.209 13.196 1.00 93.94 413 HIS A C 1
ATOM 3319 O O . HIS A 1 413 ? 14.586 -20.900 13.489 1.00 93.94 413 HIS A O 1
ATOM 3325 N N . THR A 1 414 ? 13.115 -21.962 12.145 1.00 93.69 414 THR A N 1
ATOM 3326 C CA . THR A 1 414 ? 14.096 -22.393 11.150 1.00 93.69 414 THR A CA 1
ATOM 3327 C C . THR A 1 414 ? 13.971 -21.506 9.924 1.00 93.69 414 THR A C 1
ATOM 3329 O O . THR A 1 414 ? 12.882 -21.339 9.389 1.00 93.69 414 THR A O 1
ATOM 3332 N N . PHE A 1 415 ? 15.088 -20.978 9.458 1.00 93.81 415 PHE A N 1
ATOM 3333 C CA . PHE A 1 415 ? 15.210 -20.125 8.293 1.00 93.81 415 PHE A CA 1
ATOM 3334 C C . PHE A 1 415 ? 16.037 -20.842 7.237 1.00 93.81 415 PHE A C 1
ATOM 3336 O O . PHE A 1 415 ? 16.993 -21.540 7.567 1.00 93.81 415 PHE A O 1
ATOM 3343 N N . ILE A 1 416 ? 15.698 -20.647 5.972 1.00 92.69 416 ILE A N 1
ATOM 3344 C CA . ILE A 1 416 ? 16.624 -20.898 4.870 1.00 92.69 416 ILE A CA 1
ATOM 3345 C C . ILE A 1 416 ? 16.874 -19.545 4.232 1.00 92.69 416 ILE A C 1
ATOM 3347 O O . ILE A 1 416 ? 15.917 -18.866 3.862 1.00 92.69 416 ILE A O 1
ATOM 3351 N N . ALA A 1 417 ? 18.139 -19.151 4.149 1.00 90.19 417 ALA A N 1
ATOM 3352 C CA . ALA A 1 417 ? 18.544 -17.840 3.664 1.00 90.19 417 ALA A CA 1
ATOM 3353 C C . ALA A 1 417 ? 19.907 -17.918 2.977 1.00 90.19 417 ALA A C 1
ATOM 3355 O O . ALA A 1 417 ? 20.729 -18.777 3.311 1.00 90.19 417 ALA A O 1
ATOM 3356 N N . GLU A 1 418 ? 20.154 -17.011 2.037 1.00 87.50 418 GLU A N 1
ATOM 3357 C CA . GLU A 1 418 ? 21.485 -16.864 1.456 1.00 87.50 418 GLU A CA 1
ATOM 3358 C C . GLU A 1 418 ? 22.392 -16.070 2.386 1.00 87.50 418 GLU A C 1
ATOM 3360 O O . GLU A 1 418 ? 21.973 -15.063 2.958 1.00 87.50 418 GLU A O 1
ATOM 3365 N N . VAL A 1 419 ? 23.648 -16.487 2.510 1.00 87.31 419 VAL A N 1
ATOM 3366 C CA . VAL A 1 419 ? 24.642 -15.737 3.280 1.00 87.31 419 VAL A CA 1
ATOM 3367 C C . VAL A 1 419 ? 25.316 -14.738 2.343 1.00 87.31 419 VAL A C 1
ATOM 3369 O O . VAL A 1 419 ? 26.003 -15.131 1.404 1.00 87.31 419 VAL A O 1
ATOM 3372 N N . LYS A 1 420 ? 25.107 -13.434 2.566 1.00 83.19 420 LYS A N 1
ATOM 3373 C CA . LYS A 1 420 ? 25.674 -12.377 1.707 1.00 83.19 420 LYS A CA 1
ATOM 3374 C C . LYS A 1 420 ? 27.027 -11.890 2.197 1.00 83.19 420 LYS A C 1
ATOM 3376 O O . LYS A 1 420 ? 27.952 -11.715 1.411 1.00 83.19 420 LYS A O 1
ATOM 3381 N N . SER A 1 421 ? 27.130 -11.627 3.492 1.00 81.69 421 SER A N 1
ATOM 3382 C CA . SER A 1 421 ? 28.358 -11.154 4.121 1.00 81.69 421 SER A CA 1
ATOM 3383 C C . SER A 1 421 ? 28.321 -11.413 5.621 1.00 81.69 421 SER A C 1
ATOM 3385 O O . SER A 1 421 ? 27.268 -11.691 6.196 1.00 81.69 421 SER A O 1
ATOM 3387 N N . TYR A 1 422 ? 29.475 -11.307 6.271 1.00 89.44 422 TYR A N 1
ATOM 3388 C CA . TYR A 1 422 ? 29.567 -11.342 7.721 1.00 89.44 422 TYR A CA 1
ATOM 3389 C C . TYR A 1 422 ? 30.659 -10.394 8.215 1.00 89.44 422 TYR A C 1
ATOM 3391 O O . TYR A 1 422 ? 31.684 -10.201 7.565 1.00 89.44 422 TYR A O 1
ATOM 3399 N N . GLU A 1 423 ? 30.444 -9.814 9.390 1.00 88.94 423 GLU A N 1
ATOM 3400 C CA . GLU A 1 423 ? 31.377 -8.900 10.044 1.00 88.94 423 GLU A CA 1
ATOM 3401 C C . GLU A 1 423 ? 31.541 -9.283 11.515 1.00 88.94 423 GLU A C 1
ATOM 3403 O O . GLU A 1 423 ? 30.558 -9.491 12.229 1.00 88.94 423 GLU A O 1
ATOM 3408 N N . LYS A 1 424 ? 32.787 -9.332 12.002 1.00 89.44 424 LYS A N 1
ATOM 3409 C CA . LYS A 1 424 ? 33.075 -9.435 13.439 1.00 89.44 424 LYS A CA 1
ATOM 3410 C C . LYS A 1 424 ? 33.135 -8.034 14.043 1.00 89.44 424 LYS A C 1
ATOM 3412 O O . LYS A 1 424 ? 33.788 -7.149 13.497 1.00 89.44 424 LYS A O 1
ATOM 3417 N N . ARG A 1 425 ? 32.465 -7.830 15.175 1.00 89.88 425 ARG A N 1
ATOM 3418 C CA . ARG A 1 425 ? 32.424 -6.561 15.907 1.00 89.88 425 ARG A CA 1
ATOM 3419 C C . ARG A 1 425 ? 32.662 -6.794 17.394 1.00 89.88 425 ARG A C 1
ATOM 3421 O O . ARG A 1 425 ? 32.416 -7.875 17.922 1.00 89.88 425 ARG A O 1
ATOM 3428 N N . THR A 1 426 ? 33.090 -5.746 18.084 1.00 89.06 426 THR A N 1
ATOM 3429 C CA . THR A 1 426 ? 33.285 -5.762 19.538 1.00 89.06 426 THR A CA 1
ATOM 3430 C C . THR A 1 426 ? 32.256 -4.848 20.190 1.00 89.06 426 THR A C 1
ATOM 3432 O O . THR A 1 426 ? 32.050 -3.708 19.769 1.00 89.06 426 THR A O 1
ATOM 3435 N N . SER A 1 427 ? 31.560 -5.350 21.207 1.00 85.00 427 SER A N 1
ATOM 3436 C CA . SER A 1 427 ? 30.577 -4.575 21.957 1.00 85.00 427 SER A CA 1
ATOM 3437 C C . SER A 1 427 ? 31.257 -3.501 22.813 1.00 85.00 427 SER A C 1
ATOM 3439 O O . SER A 1 427 ? 32.441 -3.584 23.135 1.00 85.00 427 SER A O 1
ATOM 3441 N N . ARG A 1 428 ? 30.479 -2.518 23.290 1.00 79.94 428 ARG A N 1
ATOM 3442 C CA . ARG A 1 428 ? 30.969 -1.498 24.241 1.00 79.94 428 ARG A CA 1
ATOM 3443 C C . ARG A 1 428 ? 31.526 -2.088 25.544 1.00 79.94 428 ARG A C 1
ATOM 3445 O O . ARG A 1 428 ? 32.248 -1.399 26.252 1.00 79.94 428 ARG A O 1
ATOM 3452 N N . LYS A 1 429 ? 31.168 -3.334 25.875 1.00 77.94 429 LYS A N 1
ATOM 3453 C CA . LYS A 1 429 ? 31.646 -4.067 27.057 1.00 77.94 429 LYS A CA 1
ATOM 3454 C C . LYS A 1 429 ? 32.856 -4.966 26.752 1.00 77.94 429 LYS A C 1
ATOM 3456 O O . LYS A 1 429 ? 33.236 -5.757 27.605 1.00 77.94 429 LYS A O 1
ATOM 3461 N N . GLY A 1 430 ? 33.432 -4.876 25.550 1.00 81.38 430 GLY A N 1
ATOM 3462 C CA . GLY A 1 430 ? 34.613 -5.642 25.137 1.00 81.38 430 GLY A CA 1
ATOM 3463 C C . GLY A 1 430 ? 34.329 -7.067 24.651 1.00 81.38 430 GLY A C 1
ATOM 3464 O O . GLY A 1 430 ? 35.260 -7.760 24.263 1.00 81.38 430 GLY A O 1
ATOM 3465 N N . SER A 1 431 ? 33.069 -7.516 24.639 1.00 86.56 431 SER A N 1
ATOM 3466 C CA . SER A 1 431 ? 32.702 -8.841 24.121 1.00 86.56 431 SER A CA 1
ATOM 3467 C C . SER A 1 431 ? 32.606 -8.856 22.595 1.00 86.56 431 SER A C 1
ATOM 3469 O O . SER A 1 431 ? 31.949 -7.997 22.004 1.00 86.56 431 SER A O 1
ATOM 3471 N N . GLU A 1 432 ? 33.226 -9.844 21.955 1.00 90.19 432 GLU A N 1
ATOM 3472 C CA . GLU A 1 432 ? 33.135 -10.046 20.505 1.00 90.19 432 GLU A CA 1
ATOM 3473 C C . GLU A 1 432 ? 31.787 -10.664 20.108 1.00 90.19 432 GLU A C 1
ATOM 3475 O O . GLU A 1 432 ? 31.232 -11.502 20.819 1.00 90.19 432 GLU A O 1
ATOM 3480 N N . PHE A 1 433 ? 31.247 -10.241 18.969 1.00 91.88 433 PHE A N 1
ATOM 3481 C CA . PHE A 1 433 ? 30.057 -10.806 18.336 1.00 91.88 433 PHE A CA 1
ATOM 3482 C C . PHE A 1 433 ? 30.198 -10.735 16.810 1.00 91.88 433 PHE A C 1
ATOM 3484 O O . PHE A 1 433 ? 31.019 -9.980 16.287 1.00 91.88 433 PHE A O 1
ATOM 3491 N N . MET A 1 434 ? 29.422 -11.530 16.082 1.00 91.81 434 MET A N 1
ATOM 3492 C CA . MET A 1 434 ? 29.398 -11.520 14.620 1.00 91.81 434 MET A CA 1
ATOM 3493 C C . MET A 1 434 ? 28.002 -11.147 14.126 1.00 91.81 434 MET A C 1
ATOM 3495 O O . MET A 1 434 ? 27.001 -11.598 14.681 1.00 91.81 434 MET A O 1
ATOM 3499 N N . ILE A 1 435 ? 27.947 -10.317 13.089 1.00 92.69 435 ILE A N 1
ATOM 3500 C CA . ILE A 1 435 ? 26.727 -10.016 12.342 1.00 92.69 435 ILE A CA 1
ATOM 3501 C C . ILE A 1 435 ? 26.856 -10.705 10.991 1.00 92.69 435 ILE A C 1
ATOM 3503 O O . ILE A 1 435 ? 27.810 -10.437 10.265 1.00 92.69 435 ILE A O 1
ATOM 3507 N N . VAL A 1 436 ? 25.919 -11.586 10.662 1.00 92.75 436 VAL A N 1
ATOM 3508 C CA . VAL A 1 436 ? 25.824 -12.224 9.346 1.00 92.75 436 VAL A CA 1
ATOM 3509 C C . VAL A 1 436 ? 24.618 -11.632 8.627 1.00 92.75 436 VAL A C 1
ATOM 3511 O O . VAL A 1 436 ? 23.506 -11.673 9.153 1.00 92.75 436 VAL A O 1
ATOM 3514 N N . LYS A 1 437 ? 24.828 -11.070 7.436 1.00 90.38 437 LYS A N 1
ATOM 3515 C CA . LYS A 1 437 ? 23.754 -10.522 6.611 1.00 90.38 437 LYS A CA 1
ATOM 3516 C C . LYS A 1 437 ? 23.146 -11.638 5.770 1.00 90.38 437 LYS A C 1
ATOM 3518 O O . LYS A 1 437 ? 23.820 -12.206 4.907 1.00 90.38 437 LYS A O 1
ATOM 3523 N N . LEU A 1 438 ? 21.884 -11.946 6.044 1.00 90.06 438 LEU A N 1
ATOM 3524 C CA . LEU A 1 438 ? 21.125 -12.984 5.361 1.00 90.06 438 LEU A CA 1
ATOM 3525 C C . LEU A 1 438 ? 20.180 -12.369 4.335 1.00 90.06 438 LEU A C 1
ATOM 3527 O O . LEU A 1 438 ? 19.539 -11.367 4.633 1.00 90.06 438 LEU A O 1
ATOM 3531 N N . GLU A 1 439 ? 20.044 -12.994 3.171 1.00 85.75 439 GLU A N 1
ATOM 3532 C CA . GLU A 1 439 ? 19.039 -12.640 2.165 1.00 85.75 439 GLU A CA 1
ATOM 3533 C C . GLU A 1 439 ? 17.919 -13.685 2.147 1.00 85.75 439 GLU A C 1
ATOM 3535 O O . GLU A 1 439 ? 18.157 -14.888 1.996 1.00 85.75 439 GLU A O 1
ATOM 3540 N N . LEU A 1 440 ? 16.689 -13.209 2.310 1.00 85.81 440 LEU A N 1
ATOM 3541 C CA . LEU A 1 440 ? 15.450 -13.957 2.147 1.00 85.81 440 LEU A CA 1
ATOM 3542 C C . LEU A 1 440 ? 14.786 -13.575 0.815 1.00 85.81 440 LEU A C 1
ATOM 3544 O O . LEU A 1 440 ? 15.224 -12.667 0.115 1.00 85.81 440 LEU A O 1
ATOM 3548 N N . VAL A 1 441 ? 13.688 -14.249 0.468 1.00 76.56 441 VAL A N 1
ATOM 3549 C CA . VAL A 1 441 ? 13.011 -14.093 -0.833 1.00 76.56 441 VAL A CA 1
ATOM 3550 C C . VAL A 1 441 ? 12.552 -12.651 -1.118 1.00 76.56 441 VAL A C 1
ATOM 3552 O O . VAL A 1 441 ? 12.476 -12.240 -2.277 1.00 76.56 441 VAL A O 1
ATOM 3555 N N . ASP A 1 442 ? 12.231 -11.899 -0.069 1.00 68.44 442 ASP A N 1
ATOM 3556 C CA . ASP A 1 442 ? 11.632 -10.560 -0.072 1.00 68.44 442 ASP A CA 1
ATOM 3557 C C . ASP A 1 442 ? 12.493 -9.503 0.657 1.00 68.44 442 ASP A C 1
ATOM 3559 O O . ASP A 1 442 ? 12.019 -8.387 0.872 1.00 68.44 442 ASP A O 1
ATOM 3563 N N . GLY A 1 443 ? 13.749 -9.816 1.009 1.00 71.31 443 GLY A N 1
ATOM 3564 C CA . GLY A 1 443 ? 14.717 -8.840 1.527 1.00 71.31 443 GLY A CA 1
ATOM 3565 C C . GLY A 1 443 ? 15.747 -9.407 2.505 1.00 71.31 443 GLY A C 1
ATOM 3566 O O . GLY A 1 443 ? 15.760 -10.598 2.811 1.00 71.31 443 GLY A O 1
ATOM 3567 N N . SER A 1 444 ? 16.613 -8.536 3.030 1.00 81.56 444 SER A N 1
ATOM 3568 C CA . SER A 1 444 ? 17.710 -8.929 3.923 1.00 81.56 444 SER A CA 1
ATOM 3569 C C . SER A 1 444 ? 17.371 -8.812 5.413 1.00 81.56 444 SER A C 1
ATOM 3571 O O . SER A 1 444 ? 16.667 -7.883 5.809 1.00 81.56 444 SER A O 1
ATOM 3573 N N . ILE A 1 445 ? 17.950 -9.674 6.252 1.00 89.31 445 ILE A N 1
ATOM 3574 C CA . ILE A 1 445 ? 17.870 -9.608 7.719 1.00 89.31 445 ILE A CA 1
ATOM 3575 C C . ILE A 1 445 ? 19.226 -9.888 8.372 1.00 89.31 445 ILE A C 1
ATOM 3577 O O . ILE A 1 445 ? 20.000 -10.726 7.907 1.00 89.31 445 ILE A O 1
ATOM 3581 N N . ASP A 1 446 ? 19.492 -9.212 9.487 1.00 93.75 446 ASP A N 1
ATOM 3582 C CA . ASP A 1 446 ? 20.711 -9.421 10.261 1.00 93.75 446 ASP A CA 1
ATOM 3583 C C . ASP A 1 446 ? 20.556 -10.593 11.237 1.00 93.75 446 ASP A C 1
ATOM 3585 O O . ASP A 1 446 ? 19.653 -10.621 12.082 1.00 93.75 446 ASP A O 1
ATOM 3589 N N . LEU A 1 447 ? 21.491 -11.538 11.162 1.00 94.62 447 LEU A N 1
ATOM 3590 C CA . LEU A 1 447 ? 21.685 -12.610 12.130 1.00 94.62 447 LEU A CA 1
ATOM 3591 C C . LEU A 1 447 ? 22.811 -12.237 13.099 1.00 94.62 447 LEU A C 1
ATOM 3593 O O . LEU A 1 447 ? 23.971 -12.088 12.719 1.00 94.62 447 LEU A O 1
ATOM 3597 N N . MET A 1 448 ? 22.460 -12.123 14.374 1.00 94.25 448 MET A N 1
ATOM 3598 C CA . MET A 1 448 ? 23.356 -11.801 15.476 1.00 94.25 448 MET A CA 1
ATOM 3599 C C . MET A 1 448 ? 23.884 -13.087 16.113 1.00 94.25 448 MET A C 1
ATOM 3601 O O . MET A 1 448 ? 23.124 -13.833 16.738 1.00 94.25 448 MET A O 1
ATOM 3605 N N . VAL A 1 449 ? 25.192 -13.318 16.007 1.00 93.50 449 VAL A N 1
ATOM 3606 C CA . VAL A 1 449 ? 25.906 -14.399 16.693 1.00 93.50 449 VAL A CA 1
ATOM 3607 C C . VAL A 1 449 ? 26.682 -13.822 17.874 1.00 93.50 449 VAL A C 1
ATOM 3609 O O . VAL A 1 449 ? 27.686 -13.127 17.710 1.00 93.50 449 VAL A O 1
ATOM 3612 N N . TRP A 1 450 ? 26.212 -14.098 19.087 1.00 91.88 450 TRP A N 1
ATOM 3613 C CA . TRP A 1 450 ? 26.818 -13.587 20.317 1.00 91.88 450 TRP A CA 1
ATOM 3614 C C . TRP A 1 450 ? 28.066 -14.380 20.734 1.00 91.88 450 TRP A C 1
ATOM 3616 O O . TRP A 1 450 ? 28.288 -15.503 20.287 1.00 91.88 450 TRP A O 1
ATOM 3626 N N . GLN A 1 451 ? 28.878 -13.802 21.627 1.00 89.94 451 GLN A N 1
ATOM 3627 C CA . GLN A 1 451 ? 30.173 -14.349 22.062 1.00 89.94 451 GLN A CA 1
ATOM 3628 C C . GLN A 1 451 ? 30.129 -15.821 22.486 1.00 89.94 451 GLN A C 1
ATOM 3630 O O . GLN A 1 451 ? 31.021 -16.591 22.147 1.00 89.94 451 GLN A O 1
ATOM 3635 N N . ASN A 1 452 ? 29.081 -16.224 23.204 1.00 87.88 452 ASN A N 1
ATOM 3636 C CA . ASN A 1 452 ? 28.899 -17.592 23.689 1.00 87.88 452 ASN A CA 1
ATOM 3637 C C . ASN A 1 452 ? 28.670 -18.621 22.570 1.00 87.88 452 ASN A C 1
ATOM 3639 O O . ASN A 1 452 ? 28.763 -19.813 22.831 1.00 87.88 452 ASN A O 1
ATOM 3643 N N . LYS A 1 453 ? 28.347 -18.165 21.356 1.00 88.25 453 LYS A N 1
ATOM 3644 C CA . LYS A 1 453 ? 28.045 -18.987 20.179 1.00 88.25 453 LYS A CA 1
ATOM 3645 C C . LYS A 1 453 ? 29.025 -18.777 19.023 1.00 88.25 453 LYS A C 1
ATOM 3647 O O . LYS A 1 453 ? 28.947 -19.470 18.017 1.00 88.25 453 LYS A O 1
ATOM 3652 N N . LEU A 1 454 ? 29.973 -17.853 19.165 1.00 84.69 454 LEU A N 1
ATOM 3653 C CA . LEU A 1 454 ? 30.946 -17.502 18.127 1.00 84.69 454 LEU A CA 1
ATOM 3654 C C . LEU A 1 454 ? 31.871 -18.670 17.754 1.00 84.69 454 LEU A C 1
ATOM 3656 O O . LEU A 1 454 ? 32.281 -18.772 16.604 1.00 84.69 454 LEU A O 1
ATOM 3660 N N . SER A 1 455 ? 32.167 -19.560 18.706 1.00 81.38 455 SER A N 1
ATOM 3661 C CA . SER A 1 455 ? 32.946 -20.782 18.471 1.00 81.38 455 SER A CA 1
ATOM 3662 C C . SER A 1 455 ? 32.176 -21.873 17.721 1.00 81.38 455 SER A C 1
ATOM 3664 O O . SER A 1 455 ? 32.792 -22.822 17.260 1.00 81.38 455 SER A O 1
ATOM 3666 N N . GLU A 1 456 ? 30.846 -21.762 17.627 1.00 80.44 456 GLU A N 1
ATOM 3667 C CA . GLU A 1 456 ? 29.979 -22.698 16.892 1.00 80.44 456 GLU A CA 1
ATOM 3668 C C . GLU A 1 456 ? 29.759 -22.260 15.433 1.00 80.44 456 GLU A C 1
ATOM 3670 O O . GLU A 1 456 ? 29.053 -22.926 14.678 1.00 80.44 456 GLU A O 1
ATOM 3675 N N . VAL A 1 457 ? 30.322 -21.116 15.034 1.00 79.50 457 VAL A N 1
ATOM 3676 C CA . VAL A 1 457 ? 30.305 -20.663 13.644 1.00 79.50 457 VAL A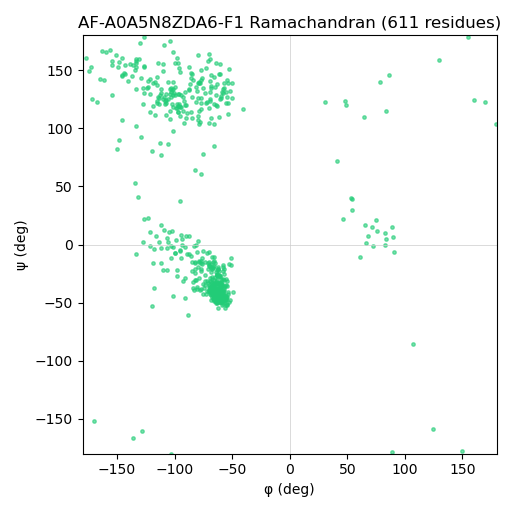 CA 1
ATOM 3677 C C . VAL A 1 457 ? 31.349 -21.446 12.861 1.00 79.50 457 VAL A C 1
ATOM 3679 O O . VAL A 1 457 ? 32.533 -21.394 13.185 1.00 79.50 457 VAL A O 1
ATOM 3682 N N . ASP A 1 458 ? 30.899 -22.135 11.818 1.00 76.19 458 ASP A N 1
ATOM 3683 C CA . ASP A 1 458 ? 31.726 -23.014 10.993 1.00 76.19 458 ASP A CA 1
ATOM 3684 C C . ASP A 1 458 ? 31.557 -22.665 9.498 1.00 76.19 458 ASP A C 1
ATOM 3686 O O . ASP A 1 458 ? 31.085 -21.581 9.142 1.00 76.19 458 ASP A O 1
ATOM 3690 N N . ILE A 1 459 ? 31.909 -23.592 8.608 1.00 74.12 459 ILE A N 1
ATOM 3691 C CA . ILE A 1 459 ? 31.876 -23.474 7.146 1.00 74.12 459 ILE A CA 1
ATOM 3692 C C . ILE A 1 459 ? 30.544 -22.990 6.545 1.00 74.12 459 ILE A C 1
ATOM 3694 O O . ILE A 1 459 ? 30.537 -22.503 5.417 1.00 74.12 459 ILE A O 1
ATOM 3698 N N . TRP A 1 460 ? 29.423 -23.050 7.273 1.00 78.56 460 TRP A N 1
ATOM 3699 C CA . TRP A 1 460 ? 28.121 -22.579 6.783 1.00 78.56 460 TRP A CA 1
ATOM 3700 C C . TRP A 1 460 ? 28.089 -21.079 6.466 1.00 78.56 460 TRP A C 1
ATOM 3702 O O . TRP A 1 460 ? 27.350 -20.673 5.574 1.00 78.56 460 TRP A O 1
ATOM 3712 N N . VAL A 1 461 ? 28.916 -20.258 7.122 1.00 73.88 461 VAL A N 1
ATOM 3713 C CA . VAL A 1 461 ? 29.014 -18.815 6.824 1.00 73.88 461 VAL A CA 1
ATOM 3714 C C . VAL A 1 461 ? 29.676 -18.549 5.466 1.00 73.88 461 VAL A C 1
ATOM 3716 O O . VAL A 1 461 ? 29.507 -17.481 4.885 1.00 73.88 461 VAL A O 1
ATOM 3719 N N . HIS A 1 462 ? 30.397 -19.535 4.934 1.00 74.00 462 HIS A N 1
ATOM 3720 C CA . HIS A 1 462 ? 30.985 -19.497 3.596 1.00 74.00 462 HIS A CA 1
ATOM 3721 C C . HIS A 1 462 ? 30.103 -20.175 2.539 1.00 74.00 462 HIS A C 1
ATOM 3723 O O . HIS A 1 462 ? 30.442 -20.154 1.357 1.00 74.00 462 HIS A O 1
ATOM 3729 N N . SER A 1 463 ? 28.985 -20.781 2.948 1.00 73.19 463 SER A N 1
ATOM 3730 C CA . SER A 1 463 ? 28.031 -21.388 2.026 1.00 73.19 463 SER A CA 1
ATOM 3731 C C . SER A 1 463 ? 27.153 -20.312 1.384 1.00 73.19 463 SER A C 1
ATOM 3733 O O . SER A 1 463 ? 26.688 -19.418 2.092 1.00 73.19 463 SER A O 1
ATOM 3735 N N . PRO A 1 464 ? 26.836 -20.409 0.078 1.00 74.75 464 PRO A N 1
ATOM 3736 C CA . PRO A 1 464 ? 25.905 -19.484 -0.567 1.00 74.75 464 PRO A CA 1
ATOM 3737 C C . PRO A 1 464 ? 24.510 -19.526 0.068 1.00 74.75 464 PRO A C 1
ATOM 3739 O O . PRO A 1 464 ? 23.792 -18.531 0.037 1.00 74.75 464 PRO A O 1
ATOM 3742 N N . ILE A 1 465 ? 24.126 -20.659 0.664 1.00 85.94 465 ILE A N 1
ATOM 3743 C CA . ILE A 1 465 ? 22.854 -20.823 1.364 1.00 85.94 465 ILE A CA 1
ATOM 3744 C C . ILE A 1 465 ? 23.025 -21.658 2.633 1.00 85.94 465 ILE A C 1
ATOM 3746 O O . ILE A 1 465 ? 23.777 -22.637 2.671 1.00 85.94 465 ILE A O 1
ATOM 3750 N N . ALA A 1 466 ? 22.321 -21.262 3.686 1.00 89.31 466 ALA A N 1
ATOM 3751 C CA . ALA A 1 466 ? 22.382 -21.918 4.981 1.00 89.31 466 ALA A CA 1
ATOM 3752 C C . ALA A 1 466 ? 20.981 -22.132 5.551 1.00 89.31 466 ALA A C 1
ATOM 3754 O O . ALA A 1 466 ? 20.053 -21.352 5.310 1.00 89.31 466 ALA A O 1
ATOM 3755 N N . LYS A 1 467 ? 20.847 -23.200 6.339 1.00 92.62 467 LYS A N 1
ATOM 3756 C CA . LYS A 1 467 ? 19.670 -23.453 7.163 1.00 92.62 467 LYS A CA 1
ATOM 3757 C C . LYS A 1 467 ? 20.004 -23.053 8.588 1.00 92.62 467 LYS A C 1
ATOM 3759 O O . LYS A 1 467 ? 20.922 -23.589 9.199 1.00 92.62 467 LYS A O 1
ATOM 3764 N N . ILE A 1 468 ? 19.267 -22.082 9.101 1.00 94.44 468 ILE A N 1
ATOM 3765 C CA . ILE A 1 468 ? 19.611 -21.337 10.308 1.00 94.44 468 ILE A CA 1
ATOM 3766 C C . ILE A 1 468 ? 18.476 -21.509 11.300 1.00 94.44 468 ILE A C 1
ATOM 3768 O O . ILE A 1 468 ? 17.319 -21.282 10.971 1.00 94.44 468 ILE A O 1
ATOM 3772 N N . LYS A 1 469 ? 18.785 -21.890 12.531 1.00 93.94 469 LYS A N 1
ATOM 3773 C CA . LYS A 1 469 ? 17.843 -21.860 13.645 1.00 93.94 469 LYS A CA 1
ATOM 3774 C C . LYS A 1 469 ? 18.161 -20.674 14.528 1.00 93.94 469 LYS A C 1
ATOM 3776 O O . LYS A 1 469 ? 19.302 -20.463 14.941 1.00 93.94 469 LYS A O 1
ATOM 3781 N N . GLY A 1 470 ? 17.130 -19.899 14.825 1.00 93.19 470 GLY A N 1
ATOM 3782 C CA . GLY A 1 470 ? 17.285 -18.711 15.640 1.00 93.19 470 GLY A CA 1
ATOM 3783 C C . GLY A 1 470 ? 15.971 -18.205 16.197 1.00 93.19 470 GLY A C 1
ATOM 3784 O O . GLY A 1 470 ? 14.882 -18.618 15.791 1.00 93.19 470 GLY A O 1
ATOM 3785 N N . LYS A 1 471 ? 16.087 -17.299 17.161 1.00 93.94 471 LYS A N 1
ATOM 3786 C CA . LYS A 1 471 ? 14.946 -16.601 17.747 1.00 93.94 471 LYS A CA 1
ATOM 3787 C C . LYS A 1 471 ? 14.824 -15.219 17.122 1.00 93.94 471 LYS A C 1
ATOM 3789 O O . LYS A 1 471 ? 15.818 -14.510 16.996 1.00 93.94 471 LYS A O 1
ATOM 3794 N N . ILE A 1 472 ? 13.610 -14.824 16.761 1.00 92.75 472 ILE A N 1
ATOM 3795 C CA . ILE A 1 472 ? 13.358 -13.481 16.237 1.00 92.75 472 ILE A CA 1
ATOM 3796 C C . ILE A 1 472 ? 13.438 -12.488 17.393 1.00 92.75 472 ILE A C 1
ATOM 3798 O O . ILE A 1 472 ? 12.811 -12.666 18.436 1.00 92.75 472 ILE A O 1
ATOM 3802 N N . ASN A 1 473 ? 14.207 -11.428 17.193 1.00 90.12 473 ASN A N 1
ATOM 3803 C CA . ASN A 1 473 ? 14.330 -10.320 18.117 1.00 90.12 473 ASN A CA 1
ATOM 3804 C C . ASN A 1 473 ? 13.920 -9.029 17.404 1.00 90.12 473 ASN A C 1
ATOM 3806 O O . ASN A 1 473 ? 14.604 -8.576 16.485 1.00 90.12 473 ASN A O 1
ATOM 3810 N N . ASN A 1 474 ? 12.819 -8.433 17.856 1.00 85.38 474 ASN A N 1
ATOM 3811 C CA . ASN A 1 474 ? 12.358 -7.131 17.391 1.00 85.38 474 ASN A CA 1
ATOM 3812 C C . ASN A 1 474 ? 12.812 -6.054 18.380 1.00 85.38 474 ASN A C 1
ATOM 3814 O O . ASN A 1 474 ? 12.459 -6.102 19.562 1.00 85.38 474 ASN A O 1
ATOM 3818 N N . ARG A 1 475 ? 13.594 -5.081 17.907 1.00 75.38 475 ARG A N 1
ATOM 3819 C CA . ARG A 1 475 ? 13.995 -3.921 18.707 1.00 75.38 475 ARG A CA 1
ATOM 3820 C C . ARG A 1 475 ? 13.657 -2.651 17.942 1.00 75.38 475 ARG A C 1
ATOM 3822 O O . ARG A 1 475 ? 14.174 -2.431 16.857 1.00 75.38 475 ARG A O 1
ATOM 3829 N N . ASN A 1 476 ? 12.822 -1.796 18.534 1.00 56.28 476 ASN A N 1
ATOM 3830 C CA . ASN A 1 476 ? 12.416 -0.507 17.959 1.00 56.28 476 ASN A CA 1
ATOM 3831 C C . ASN A 1 476 ? 11.824 -0.598 16.535 1.00 56.28 476 ASN A C 1
ATOM 3833 O O . ASN A 1 476 ? 11.947 0.350 15.768 1.00 56.28 476 ASN A O 1
ATOM 3837 N N . GLY A 1 477 ? 11.174 -1.714 16.185 1.00 62.47 477 GLY A N 1
ATOM 3838 C CA . GLY A 1 477 ? 10.572 -1.914 14.863 1.00 62.47 477 GLY A CA 1
ATOM 3839 C C . GLY A 1 477 ? 11.488 -2.571 13.828 1.00 62.47 477 GLY A C 1
ATOM 3840 O O . GLY A 1 477 ? 10.999 -2.939 12.766 1.00 62.47 477 GLY A O 1
ATOM 3841 N N . GLU A 1 478 ? 12.766 -2.797 14.139 1.00 73.62 478 GLU A N 1
ATOM 3842 C CA . GLU A 1 478 ? 13.680 -3.557 13.283 1.00 73.62 478 GLU A CA 1
ATOM 3843 C C . GLU A 1 478 ? 13.774 -5.014 13.752 1.00 73.62 478 GLU A C 1
ATOM 3845 O O . GLU A 1 478 ? 13.995 -5.302 14.937 1.00 73.62 478 GLU A O 1
ATOM 3850 N N . ASN A 1 479 ? 13.589 -5.943 12.812 1.00 85.69 479 ASN A N 1
ATOM 3851 C CA . ASN A 1 479 ? 13.712 -7.376 13.057 1.00 85.69 479 ASN A CA 1
ATOM 3852 C C . ASN A 1 479 ? 15.164 -7.825 12.864 1.00 85.69 479 ASN A C 1
ATOM 3854 O O . ASN A 1 479 ? 15.804 -7.512 11.866 1.00 85.69 479 ASN A O 1
ATOM 3858 N N . SER A 1 480 ? 15.652 -8.617 13.811 1.00 91.50 480 SER A N 1
ATOM 3859 C CA . SER A 1 480 ? 16.937 -9.318 13.760 1.00 91.50 480 SER A CA 1
ATOM 3860 C C . SER A 1 480 ? 16.732 -10.767 14.192 1.00 91.50 480 SER A C 1
ATOM 3862 O O . SER A 1 480 ? 15.754 -11.081 14.876 1.00 91.50 480 SER A O 1
ATOM 3864 N N . ILE A 1 481 ? 17.647 -11.658 13.827 1.00 94.12 481 ILE A N 1
ATOM 3865 C CA . ILE A 1 481 ? 17.631 -13.055 14.272 1.00 94.12 481 ILE A CA 1
ATOM 3866 C C . ILE A 1 481 ? 18.756 -13.242 15.284 1.00 94.12 481 ILE A C 1
ATOM 3868 O O . ILE A 1 481 ? 19.896 -12.875 15.028 1.00 94.12 481 ILE A O 1
ATOM 3872 N N . TRP A 1 482 ? 18.465 -13.811 16.448 1.00 93.75 482 TRP A N 1
ATOM 3873 C CA . TRP A 1 482 ? 19.490 -14.278 17.377 1.00 93.75 482 TRP A CA 1
ATOM 3874 C C . TRP A 1 482 ? 19.827 -15.723 17.059 1.00 93.75 482 TRP A C 1
ATOM 3876 O O . TRP A 1 482 ? 18.952 -16.591 17.092 1.00 93.75 482 TRP A O 1
ATOM 3886 N N . TYR A 1 483 ? 21.095 -15.950 16.738 1.00 93.94 483 TYR A N 1
ATOM 3887 C CA . TYR A 1 483 ? 21.619 -17.250 16.358 1.00 93.94 483 TYR A CA 1
ATOM 3888 C C . TYR A 1 483 ? 21.514 -18.269 17.493 1.00 93.94 483 TYR A C 1
ATOM 3890 O O . TYR A 1 483 ? 21.838 -17.962 18.643 1.00 93.94 483 TYR A O 1
ATOM 3898 N N . ASP A 1 484 ? 21.117 -19.490 17.138 1.00 91.69 484 ASP A N 1
ATOM 3899 C CA . ASP A 1 484 ? 21.217 -20.663 18.003 1.00 91.69 484 ASP A CA 1
ATOM 3900 C C . ASP A 1 484 ? 22.092 -21.754 17.372 1.00 91.69 484 ASP A C 1
ATOM 3902 O O . ASP A 1 484 ? 23.058 -22.199 17.987 1.00 91.69 484 ASP A O 1
ATOM 3906 N N . SER A 1 485 ? 21.786 -22.148 16.132 1.00 90.69 485 SER A N 1
ATOM 3907 C CA . SER A 1 485 ? 22.576 -23.102 15.340 1.00 90.69 485 SER A CA 1
ATOM 3908 C C . SER A 1 485 ? 22.373 -22.875 13.840 1.00 90.69 485 SER A C 1
ATOM 3910 O O . SER A 1 485 ? 21.357 -22.314 13.430 1.00 90.69 485 SER A O 1
ATOM 3912 N N . ALA A 1 486 ? 23.309 -23.313 13.000 1.00 89.81 486 ALA A N 1
ATOM 3913 C CA . ALA A 1 486 ? 23.120 -23.359 11.552 1.00 89.81 486 ALA A CA 1
ATOM 3914 C C . ALA A 1 486 ? 23.888 -24.521 10.919 1.00 89.81 486 ALA A C 1
ATOM 3916 O O . ALA A 1 486 ? 24.868 -25.014 11.473 1.00 89.81 486 ALA A O 1
ATOM 3917 N N . GLU A 1 487 ? 23.430 -24.939 9.746 1.00 87.88 487 GLU A N 1
ATOM 3918 C CA . GLU A 1 487 ? 24.047 -25.979 8.927 1.00 87.88 487 GLU A CA 1
ATOM 3919 C C . GLU A 1 487 ? 24.126 -25.524 7.465 1.00 87.88 487 GLU A C 1
ATOM 3921 O O . GLU A 1 487 ? 23.319 -24.702 7.005 1.00 87.88 487 GLU A O 1
ATOM 3926 N N . ILE A 1 488 ? 25.106 -26.058 6.726 1.00 84.44 488 ILE A N 1
ATOM 3927 C CA . ILE A 1 488 ? 25.147 -25.899 5.269 1.00 84.44 488 ILE A CA 1
ATOM 3928 C C . ILE A 1 488 ? 23.854 -26.470 4.707 1.00 84.44 488 ILE A C 1
ATOM 3930 O O . ILE A 1 488 ? 23.432 -27.568 5.070 1.00 84.44 488 ILE A O 1
ATOM 3934 N N . PHE A 1 489 ? 23.233 -25.717 3.808 1.00 83.19 489 PHE A N 1
ATOM 3935 C CA . PHE A 1 489 ? 22.052 -26.175 3.112 1.00 83.19 489 PHE A CA 1
ATOM 3936 C C . PHE A 1 489 ? 22.378 -26.391 1.637 1.00 83.19 489 PHE A C 1
ATOM 3938 O O . PHE A 1 489 ? 22.993 -25.542 0.999 1.00 83.19 489 PHE A O 1
ATOM 3945 N N . SER A 1 490 ? 21.946 -27.522 1.089 1.00 78.81 490 SER A N 1
ATOM 3946 C CA . SER A 1 490 ? 21.942 -27.775 -0.349 1.00 78.81 490 SER A CA 1
ATOM 3947 C C . SER A 1 490 ? 20.527 -28.115 -0.787 1.00 78.81 490 SER A C 1
ATOM 3949 O O . SER A 1 490 ? 19.791 -28.834 -0.107 1.00 78.81 490 SER A O 1
ATOM 3951 N N . PHE A 1 491 ? 20.140 -27.608 -1.954 1.00 70.06 491 PHE A N 1
ATOM 3952 C CA . PHE A 1 491 ? 18.856 -27.946 -2.558 1.00 70.06 491 PHE A CA 1
ATOM 3953 C C . PHE A 1 491 ? 18.796 -29.407 -3.041 1.00 70.06 491 PHE A C 1
ATOM 3955 O O . PHE A 1 491 ? 17.701 -29.925 -3.241 1.00 70.06 491 PHE A O 1
ATOM 3962 N N . GLU A 1 492 ? 19.944 -30.066 -3.228 1.00 62.56 492 GLU A N 1
ATOM 3963 C CA . GLU A 1 492 ? 20.045 -31.425 -3.778 1.00 62.56 492 GLU A CA 1
ATOM 3964 C C . GLU A 1 492 ? 19.748 -32.503 -2.718 1.00 62.56 492 GLU A C 1
ATOM 3966 O O . GLU A 1 492 ? 19.014 -33.455 -2.993 1.00 62.56 492 GLU A O 1
ATOM 3971 N N . ASP A 1 493 ? 20.188 -32.300 -1.472 1.00 53.69 493 ASP A N 1
ATOM 3972 C CA . ASP A 1 493 ? 20.080 -33.283 -0.379 1.00 53.69 493 ASP A CA 1
ATOM 3973 C C . ASP A 1 493 ? 18.638 -33.536 0.103 1.00 53.69 493 ASP A C 1
ATOM 3975 O O . ASP A 1 493 ? 18.314 -34.600 0.635 1.00 53.69 493 ASP A O 1
ATOM 3979 N N . GLN A 1 494 ? 17.727 -32.585 -0.117 1.00 48.62 494 GLN A N 1
ATOM 3980 C CA . GLN A 1 494 ? 16.317 -32.698 0.286 1.00 48.62 494 GLN A CA 1
ATOM 3981 C C . GLN A 1 494 ? 15.484 -33.608 -0.629 1.00 48.62 494 GLN A C 1
ATOM 3983 O O . GLN A 1 494 ? 14.424 -34.075 -0.212 1.00 48.62 494 GLN A O 1
ATOM 3988 N N . SER A 1 495 ? 15.963 -33.917 -1.838 1.00 45.22 495 SER A N 1
ATOM 3989 C CA . SER A 1 495 ? 15.317 -34.905 -2.715 1.00 45.22 495 SER A CA 1
ATOM 3990 C C . SER A 1 495 ? 15.454 -36.338 -2.172 1.00 45.22 495 SER A C 1
ATOM 3992 O O . SER A 1 495 ? 14.520 -37.131 -2.268 1.00 45.22 495 SER A O 1
ATOM 3994 N N . ASN A 1 496 ? 16.556 -36.635 -1.475 1.00 38.03 496 ASN A N 1
ATOM 3995 C CA . ASN A 1 496 ? 16.822 -37.941 -0.862 1.00 38.03 496 ASN A CA 1
ATOM 3996 C C . ASN A 1 496 ? 16.033 -38.180 0.445 1.00 38.03 496 ASN A C 1
ATOM 3998 O O . ASN A 1 496 ? 15.776 -39.326 0.820 1.00 38.03 496 ASN A O 1
ATOM 4002 N N . LEU A 1 497 ? 15.589 -37.117 1.128 1.00 37.72 497 LEU A N 1
ATOM 4003 C CA . LEU A 1 497 ? 14.822 -37.189 2.384 1.00 37.72 497 LEU A CA 1
ATOM 4004 C C . LEU A 1 497 ? 13.387 -37.729 2.214 1.00 37.72 497 LEU A C 1
ATOM 4006 O O . LEU A 1 497 ? 12.804 -38.201 3.192 1.00 37.72 497 LEU A O 1
ATOM 4010 N N . GLN A 1 498 ? 12.832 -37.745 0.993 1.00 39.81 498 GLN A N 1
ATOM 4011 C CA . GLN A 1 498 ? 11.525 -38.363 0.714 1.00 39.81 498 GLN A CA 1
ATOM 4012 C C . GLN A 1 498 ? 11.498 -39.881 0.973 1.00 39.81 498 GLN A C 1
ATOM 4014 O O . GLN A 1 498 ? 10.435 -40.420 1.286 1.00 39.81 498 GLN A O 1
ATOM 4019 N N . ASN A 1 499 ? 12.645 -40.569 0.909 1.00 37.06 499 ASN A N 1
ATOM 4020 C CA . ASN A 1 499 ? 12.700 -42.030 1.038 1.00 37.06 499 ASN A CA 1
ATOM 4021 C C . ASN A 1 499 ? 12.762 -42.532 2.492 1.00 37.06 499 ASN A C 1
ATOM 4023 O O . ASN A 1 499 ? 12.336 -43.652 2.765 1.00 37.06 499 ASN A O 1
ATOM 4027 N N . ASN A 1 500 ? 13.210 -41.710 3.448 1.00 31.20 500 ASN A N 1
ATOM 4028 C CA . ASN A 1 500 ? 13.500 -42.166 4.817 1.00 31.20 500 ASN A CA 1
ATOM 4029 C C . ASN A 1 500 ? 12.360 -41.971 5.837 1.00 31.20 500 ASN A C 1
ATOM 4031 O O . ASN A 1 500 ? 12.464 -42.443 6.965 1.00 31.20 500 ASN A O 1
ATOM 4035 N N . LEU A 1 501 ? 11.248 -41.324 5.469 1.00 30.94 501 LEU A N 1
ATOM 4036 C CA . LEU A 1 501 ? 10.132 -41.042 6.392 1.00 30.94 501 LEU A CA 1
ATOM 4037 C C . LEU A 1 501 ? 9.006 -42.098 6.385 1.00 30.94 501 LEU A C 1
ATOM 4039 O O . LEU A 1 501 ? 7.999 -41.914 7.065 1.00 30.94 501 LEU A O 1
ATOM 4043 N N . LYS A 1 502 ? 9.147 -43.216 5.654 1.00 30.98 502 LYS A N 1
ATOM 4044 C CA . LYS A 1 502 ? 8.086 -44.242 5.523 1.00 30.98 502 LYS A CA 1
ATOM 4045 C C . LYS A 1 502 ? 8.303 -45.564 6.270 1.00 30.98 502 LYS A C 1
ATOM 4047 O O . LYS A 1 502 ? 7.466 -46.453 6.141 1.00 30.98 502 LYS A O 1
ATOM 4052 N N . SER A 1 503 ? 9.346 -45.727 7.081 1.00 32.00 503 SER A N 1
ATOM 4053 C CA . SER A 1 503 ? 9.608 -47.010 7.754 1.00 32.00 503 SER A CA 1
ATOM 4054 C C . SER A 1 503 ? 9.414 -46.959 9.272 1.00 32.00 503 SER A C 1
ATOM 4056 O O . SER A 1 503 ? 10.394 -46.964 10.010 1.00 32.00 503 SER A O 1
ATOM 4058 N N . GLN A 1 504 ? 8.163 -46.984 9.747 1.00 28.55 504 GLN A N 1
ATOM 4059 C CA . GLN A 1 504 ? 7.824 -47.570 11.056 1.00 28.55 504 GLN A CA 1
ATOM 4060 C C . GLN A 1 504 ? 6.409 -48.171 11.059 1.00 28.55 504 GLN A C 1
ATOM 4062 O O . GLN A 1 504 ? 5.441 -47.503 11.409 1.00 28.55 504 GLN A O 1
ATOM 4067 N N . THR A 1 505 ? 6.284 -49.456 10.714 1.00 23.03 505 THR A N 1
ATOM 4068 C CA . THR A 1 505 ? 5.386 -50.431 11.381 1.00 23.03 505 THR A CA 1
ATOM 4069 C C . THR A 1 505 ? 5.811 -51.856 10.965 1.00 23.03 505 THR A C 1
ATOM 4071 O O . THR A 1 505 ? 6.264 -52.035 9.834 1.00 23.03 505 THR A O 1
ATOM 4074 N N . PRO A 1 506 ? 5.769 -52.862 11.861 1.00 26.67 506 PRO A N 1
ATOM 4075 C CA . PRO A 1 506 ? 6.522 -54.109 11.724 1.00 26.67 506 PRO A CA 1
ATOM 4076 C C . PRO A 1 506 ? 5.762 -55.172 10.917 1.00 26.67 506 PRO A C 1
ATOM 4078 O O . PRO A 1 506 ? 4.534 -55.222 10.952 1.00 26.67 506 PRO A O 1
ATOM 4081 N N . ILE A 1 507 ? 6.492 -56.076 10.254 1.00 26.75 507 ILE A N 1
ATOM 4082 C CA . ILE A 1 507 ? 5.923 -57.282 9.635 1.00 26.75 507 ILE A CA 1
ATOM 4083 C C . ILE A 1 507 ? 6.496 -58.515 10.339 1.00 26.75 507 ILE A C 1
ATOM 4085 O O . ILE A 1 507 ? 7.709 -58.714 10.386 1.00 26.75 507 ILE A O 1
ATOM 4089 N N . ILE A 1 508 ? 5.591 -59.328 10.889 1.00 22.59 508 ILE A N 1
ATOM 4090 C CA . ILE A 1 508 ? 5.858 -60.682 11.380 1.00 22.59 508 ILE A CA 1
ATOM 4091 C C . ILE A 1 508 ? 6.177 -61.590 10.185 1.00 22.59 508 ILE A C 1
ATOM 4093 O O . ILE A 1 508 ? 5.496 -61.574 9.161 1.00 22.59 508 ILE A O 1
ATOM 4097 N N . THR A 1 509 ? 7.230 -62.376 10.365 1.00 35.06 509 THR A N 1
ATOM 4098 C CA . THR A 1 509 ? 7.847 -63.353 9.467 1.00 35.06 509 THR A CA 1
ATOM 4099 C C . THR A 1 509 ? 7.024 -64.628 9.243 1.00 35.06 509 THR A C 1
ATOM 4101 O O . THR A 1 509 ? 6.255 -65.053 10.100 1.00 35.06 509 THR A O 1
ATOM 4104 N N . LYS A 1 510 ? 7.305 -65.298 8.120 1.00 22.28 510 LYS A N 1
ATOM 4105 C CA . LYS A 1 510 ? 7.560 -66.750 8.008 1.00 22.28 510 LYS A CA 1
ATOM 4106 C C . LYS A 1 510 ? 8.611 -66.895 6.898 1.00 22.28 510 LYS A C 1
ATOM 4108 O O . LYS A 1 510 ? 8.395 -66.391 5.802 1.00 22.28 510 LYS A O 1
ATOM 4113 N N . GLU A 1 511 ? 9.862 -67.222 7.230 1.00 26.14 511 GLU A N 1
ATOM 4114 C CA . GLU A 1 511 ? 10.378 -68.610 7.190 1.00 26.14 511 GLU A CA 1
ATOM 4115 C C . GLU A 1 511 ? 10.035 -69.290 5.849 1.00 26.14 511 GLU A C 1
ATOM 4117 O O . GLU A 1 511 ? 8.866 -69.407 5.511 1.00 26.14 511 GLU A O 1
ATOM 4122 N N . GLU A 1 512 ? 10.936 -69.769 4.997 1.00 27.73 512 GLU A N 1
ATOM 4123 C CA . GLU A 1 512 ? 12.347 -70.124 5.105 1.00 27.73 512 GLU A CA 1
ATOM 4124 C C . GLU A 1 512 ? 12.876 -70.318 3.665 1.00 27.73 512 GLU A C 1
ATOM 4126 O O . GLU A 1 512 ? 12.341 -71.089 2.877 1.00 27.73 512 GLU A O 1
ATOM 4131 N N . TYR A 1 513 ? 13.903 -69.556 3.303 1.00 24.45 513 TYR A N 1
ATOM 4132 C CA . TYR A 1 513 ? 15.192 -70.039 2.793 1.00 24.45 513 TYR A CA 1
ATOM 4133 C C . TYR A 1 513 ? 15.263 -71.371 1.978 1.00 24.45 513 TYR A C 1
ATOM 4135 O O . TYR A 1 513 ? 15.049 -72.450 2.523 1.00 24.45 513 TYR A O 1
ATOM 4143 N N . LYS A 1 514 ? 15.802 -71.270 0.737 1.00 28.94 514 LYS A N 1
ATOM 4144 C CA . LYS A 1 514 ? 17.035 -71.927 0.177 1.00 28.94 514 LYS A CA 1
ATOM 4145 C C . LYS A 1 514 ? 16.935 -72.690 -1.186 1.00 28.94 514 LYS A C 1
ATOM 4147 O O . LYS A 1 514 ? 15.843 -73.024 -1.619 1.00 28.94 514 LYS A O 1
ATOM 4152 N N . PRO A 1 515 ? 18.069 -72.903 -1.919 1.00 36.62 515 PRO A N 1
ATOM 4153 C CA . PRO A 1 515 ? 18.256 -72.483 -3.323 1.00 36.62 515 PRO A CA 1
ATOM 4154 C C . PRO A 1 515 ? 18.922 -73.579 -4.213 1.00 36.62 515 PRO A C 1
ATOM 4156 O O . PRO A 1 515 ? 19.067 -74.721 -3.778 1.00 36.62 515 PRO A O 1
ATOM 4159 N N . LYS A 1 516 ? 19.390 -73.221 -5.428 1.00 23.88 516 LYS A N 1
ATOM 4160 C CA . LYS A 1 516 ? 20.615 -73.725 -6.132 1.00 23.88 516 LYS A CA 1
ATOM 4161 C C . LYS A 1 516 ? 20.713 -73.037 -7.518 1.00 23.88 516 LYS A C 1
ATOM 4163 O O . LYS A 1 516 ? 19.829 -73.247 -8.332 1.00 23.88 516 LYS A O 1
ATOM 4168 N N . MET A 1 517 ? 21.576 -72.034 -7.767 1.00 25.58 517 MET A N 1
ATOM 4169 C CA . MET A 1 517 ? 23.023 -72.055 -8.135 1.00 25.58 517 MET A CA 1
ATOM 4170 C C . MET A 1 517 ? 23.364 -73.034 -9.279 1.00 25.58 517 MET A C 1
ATOM 4172 O O . MET A 1 517 ? 23.092 -74.219 -9.125 1.00 25.58 517 MET A O 1
ATOM 4176 N N . LYS A 1 518 ? 23.980 -72.655 -10.421 1.00 29.59 518 LYS A N 1
ATOM 4177 C CA . LYS A 1 518 ? 25.267 -71.933 -10.666 1.00 29.59 518 LYS A CA 1
ATOM 4178 C C . LYS A 1 518 ? 25.429 -71.698 -12.209 1.00 29.59 518 LYS A C 1
ATOM 4180 O O . LYS A 1 518 ? 24.772 -72.428 -12.941 1.00 29.59 518 LYS A O 1
ATOM 4185 N N . LYS A 1 519 ? 26.234 -70.793 -12.811 1.00 26.08 519 LYS A N 1
ATOM 4186 C CA . LYS A 1 519 ? 27.672 -70.428 -12.650 1.00 26.08 519 LYS A CA 1
ATOM 4187 C C . LYS A 1 519 ? 27.997 -69.156 -13.495 1.00 26.08 519 LYS A C 1
ATOM 4189 O O . LYS A 1 519 ? 27.553 -69.111 -14.633 1.00 26.08 519 LYS A O 1
ATOM 4194 N N . GLU A 1 520 ? 28.553 -68.079 -12.915 1.00 29.70 520 GLU A N 1
ATOM 4195 C CA . GLU A 1 520 ? 29.984 -67.628 -12.897 1.00 29.70 520 GLU A CA 1
ATOM 4196 C C . GLU A 1 520 ? 30.475 -66.930 -14.198 1.00 29.70 520 GLU A C 1
ATOM 4198 O O . GLU A 1 520 ? 30.184 -67.421 -15.277 1.00 29.70 520 GLU A O 1
ATOM 4203 N N . ASN A 1 521 ? 31.287 -65.856 -14.229 1.00 28.17 521 ASN A N 1
ATOM 4204 C CA . ASN A 1 521 ? 31.858 -64.923 -13.234 1.00 28.17 521 ASN A CA 1
ATOM 4205 C C . ASN A 1 521 ? 32.630 -63.800 -13.970 1.00 28.17 521 ASN A C 1
ATOM 4207 O O . ASN A 1 521 ? 33.269 -64.088 -14.982 1.00 28.17 521 ASN A O 1
ATOM 4211 N N . SER A 1 522 ? 32.689 -62.588 -13.397 1.00 24.67 522 SER A N 1
ATOM 4212 C CA . SER A 1 522 ? 33.891 -61.720 -13.283 1.00 24.67 522 SER A CA 1
ATOM 4213 C C . SER A 1 522 ? 33.587 -60.494 -12.389 1.00 24.67 522 SER A C 1
ATOM 4215 O O . SER A 1 522 ? 32.415 -60.156 -12.252 1.00 24.67 522 SER A O 1
ATOM 4217 N N . PRO A 1 523 ? 34.584 -59.896 -11.700 1.00 31.33 523 PRO A N 1
ATOM 4218 C CA . PRO A 1 523 ? 34.525 -59.673 -10.251 1.00 31.33 523 PRO A CA 1
ATOM 4219 C C . PRO A 1 523 ? 34.130 -58.265 -9.783 1.00 31.33 523 PRO A C 1
ATOM 4221 O O . PRO A 1 523 ? 34.343 -57.265 -10.462 1.00 31.33 523 PRO A O 1
ATOM 4224 N N . ILE A 1 524 ? 33.608 -58.256 -8.556 1.00 28.39 524 ILE A N 1
ATOM 4225 C CA . ILE A 1 524 ? 33.118 -57.148 -7.734 1.00 28.39 524 ILE A CA 1
ATOM 4226 C C . ILE A 1 524 ? 34.150 -56.866 -6.625 1.00 28.39 524 ILE A C 1
ATOM 4228 O O . ILE A 1 524 ? 34.642 -57.813 -6.011 1.00 28.39 524 ILE A O 1
ATOM 4232 N N . GLU A 1 525 ? 34.399 -55.592 -6.311 1.00 25.67 525 GLU A N 1
ATOM 4233 C CA . GLU A 1 525 ? 34.649 -55.154 -4.930 1.00 25.67 525 GLU A CA 1
ATOM 4234 C C . GLU A 1 525 ? 33.409 -54.384 -4.449 1.00 25.67 525 GLU A C 1
ATOM 4236 O O . GLU A 1 525 ? 32.929 -53.459 -5.104 1.00 25.67 525 GLU A O 1
ATOM 4241 N N . GLU A 1 526 ? 32.854 -54.850 -3.332 1.00 27.62 526 GLU A N 1
ATOM 4242 C CA . GLU A 1 526 ? 31.550 -54.525 -2.750 1.00 27.62 526 GLU A CA 1
ATOM 4243 C C . GLU A 1 526 ? 31.774 -54.027 -1.321 1.00 27.62 526 GLU A C 1
ATOM 4245 O O . GLU A 1 526 ? 32.481 -54.705 -0.581 1.00 27.62 526 GLU A O 1
ATOM 4250 N N . ILE A 1 527 ? 31.109 -52.933 -0.928 1.00 24.00 527 ILE A N 1
ATOM 4251 C CA . ILE A 1 527 ? 30.454 -52.742 0.388 1.00 24.00 527 ILE A CA 1
ATOM 4252 C C . ILE A 1 527 ? 29.261 -51.788 0.129 1.00 24.00 527 ILE A C 1
ATOM 4254 O O . ILE A 1 527 ? 29.451 -50.584 -0.001 1.00 24.00 527 ILE A O 1
ATOM 4258 N N . THR A 1 528 ? 28.106 -52.277 -0.339 1.00 31.31 528 THR A N 1
ATOM 4259 C CA . THR A 1 528 ? 26.889 -52.731 0.387 1.00 31.31 528 THR A CA 1
ATOM 4260 C C . THR A 1 528 ? 26.114 -51.680 1.195 1.00 31.31 528 THR A C 1
ATOM 4262 O O . THR A 1 528 ? 26.549 -51.275 2.271 1.00 31.31 528 THR A O 1
ATOM 4265 N N . ASN A 1 529 ? 24.916 -51.346 0.686 1.00 25.20 529 ASN A N 1
ATOM 4266 C CA . ASN A 1 529 ? 23.593 -51.237 1.348 1.00 25.20 529 ASN A CA 1
ATOM 4267 C C . ASN A 1 529 ? 22.636 -50.556 0.335 1.00 25.20 529 ASN A C 1
ATOM 4269 O O . ASN A 1 529 ? 22.940 -49.457 -0.099 1.00 25.20 529 ASN A O 1
ATOM 4273 N N . GLY A 1 530 ? 21.483 -51.045 -0.129 1.00 26.20 530 GLY A N 1
ATOM 4274 C CA . GLY A 1 530 ? 20.670 -52.237 0.099 1.00 26.20 530 GLY A CA 1
ATOM 4275 C C . GLY A 1 530 ? 19.231 -51.933 -0.385 1.00 26.20 530 GLY A C 1
ATOM 4276 O O . GLY A 1 530 ? 18.623 -50.991 0.109 1.00 26.20 530 GLY A O 1
ATOM 4277 N N . ASN A 1 531 ? 18.714 -52.766 -1.302 1.00 29.44 531 ASN A N 1
ATOM 4278 C CA . ASN A 1 531 ? 17.326 -52.953 -1.789 1.00 29.44 531 ASN A CA 1
ATOM 4279 C C . ASN A 1 531 ? 16.733 -52.053 -2.905 1.00 29.44 531 ASN A C 1
ATOM 4281 O O . ASN A 1 531 ? 16.462 -50.868 -2.742 1.00 29.44 531 ASN A O 1
ATOM 4285 N N . ILE A 1 532 ? 16.454 -52.730 -4.029 1.00 36.19 532 ILE A N 1
ATOM 4286 C CA . ILE A 1 532 ? 15.890 -52.290 -5.313 1.00 36.19 532 ILE A CA 1
ATOM 4287 C C . ILE A 1 532 ? 14.371 -52.554 -5.310 1.00 36.19 532 ILE A C 1
ATOM 4289 O O . ILE A 1 532 ? 13.953 -53.676 -5.029 1.00 36.19 532 ILE A O 1
ATOM 4293 N N . ASN A 1 533 ? 13.549 -51.559 -5.661 1.00 42.47 533 ASN A N 1
ATOM 4294 C CA . ASN A 1 533 ? 12.149 -51.765 -6.062 1.00 42.47 533 ASN A CA 1
ATOM 4295 C C . ASN A 1 533 ? 12.100 -51.931 -7.590 1.00 42.47 533 ASN A C 1
ATOM 4297 O O . ASN A 1 533 ? 12.224 -50.943 -8.312 1.00 42.47 533 ASN A O 1
ATOM 4301 N N . GLU A 1 534 ? 11.913 -53.152 -8.096 1.00 55.53 534 GLU A N 1
ATOM 4302 C CA . GLU A 1 534 ? 11.705 -53.381 -9.533 1.00 55.53 534 GLU A CA 1
ATOM 4303 C C . GLU A 1 534 ? 10.311 -52.889 -9.950 1.00 55.53 534 GLU A C 1
ATOM 4305 O O . GLU A 1 534 ? 9.294 -53.301 -9.399 1.00 55.53 534 GLU A O 1
ATOM 4310 N N . ILE A 1 535 ? 10.262 -51.971 -10.915 1.00 60.69 535 ILE A N 1
ATOM 4311 C CA . ILE A 1 535 ? 9.021 -51.444 -11.490 1.00 60.69 535 ILE A CA 1
ATOM 4312 C C . ILE A 1 535 ? 8.349 -52.561 -12.303 1.00 60.69 535 ILE A C 1
ATOM 4314 O O . ILE A 1 535 ? 8.954 -53.118 -13.215 1.00 60.69 535 ILE A O 1
ATOM 4318 N N . ARG A 1 536 ? 7.086 -52.872 -11.999 1.00 63.34 536 ARG A N 1
ATOM 4319 C CA . ARG A 1 536 ? 6.301 -53.930 -12.658 1.00 63.34 536 ARG A CA 1
ATOM 4320 C C . ARG A 1 536 ? 5.492 -53.448 -13.854 1.00 63.34 536 ARG A C 1
ATOM 4322 O O . ARG A 1 536 ? 5.183 -54.255 -14.720 1.00 63.34 536 ARG A O 1
ATOM 4329 N N . GLU A 1 537 ? 5.079 -52.182 -13.876 1.00 73.56 537 GLU A N 1
ATOM 4330 C CA . GLU A 1 537 ? 4.279 -51.601 -14.963 1.00 73.56 537 GLU A CA 1
ATOM 4331 C C . GLU A 1 537 ? 4.365 -50.065 -14.941 1.00 73.56 537 GLU A C 1
ATOM 4333 O O . GLU A 1 537 ? 4.321 -49.455 -13.871 1.00 73.56 537 GLU A O 1
ATOM 4338 N N . ILE A 1 538 ? 4.430 -49.428 -16.112 1.00 79.12 538 ILE A N 1
ATOM 4339 C CA . ILE A 1 538 ? 4.319 -47.969 -16.262 1.00 79.12 538 ILE A CA 1
ATOM 4340 C C . ILE A 1 538 ? 2.909 -47.631 -16.732 1.00 79.12 538 ILE A C 1
ATOM 4342 O O . ILE A 1 538 ? 2.414 -48.189 -17.709 1.00 79.12 538 ILE A O 1
ATOM 4346 N N . ILE A 1 539 ? 2.250 -46.704 -16.041 1.00 78.50 539 ILE A N 1
ATOM 4347 C CA . ILE A 1 539 ? 0.884 -46.281 -16.343 1.00 78.50 539 ILE A CA 1
ATOM 4348 C C . ILE A 1 539 ? 0.892 -44.805 -16.739 1.00 78.50 539 ILE A C 1
ATOM 4350 O O . ILE A 1 539 ? 1.096 -43.930 -15.901 1.00 78.50 539 ILE A O 1
ATOM 4354 N N . ILE A 1 540 ? 0.616 -44.530 -18.010 1.00 81.50 540 ILE A N 1
ATOM 4355 C CA . ILE A 1 540 ? 0.490 -43.176 -18.560 1.00 81.50 540 ILE A CA 1
ATOM 4356 C C . ILE A 1 540 ? -0.985 -42.782 -18.530 1.00 81.50 540 ILE A C 1
ATOM 4358 O O . ILE A 1 540 ? -1.837 -43.518 -19.012 1.00 81.50 540 ILE A O 1
ATOM 4362 N N . THR A 1 541 ? -1.318 -41.627 -17.968 1.00 78.56 541 THR A N 1
ATOM 4363 C CA . THR A 1 541 ? -2.694 -41.148 -17.837 1.00 78.56 541 THR A CA 1
ATOM 4364 C C . THR A 1 541 ? -2.944 -39.963 -18.757 1.00 78.56 541 THR A C 1
ATOM 4366 O O . THR A 1 541 ? -2.270 -38.949 -18.645 1.00 78.56 541 THR A O 1
ATOM 4369 N N . LEU A 1 542 ? -3.963 -40.051 -19.610 1.00 79.94 542 LEU A N 1
ATOM 4370 C CA . LEU A 1 542 ? -4.353 -38.973 -20.517 1.00 79.94 542 LEU A CA 1
ATOM 4371 C C . LEU A 1 542 ? -5.743 -38.446 -20.151 1.00 79.94 542 LEU A C 1
ATOM 4373 O O . LEU A 1 542 ? -6.700 -39.210 -20.038 1.00 79.94 542 LEU A O 1
ATOM 4377 N N . ASP A 1 543 ? -5.854 -37.133 -19.966 1.00 76.25 543 ASP A N 1
ATOM 4378 C CA . ASP A 1 543 ? -7.123 -36.425 -19.767 1.00 76.25 543 ASP A CA 1
ATOM 4379 C C . ASP A 1 543 ? -7.646 -35.880 -21.102 1.00 76.25 543 ASP A C 1
ATOM 4381 O O . ASP A 1 543 ? -7.011 -35.033 -21.738 1.00 76.25 543 ASP A O 1
ATOM 4385 N N . THR A 1 544 ? -8.826 -36.338 -21.524 1.00 65.88 544 THR A N 1
ATOM 4386 C CA . THR A 1 544 ? -9.407 -35.941 -22.813 1.00 65.88 544 THR A CA 1
ATOM 4387 C C . THR A 1 544 ? -9.668 -34.437 -22.930 1.00 65.88 544 THR A C 1
ATOM 4389 O O . THR A 1 544 ? -9.622 -33.912 -24.036 1.00 65.88 544 THR A O 1
ATOM 4392 N N . GLN A 1 545 ? -9.892 -33.700 -21.834 1.00 65.75 545 GLN A N 1
ATOM 4393 C CA . GLN A 1 545 ? -10.116 -32.250 -21.909 1.00 65.75 545 GLN A CA 1
ATOM 4394 C C . GLN A 1 545 ? -8.812 -31.471 -22.094 1.00 65.75 545 GLN A C 1
ATOM 4396 O O . GLN A 1 545 ? -8.777 -30.518 -22.868 1.00 65.75 545 GLN A O 1
ATOM 4401 N N . LYS A 1 546 ? -7.733 -31.898 -21.428 1.00 63.34 546 LYS A N 1
ATOM 4402 C CA . LYS A 1 546 ? -6.420 -31.234 -21.508 1.00 63.34 546 LYS A CA 1
ATOM 4403 C C . LYS A 1 546 ? -5.649 -31.573 -22.778 1.00 63.34 546 LYS A C 1
ATOM 4405 O O . LYS A 1 546 ? -4.856 -30.762 -23.240 1.00 63.34 546 LYS A O 1
ATOM 4410 N N . HIS A 1 547 ? -5.885 -32.760 -23.331 1.00 65.44 547 HIS A N 1
ATOM 4411 C CA . HIS A 1 547 ? -5.086 -33.306 -24.424 1.00 65.44 547 HIS A CA 1
ATOM 4412 C C . HIS A 1 547 ? -5.848 -33.440 -25.759 1.00 65.44 547 HIS A C 1
ATOM 4414 O O . HIS A 1 547 ? -5.265 -33.889 -26.742 1.00 65.44 547 HIS A O 1
ATOM 4420 N N . SER A 1 548 ? -7.120 -33.015 -25.838 1.00 58.31 548 SER A N 1
ATOM 4421 C CA . SER A 1 548 ? -7.947 -33.080 -27.067 1.00 58.31 548 SER A CA 1
ATOM 4422 C C . SER A 1 548 ? -7.436 -32.236 -28.239 1.00 58.31 548 SER A C 1
ATOM 4424 O O . SER A 1 548 ? -7.787 -32.508 -29.386 1.00 58.31 548 SER A O 1
ATOM 4426 N N . SER A 1 549 ? -6.616 -31.217 -27.975 1.00 57.94 549 SER A N 1
ATOM 4427 C CA . SER A 1 549 ? -6.061 -30.321 -28.995 1.00 57.94 549 SER A CA 1
ATOM 4428 C C . SER A 1 549 ? -4.827 -30.885 -29.712 1.00 57.94 549 SER A C 1
ATOM 4430 O O . SER A 1 549 ? -4.477 -30.377 -30.777 1.00 57.94 549 SER A O 1
ATOM 4432 N N . ASN A 1 550 ? -4.185 -31.938 -29.185 1.00 67.12 550 ASN A N 1
ATOM 4433 C CA . ASN A 1 550 ? -2.978 -32.519 -29.777 1.00 67.12 550 ASN A CA 1
ATOM 4434 C C . ASN A 1 550 ? -3.294 -33.807 -30.564 1.00 67.12 550 ASN A C 1
ATOM 4436 O O . ASN A 1 550 ? -3.376 -34.896 -29.996 1.00 67.12 550 ASN A O 1
ATOM 4440 N N . LYS A 1 551 ? -3.434 -33.682 -31.892 1.00 62.38 551 LYS A N 1
ATOM 4441 C CA . LYS A 1 551 ? -3.731 -34.805 -32.805 1.00 62.38 551 LYS A CA 1
ATOM 4442 C C . LYS A 1 551 ? -2.609 -35.848 -32.917 1.00 62.38 551 LYS A C 1
ATOM 4444 O O . LYS A 1 551 ? -2.904 -36.962 -33.332 1.00 62.38 551 LYS A O 1
ATOM 4449 N N . HIS A 1 552 ? -1.371 -35.508 -32.549 1.00 71.00 552 HIS A N 1
ATOM 4450 C CA . HIS A 1 552 ? -0.190 -36.377 -32.687 1.00 71.00 552 HIS A CA 1
ATOM 4451 C C . HIS A 1 552 ? 0.294 -36.970 -31.359 1.00 71.00 552 HIS A C 1
ATOM 4453 O O . HIS A 1 552 ? 1.247 -37.740 -31.333 1.00 71.00 552 HIS A O 1
ATOM 4459 N N . LEU A 1 553 ? -0.401 -36.682 -30.254 1.00 76.81 553 LEU A N 1
ATOM 4460 C CA . LEU A 1 553 ? 0.007 -37.085 -28.909 1.00 76.81 553 LEU A CA 1
ATOM 4461 C C . LEU A 1 553 ? 0.274 -38.591 -28.771 1.00 76.81 553 LEU A C 1
ATOM 4463 O O . LEU A 1 553 ? 1.239 -39.000 -28.133 1.00 76.81 553 LEU A O 1
ATOM 4467 N N . MET A 1 554 ? -0.585 -39.422 -29.362 1.00 74.00 554 MET A N 1
ATOM 4468 C CA . MET A 1 554 ? -0.423 -40.876 -29.308 1.00 74.00 554 MET A CA 1
ATOM 4469 C C . MET A 1 554 ? 0.750 -41.366 -30.159 1.00 74.00 554 MET A C 1
ATOM 4471 O O . MET A 1 554 ? 1.412 -42.324 -29.761 1.00 74.00 554 MET A O 1
ATOM 4475 N N . ASP A 1 555 ? 1.042 -40.702 -31.278 1.00 72.62 555 ASP A N 1
ATOM 4476 C CA . ASP A 1 555 ? 2.192 -41.028 -32.127 1.00 72.62 555 ASP A CA 1
ATOM 4477 C C . ASP A 1 555 ? 3.500 -40.663 -31.411 1.00 72.62 555 ASP A C 1
ATOM 4479 O O . ASP A 1 555 ? 4.432 -41.466 -31.380 1.00 72.62 555 ASP A O 1
ATOM 4483 N N . ASP A 1 556 ? 3.536 -39.500 -30.755 1.00 77.75 556 ASP A N 1
ATOM 4484 C CA . ASP A 1 556 ? 4.692 -39.031 -29.988 1.00 77.75 556 ASP A CA 1
ATOM 4485 C C . ASP A 1 556 ? 4.985 -39.928 -28.778 1.00 77.75 556 ASP A C 1
ATOM 4487 O O . ASP A 1 556 ? 6.135 -40.311 -28.549 1.00 77.75 556 ASP A O 1
ATOM 4491 N N . ILE A 1 557 ? 3.945 -40.328 -28.033 1.00 79.38 557 ILE A N 1
ATOM 4492 C CA . ILE A 1 557 ? 4.081 -41.296 -26.935 1.00 79.38 557 ILE A CA 1
ATOM 4493 C C . ILE A 1 557 ? 4.612 -42.619 -27.486 1.00 79.38 557 ILE A C 1
ATOM 4495 O O . ILE A 1 557 ? 5.592 -43.145 -26.967 1.00 79.38 557 ILE A O 1
ATOM 4499 N N . THR A 1 558 ? 4.015 -43.143 -28.560 1.00 77.00 558 THR A N 1
ATOM 4500 C CA . THR A 1 558 ? 4.433 -44.425 -29.150 1.00 77.00 558 THR A CA 1
ATOM 4501 C C . THR A 1 558 ? 5.891 -44.381 -29.604 1.00 77.00 558 THR A C 1
ATOM 4503 O O . THR A 1 558 ? 6.634 -45.327 -29.352 1.00 77.00 558 THR A O 1
ATOM 4506 N N . ARG A 1 559 ? 6.333 -43.270 -30.202 1.00 75.75 559 ARG A N 1
ATOM 4507 C CA . ARG A 1 559 ? 7.724 -43.076 -30.620 1.00 75.75 559 ARG A CA 1
ATOM 4508 C C . ARG A 1 559 ? 8.690 -43.097 -29.439 1.00 75.75 559 ARG A C 1
ATOM 4510 O O . ARG A 1 559 ? 9.683 -43.809 -29.491 1.00 75.75 559 ARG A O 1
ATOM 4517 N N . ILE A 1 560 ? 8.373 -42.386 -28.356 1.00 78.56 560 ILE A N 1
ATOM 4518 C CA . ILE A 1 560 ? 9.209 -42.384 -27.145 1.00 78.56 560 ILE A CA 1
ATOM 4519 C C . ILE A 1 560 ? 9.290 -43.784 -26.530 1.00 78.56 560 ILE A C 1
ATOM 4521 O O . ILE A 1 560 ? 10.360 -44.179 -26.066 1.00 78.56 560 ILE A O 1
ATOM 4525 N N . LEU A 1 561 ? 8.185 -44.537 -26.528 1.00 80.31 561 LEU A N 1
ATOM 4526 C CA . LEU A 1 561 ? 8.175 -45.904 -26.011 1.00 80.31 561 LEU A CA 1
ATOM 4527 C C . LEU A 1 561 ? 9.059 -46.836 -26.856 1.00 80.31 561 LEU A C 1
ATOM 4529 O O . LEU A 1 561 ? 9.850 -47.586 -26.293 1.00 80.31 561 LEU A O 1
ATOM 4533 N N . LEU A 1 562 ? 8.978 -46.754 -28.187 1.00 76.38 562 LEU A N 1
ATOM 4534 C CA . LEU A 1 562 ? 9.813 -47.549 -29.099 1.00 76.38 562 LEU A CA 1
ATOM 4535 C C . LEU A 1 562 ? 11.297 -47.154 -29.043 1.00 76.38 562 LEU A C 1
ATOM 4537 O O . LEU A 1 562 ? 12.166 -48.010 -29.149 1.00 76.38 562 LEU A O 1
ATOM 4541 N N . ASP A 1 563 ? 11.607 -45.879 -28.806 1.00 75.44 563 ASP A N 1
ATOM 4542 C CA . ASP A 1 563 ? 12.991 -45.406 -28.668 1.00 75.44 563 ASP A CA 1
ATOM 4543 C C . ASP A 1 563 ? 13.655 -45.854 -27.345 1.00 75.44 563 ASP A C 1
ATOM 4545 O O . ASP A 1 563 ? 14.848 -45.622 -27.144 1.00 75.44 563 ASP A O 1
ATOM 4549 N N . ASN A 1 564 ? 12.902 -46.465 -26.419 1.00 77.88 564 ASN A N 1
ATOM 4550 C CA . ASN A 1 564 ? 13.373 -46.852 -25.084 1.00 77.88 564 ASN A CA 1
ATOM 4551 C C . ASN A 1 564 ? 13.011 -48.305 -24.722 1.00 77.88 564 ASN A C 1
ATOM 4553 O O . ASN A 1 564 ? 12.638 -48.570 -23.578 1.00 77.88 564 ASN A O 1
ATOM 4557 N N . GLU A 1 565 ? 13.130 -49.242 -25.670 1.00 74.19 565 GLU A N 1
ATOM 4558 C CA . GLU A 1 565 ? 12.821 -50.669 -25.470 1.00 74.19 565 GLU A CA 1
ATOM 4559 C C . GLU A 1 565 ? 13.485 -51.280 -24.215 1.00 74.19 565 GLU A C 1
ATOM 4561 O O . GLU A 1 565 ? 14.648 -51.028 -23.884 1.00 74.19 565 GLU A O 1
ATOM 4566 N N . GLY A 1 566 ? 12.728 -52.113 -23.501 1.00 80.12 566 GLY A N 1
ATOM 4567 C CA . GLY A 1 566 ? 13.147 -52.734 -22.249 1.00 80.12 566 GLY A CA 1
ATOM 4568 C C . GLY A 1 566 ? 12.186 -53.817 -21.773 1.00 80.12 566 GLY A C 1
ATOM 4569 O O . GLY A 1 566 ? 11.519 -54.458 -22.578 1.00 80.12 566 GLY A O 1
ATOM 4570 N N . ASN A 1 567 ? 12.121 -54.038 -20.457 1.00 76.81 567 ASN A N 1
ATOM 4571 C CA . ASN A 1 567 ? 11.386 -55.173 -19.876 1.00 76.81 567 ASN A CA 1
ATOM 4572 C C . ASN A 1 567 ? 10.128 -54.777 -19.086 1.00 76.81 567 ASN A C 1
ATOM 4574 O O . ASN A 1 567 ? 9.422 -55.661 -18.602 1.00 76.81 567 ASN A O 1
ATOM 4578 N N . ILE A 1 568 ? 9.839 -53.479 -18.934 1.00 79.69 568 ILE A N 1
ATOM 4579 C CA . ILE A 1 568 ? 8.716 -53.008 -18.114 1.00 79.69 568 ILE A CA 1
ATOM 4580 C C . ILE A 1 568 ? 7.503 -52.728 -19.010 1.00 79.69 568 ILE A C 1
ATOM 4582 O O . ILE A 1 568 ? 7.592 -51.847 -19.866 1.00 79.69 568 ILE A O 1
ATOM 4586 N N . PRO A 1 569 ? 6.364 -53.412 -18.814 1.00 78.75 569 PRO A N 1
ATOM 4587 C CA . PRO A 1 569 ? 5.175 -53.209 -19.633 1.00 78.75 569 PRO A CA 1
ATOM 4588 C C . PRO A 1 569 ? 4.534 -51.838 -19.398 1.00 78.75 569 PRO A C 1
ATOM 4590 O O . PRO A 1 569 ? 4.508 -51.331 -18.273 1.00 78.75 569 PRO A O 1
ATOM 4593 N N . VAL A 1 570 ? 3.966 -51.261 -20.460 1.00 81.31 570 VAL A N 1
ATOM 4594 C CA . VAL A 1 570 ? 3.326 -49.939 -20.437 1.00 81.31 570 VAL A CA 1
ATOM 4595 C C . VAL A 1 570 ? 1.824 -50.041 -20.710 1.00 81.31 570 VAL A C 1
ATOM 4597 O O . VAL A 1 570 ? 1.368 -50.744 -21.614 1.00 81.31 570 VAL A O 1
ATOM 4600 N N . SER A 1 571 ? 1.041 -49.282 -19.947 1.00 78.94 571 SER A N 1
ATOM 4601 C CA . SER A 1 571 ? -0.403 -49.138 -20.127 1.00 78.94 571 SER A CA 1
ATOM 4602 C C . SER A 1 571 ? -0.814 -47.672 -20.172 1.00 78.94 571 SER A C 1
ATOM 4604 O O . SER A 1 571 ? -0.299 -46.851 -19.416 1.00 78.94 571 SER A O 1
ATOM 4606 N N . ILE A 1 572 ? -1.802 -47.344 -21.003 1.00 81.44 572 ILE A N 1
ATOM 4607 C CA . ILE A 1 572 ? -2.366 -45.995 -21.108 1.00 81.44 572 ILE A CA 1
ATOM 4608 C C . ILE A 1 572 ? -3.774 -45.980 -20.514 1.00 81.44 572 ILE A C 1
ATOM 4610 O O . ILE A 1 572 ? -4.631 -46.772 -20.895 1.00 81.44 572 ILE A O 1
ATOM 4614 N N . VAL A 1 573 ? -4.034 -45.070 -19.579 1.00 78.38 573 VAL A N 1
ATOM 4615 C CA . VAL A 1 573 ? -5.349 -44.836 -18.979 1.00 78.38 573 VAL A CA 1
ATOM 4616 C C . VAL A 1 573 ? -5.907 -43.522 -19.499 1.00 78.38 573 VAL A C 1
ATOM 4618 O O . VAL A 1 573 ? -5.433 -42.450 -19.132 1.00 78.38 573 VAL A O 1
ATOM 4621 N N . VAL A 1 574 ? -6.958 -43.595 -20.308 1.00 76.44 574 VAL A N 1
ATOM 4622 C CA . VAL A 1 574 ? -7.671 -42.412 -20.794 1.00 76.44 574 VAL A CA 1
ATOM 4623 C C . VAL A 1 574 ? -8.825 -42.103 -19.840 1.00 76.44 574 VAL A C 1
ATOM 4625 O O . VAL A 1 574 ? -9.666 -42.966 -19.570 1.00 76.44 574 VAL A O 1
ATOM 4628 N N . LYS A 1 575 ? -8.846 -40.884 -19.293 1.00 72.00 575 LYS A N 1
ATOM 4629 C CA . LYS A 1 575 ? -9.886 -40.377 -18.389 1.00 72.00 575 LYS A CA 1
ATOM 4630 C C . LYS A 1 575 ? -10.826 -39.443 -19.154 1.00 72.00 575 LYS A C 1
ATOM 4632 O O . LYS A 1 575 ? -10.383 -38.413 -19.659 1.00 72.00 575 LYS A O 1
ATOM 4637 N N . ASN A 1 576 ? -12.113 -39.783 -19.172 1.00 65.75 576 ASN A N 1
ATOM 4638 C CA . ASN A 1 576 ? -13.212 -38.884 -19.530 1.00 65.75 576 ASN A CA 1
ATOM 4639 C C . ASN A 1 576 ? -14.094 -38.675 -18.281 1.00 65.75 576 ASN A C 1
ATOM 4641 O O . ASN A 1 576 ? -14.083 -39.525 -17.394 1.00 65.75 576 ASN A O 1
ATOM 4645 N N . ASN A 1 577 ? -14.844 -37.571 -18.181 1.00 60.19 577 ASN A N 1
ATOM 4646 C CA . ASN A 1 577 ? -15.502 -37.065 -16.956 1.00 60.19 577 ASN A CA 1
ATOM 4647 C C . ASN A 1 577 ? -16.372 -38.070 -16.162 1.00 60.19 577 ASN A C 1
ATOM 4649 O O . ASN A 1 577 ? -16.765 -37.773 -15.038 1.00 60.19 577 ASN A O 1
ATOM 4653 N N . SER A 1 578 ? -16.677 -39.246 -16.712 1.00 55.16 578 SER A N 1
ATOM 4654 C CA . SER A 1 578 ? -17.429 -40.320 -16.051 1.00 55.16 578 SER A CA 1
ATOM 4655 C C . SER A 1 578 ? -16.823 -41.728 -16.197 1.00 55.16 578 SER A C 1
ATOM 4657 O O . SER A 1 578 ? -17.273 -42.631 -15.498 1.00 55.16 578 SER A O 1
ATOM 4659 N N . GLU A 1 579 ? -15.779 -41.940 -17.014 1.00 56.91 579 GLU A N 1
ATOM 4660 C CA . GLU A 1 579 ? -15.224 -43.277 -17.296 1.00 56.91 579 GLU A CA 1
ATOM 4661 C C . GLU A 1 579 ? -13.690 -43.274 -17.435 1.00 56.91 579 GLU A C 1
ATOM 4663 O O . GLU A 1 579 ? -13.079 -42.316 -17.917 1.00 56.91 579 GLU A O 1
ATOM 4668 N N . LYS A 1 580 ? -13.053 -44.375 -17.009 1.00 71.00 580 LYS A N 1
ATOM 4669 C CA . LYS A 1 580 ? -11.614 -44.624 -17.184 1.00 71.00 580 LYS A CA 1
ATOM 4670 C C . LYS A 1 580 ? -11.419 -45.879 -18.022 1.00 71.00 580 LYS A C 1
ATOM 4672 O O . LYS A 1 580 ? -11.805 -46.961 -17.587 1.00 71.00 580 LYS A O 1
ATOM 4677 N N . ILE A 1 581 ? -10.773 -45.741 -19.174 1.00 67.69 581 ILE A N 1
ATOM 4678 C CA . ILE A 1 581 ? -10.459 -46.868 -20.057 1.00 67.69 581 ILE A CA 1
ATOM 4679 C C . ILE A 1 581 ? -8.955 -47.120 -19.982 1.00 67.69 581 ILE A C 1
ATOM 4681 O O . ILE A 1 581 ? -8.164 -46.221 -20.262 1.00 67.69 581 ILE A O 1
ATOM 4685 N N . LYS A 1 582 ? -8.561 -48.334 -19.579 1.00 78.25 582 LYS A N 1
ATOM 4686 C CA . LYS A 1 582 ? -7.161 -48.779 -19.580 1.00 78.25 582 LYS A CA 1
ATOM 4687 C C . LYS A 1 582 ? -6.882 -49.572 -20.858 1.00 78.25 582 LYS A C 1
ATOM 4689 O O . LYS A 1 582 ? -7.511 -50.598 -21.096 1.00 78.25 582 LYS A O 1
ATOM 4694 N N . LEU A 1 583 ? -5.923 -49.101 -21.642 1.00 71.94 583 LEU A N 1
ATOM 4695 C CA . LEU A 1 583 ? -5.378 -49.749 -22.827 1.00 71.94 583 LEU A CA 1
ATOM 4696 C C . LEU A 1 583 ? -4.015 -50.337 -22.456 1.00 71.94 583 LEU A C 1
ATOM 4698 O O . LEU A 1 583 ? -3.089 -49.594 -22.136 1.00 71.94 583 LEU A O 1
ATOM 4702 N N . ASN A 1 584 ? -3.888 -51.660 -22.482 1.00 74.44 584 ASN A N 1
ATOM 4703 C CA . ASN A 1 584 ? -2.582 -52.303 -22.338 1.00 74.44 584 ASN A CA 1
ATOM 4704 C C . ASN A 1 584 ? -1.878 -52.269 -23.700 1.00 74.44 584 ASN A C 1
ATOM 4706 O O . ASN A 1 584 ? -2.509 -52.584 -24.711 1.00 74.44 584 ASN A O 1
ATOM 4710 N N . LEU A 1 585 ? -0.590 -51.927 -23.733 1.00 73.50 585 LEU A N 1
ATOM 4711 C CA . LEU A 1 585 ? 0.212 -51.925 -24.957 1.00 73.50 585 LEU A CA 1
ATOM 4712 C C . LEU A 1 585 ? 1.165 -53.130 -24.938 1.00 73.50 585 LEU A C 1
ATOM 4714 O O . LEU A 1 585 ? 2.304 -53.001 -24.499 1.00 73.50 585 LEU A O 1
ATOM 4718 N N . PRO A 1 586 ? 0.735 -54.320 -25.402 1.00 58.41 586 PRO A N 1
ATOM 4719 C CA . PRO A 1 586 ? 1.512 -55.558 -25.264 1.00 58.41 586 PRO A CA 1
ATOM 4720 C C . PRO A 1 586 ? 2.832 -55.563 -26.052 1.00 58.41 586 PRO A C 1
ATOM 4722 O O . PRO A 1 586 ? 3.641 -56.466 -25.872 1.00 58.41 586 PRO A O 1
ATOM 4725 N N . PHE A 1 587 ? 3.036 -54.580 -26.930 1.00 59.16 587 PHE A N 1
ATOM 4726 C CA . PHE A 1 587 ? 4.237 -54.405 -27.745 1.00 59.16 587 PHE A CA 1
ATOM 4727 C C . PHE A 1 587 ? 5.215 -53.359 -27.184 1.00 59.16 587 PHE A C 1
ATOM 4729 O O . PHE A 1 587 ? 6.304 -53.219 -27.725 1.00 59.16 587 PHE A O 1
ATOM 4736 N N . ALA A 1 588 ? 4.848 -52.617 -26.134 1.00 63.44 588 ALA A N 1
ATOM 4737 C CA . ALA A 1 588 ? 5.656 -51.532 -25.586 1.00 63.44 588 ALA A CA 1
ATOM 4738 C C . ALA A 1 588 ? 6.165 -51.906 -24.189 1.00 63.44 588 ALA A C 1
ATOM 4740 O O . ALA A 1 588 ? 5.529 -51.595 -23.179 1.00 63.44 588 ALA A O 1
ATOM 4741 N N . ASN A 1 589 ? 7.312 -52.584 -24.146 1.00 80.00 589 ASN A N 1
ATOM 4742 C CA . ASN A 1 589 ? 8.079 -52.758 -22.918 1.00 80.00 589 ASN A CA 1
ATOM 4743 C C . ASN A 1 589 ? 9.264 -51.794 -22.945 1.00 80.00 589 ASN A C 1
ATOM 4745 O O . ASN A 1 589 ? 9.953 -51.721 -23.961 1.00 80.00 589 ASN A O 1
ATOM 4749 N N . VAL A 1 590 ? 9.512 -51.070 -21.854 1.00 80.31 590 VAL A N 1
ATOM 4750 C CA . VAL A 1 590 ? 10.525 -50.001 -21.821 1.00 80.31 590 VAL A CA 1
ATOM 4751 C C . VAL A 1 590 ? 11.464 -50.097 -20.624 1.00 80.31 590 VAL A C 1
ATOM 4753 O O . VAL A 1 590 ? 11.153 -50.748 -19.626 1.00 80.31 590 VAL A O 1
ATOM 4756 N N . ASN A 1 591 ? 12.625 -49.452 -20.725 1.00 76.88 591 ASN A N 1
ATOM 4757 C CA . ASN A 1 591 ? 13.536 -49.218 -19.604 1.00 76.88 591 ASN A CA 1
ATOM 4758 C C . ASN A 1 591 ? 13.417 -47.766 -19.128 1.00 76.88 591 ASN A C 1
ATOM 4760 O O . ASN A 1 591 ? 13.436 -46.829 -19.924 1.00 76.88 591 ASN A O 1
ATOM 4764 N N . THR A 1 592 ? 13.331 -47.562 -17.815 1.00 68.62 592 THR A N 1
ATOM 4765 C CA . THR A 1 592 ? 13.226 -46.219 -17.233 1.00 68.62 592 THR A CA 1
ATOM 4766 C C . THR A 1 592 ? 14.592 -45.539 -17.175 1.00 68.62 592 THR A C 1
ATOM 4768 O O . THR A 1 592 ? 15.535 -46.077 -16.594 1.00 68.62 592 THR A O 1
ATOM 4771 N N . SER A 1 593 ? 14.697 -44.333 -17.733 1.00 70.19 593 SER A N 1
ATOM 4772 C CA . SER A 1 593 ? 15.865 -43.454 -17.612 1.00 70.19 593 SER A CA 1
ATOM 4773 C C . SER A 1 593 ? 15.411 -42.011 -17.398 1.00 70.19 593 SER A C 1
ATOM 4775 O O . SER A 1 593 ? 14.335 -41.635 -17.852 1.00 70.19 593 SER A O 1
ATOM 4777 N N . LYS A 1 594 ? 16.242 -41.165 -16.778 1.00 60.31 594 LYS A N 1
ATOM 4778 C CA . LYS A 1 594 ? 15.906 -39.746 -16.551 1.00 60.31 594 LYS A CA 1
ATOM 4779 C C . LYS A 1 594 ? 15.512 -39.011 -17.846 1.00 60.31 594 LYS A C 1
ATOM 4781 O O . LYS A 1 594 ? 14.593 -38.203 -17.844 1.00 60.31 594 LYS A O 1
ATOM 4786 N N . SER A 1 595 ? 16.154 -39.351 -18.968 1.00 66.69 595 SER A N 1
ATOM 4787 C CA . SER A 1 595 ? 15.821 -38.786 -20.284 1.00 66.69 595 SER A CA 1
ATOM 4788 C C . SER A 1 595 ? 14.473 -39.279 -20.824 1.00 66.69 595 SER A C 1
ATOM 4790 O O . SER A 1 595 ? 13.763 -38.512 -21.471 1.00 66.69 595 SER A O 1
ATOM 4792 N N . PHE A 1 596 ? 14.107 -40.536 -20.557 1.00 73.25 596 PHE A N 1
ATOM 4793 C CA . PHE A 1 596 ? 12.793 -41.080 -20.901 1.00 73.25 596 PHE A CA 1
ATOM 4794 C C . PHE A 1 596 ? 11.679 -40.358 -20.130 1.00 73.25 596 PHE A C 1
ATOM 4796 O O . PHE A 1 596 ? 10.697 -39.941 -20.739 1.00 73.25 596 PHE A O 1
ATOM 4803 N N . GLU A 1 597 ? 11.867 -40.136 -18.824 1.00 70.94 597 GLU A N 1
ATOM 4804 C CA . GLU A 1 597 ? 10.887 -39.450 -17.968 1.00 70.94 597 GLU A CA 1
ATOM 4805 C C . GLU A 1 597 ? 10.675 -37.995 -18.389 1.00 70.94 597 GLU A C 1
ATOM 4807 O O . GLU A 1 597 ? 9.540 -37.580 -18.606 1.00 70.94 597 GLU A O 1
ATOM 4812 N N . GLU A 1 598 ? 11.759 -37.241 -18.598 1.00 68.62 598 GLU A N 1
ATOM 4813 C CA . GLU A 1 598 ? 11.696 -35.839 -19.030 1.00 68.62 598 GLU A CA 1
ATOM 4814 C C . GLU A 1 598 ? 10.995 -35.687 -20.390 1.00 68.62 598 GLU A C 1
ATOM 4816 O O . GLU A 1 598 ? 10.186 -34.774 -20.577 1.00 68.62 598 GLU A O 1
ATOM 4821 N N . LYS A 1 599 ? 11.252 -36.603 -21.337 1.00 71.56 599 LYS A N 1
ATOM 4822 C CA . LYS A 1 599 ? 10.578 -36.610 -22.644 1.00 71.56 599 LYS A CA 1
ATOM 4823 C C . LYS A 1 599 ? 9.094 -36.938 -22.510 1.00 71.56 599 LYS A C 1
ATOM 4825 O O . LYS A 1 599 ? 8.282 -36.236 -23.110 1.00 71.56 599 LYS A O 1
ATOM 4830 N N . LEU A 1 600 ? 8.727 -37.948 -21.717 1.00 73.31 600 LEU A N 1
ATOM 4831 C CA . LEU A 1 600 ? 7.325 -38.319 -21.511 1.00 73.31 600 LEU A CA 1
ATOM 4832 C C . LEU A 1 600 ? 6.559 -37.179 -20.821 1.00 73.31 600 LEU A C 1
ATOM 4834 O O . LEU A 1 600 ? 5.517 -36.756 -21.318 1.00 73.31 600 LEU A O 1
ATOM 4838 N N . ASP A 1 601 ? 7.110 -36.619 -19.742 1.00 73.94 601 ASP A N 1
ATOM 4839 C CA . ASP A 1 601 ? 6.499 -35.529 -18.973 1.00 73.94 601 ASP A CA 1
ATOM 4840 C C . ASP A 1 601 ? 6.351 -34.240 -19.784 1.00 73.94 601 ASP A C 1
ATOM 4842 O O . ASP A 1 601 ? 5.379 -33.505 -19.592 1.00 73.94 601 ASP A O 1
ATOM 4846 N N . SER A 1 602 ? 7.260 -33.969 -20.727 1.00 75.50 602 SER A N 1
ATOM 4847 C CA . SER A 1 602 ? 7.129 -32.819 -21.630 1.00 75.50 602 SER A CA 1
ATOM 4848 C C . SER A 1 602 ? 5.889 -32.903 -22.530 1.00 75.50 602 SER A C 1
ATOM 4850 O O . SER A 1 602 ? 5.350 -31.873 -22.935 1.00 75.50 602 SER A O 1
ATOM 4852 N N . ILE A 1 603 ? 5.410 -34.122 -22.801 1.00 72.81 603 ILE A N 1
ATOM 4853 C CA . ILE A 1 603 ? 4.322 -34.399 -23.740 1.00 72.81 603 ILE A CA 1
ATOM 4854 C C . ILE A 1 603 ? 2.998 -34.655 -23.014 1.00 72.81 603 ILE A C 1
ATOM 4856 O O . ILE A 1 603 ? 1.960 -34.115 -23.404 1.00 72.81 603 ILE A O 1
ATOM 4860 N N . VAL A 1 604 ? 3.016 -35.452 -21.941 1.00 70.75 604 VAL A N 1
ATOM 4861 C CA . VAL A 1 604 ? 1.802 -35.782 -21.179 1.00 70.75 604 VAL A CA 1
ATOM 4862 C C . VAL A 1 604 ? 1.574 -34.866 -19.979 1.00 70.75 604 VAL A C 1
ATOM 4864 O O . VAL A 1 604 ? 0.471 -34.848 -19.445 1.00 70.75 604 VAL A O 1
ATOM 4867 N N . GLY A 1 605 ? 2.555 -34.053 -19.585 1.00 60.84 605 GLY A N 1
ATOM 4868 C CA . GLY A 1 605 ? 2.482 -33.162 -18.429 1.00 60.84 605 GLY A CA 1
ATOM 4869 C C . GLY A 1 605 ? 2.874 -33.844 -17.116 1.00 60.84 605 GLY A C 1
ATOM 4870 O O . GLY A 1 605 ? 2.585 -35.017 -16.879 1.00 60.84 605 GLY A O 1
ATOM 4871 N N . LEU A 1 606 ? 3.498 -33.068 -16.228 1.00 53.34 606 LEU A N 1
ATOM 4872 C CA . LEU A 1 606 ? 3.927 -33.522 -14.904 1.00 53.34 606 LEU A CA 1
ATOM 4873 C C . LEU A 1 606 ? 2.728 -34.072 -14.107 1.00 53.34 606 LEU A C 1
ATOM 4875 O O . LEU A 1 606 ? 1.685 -33.420 -14.040 1.00 53.34 606 LEU A O 1
ATOM 4879 N N . GLN A 1 607 ? 2.913 -35.228 -13.455 1.00 61.62 607 GLN A N 1
ATOM 4880 C CA . GLN A 1 607 ? 1.911 -36.004 -12.684 1.00 61.62 607 GLN A CA 1
ATOM 4881 C C . GLN A 1 607 ? 0.989 -36.941 -13.488 1.00 61.62 607 GLN A C 1
ATOM 4883 O O . GLN A 1 607 ? 0.039 -37.487 -12.920 1.00 61.62 607 GLN A O 1
ATOM 4888 N N . ASN A 1 608 ? 1.261 -37.169 -14.774 1.00 66.31 608 ASN A N 1
ATOM 4889 C CA . ASN A 1 608 ? 0.476 -38.096 -15.597 1.00 66.31 608 ASN A CA 1
ATOM 4890 C C . ASN A 1 608 ? 1.159 -39.450 -15.853 1.00 66.31 608 ASN A C 1
ATOM 4892 O O . ASN A 1 608 ? 0.542 -40.327 -16.455 1.00 66.31 608 ASN A O 1
ATOM 4896 N N . VAL A 1 609 ? 2.374 -39.669 -15.348 1.00 72.94 609 VAL A N 1
ATOM 4897 C CA . VAL A 1 609 ? 3.109 -40.940 -15.452 1.00 72.94 609 VAL A CA 1
ATOM 4898 C C . VAL A 1 609 ? 3.236 -41.569 -14.068 1.00 72.94 609 VAL A C 1
ATOM 4900 O O . VAL A 1 609 ? 3.653 -40.913 -13.115 1.00 72.94 609 VAL A O 1
ATOM 4903 N N . PHE A 1 610 ? 2.856 -42.840 -13.941 1.00 72.81 610 PHE A N 1
ATOM 4904 C CA . PHE A 1 610 ? 2.873 -43.569 -12.675 1.00 72.81 610 PHE A CA 1
ATOM 4905 C C . PHE A 1 610 ? 3.658 -44.869 -12.806 1.00 72.81 610 PHE A C 1
ATOM 4907 O O . PHE A 1 610 ? 3.386 -45.682 -13.688 1.00 72.81 610 PHE A O 1
ATOM 4914 N N . TYR A 1 611 ? 4.575 -45.095 -11.871 1.00 75.06 611 TYR A N 1
ATOM 4915 C CA . TYR A 1 611 ? 5.348 -46.326 -11.769 1.00 75.06 611 TYR A CA 1
ATOM 4916 C C . TYR A 1 611 ? 4.697 -47.252 -10.755 1.00 75.06 611 TYR A C 1
ATOM 4918 O O . TYR A 1 611 ? 4.601 -46.945 -9.565 1.00 75.06 611 TYR A O 1
ATOM 4926 N N . LYS A 1 612 ? 4.199 -48.386 -11.239 1.00 68.44 612 LYS A N 1
ATOM 4927 C CA . LYS A 1 612 ? 3.642 -49.432 -10.394 1.00 68.44 612 LYS A CA 1
ATOM 4928 C C . LYS A 1 612 ? 4.768 -50.394 -10.033 1.00 68.44 612 LYS A C 1
ATOM 4930 O O . LYS A 1 612 ? 5.248 -51.125 -10.897 1.00 68.44 612 LYS A O 1
ATOM 4935 N N . HIS A 1 613 ? 5.188 -50.354 -8.775 1.00 67.75 613 HIS A N 1
ATOM 4936 C CA . HIS A 1 613 ? 6.176 -51.267 -8.193 1.00 67.75 613 HIS A CA 1
ATOM 4937 C C . HIS A 1 613 ? 5.546 -52.601 -7.768 1.00 67.75 613 HIS A C 1
ATOM 4939 O O . HIS A 1 613 ? 4.322 -52.626 -7.480 1.00 67.75 613 HIS A O 1
#